Protein 8JXZ (pdb70)

Solvent-accessible surface area: 16849 Å² total; per-residue (Å²): 171,108,81,10,109,90,3,1,70,49,0,119,46,0,1,28,16,2,5,12,1,69,53,32,125,6,0,20,22,9,3,0,2,1,0,0,0,7,0,0,0,0,3,13,3,61,4,27,88,62,0,29,0,0,3,0,8,69,43,37,57,43,36,5,22,54,11,13,31,5,3,24,74,43,0,0,68,14,0,40,50,0,45,138,91,0,102,144,91,37,46,5,0,4,0,0,0,7,0,0,8,0,4,2,0,1,21,4,0,1,2,0,0,3,0,3,3,69,79,47,55,128,52,115,114,58,36,81,4,7,22,3,70,86,0,2,57,12,0,2,97,20,0,82,59,0,8,111,29,0,45,106,50,50,125,18,93,127,0,75,85,37,15,47,12,20,48,5,68,1,37,15,0,0,48,2,0,0,0,0,5,0,8,0,0,0,1,2,4,34,40,23,86,85,64,0,90,57,6,0,35,80,0,18,90,49,115,65,15,5,1,94,72,36,108,23,2,0,11,1,70,15,118,71,80,4,1,1,121,29,0,0,62,80,93,4,15,0,11,0,0,0,2,0,7,4,3,0,43,7,0,115,1,43,0,16,88,3,0,0,56,50,2,130,44,51,136,54,93,34,10,0,1,7,7,2,16,28,52,21,114,121,26,144,73,30,96,42,2,32,59,58,1,55,31,0,0,51,0,6,100,98,12,8,58,51,106,1,18,13,2,3,0,0,0,0,21,0,0,26,0,1,0,18,36,50,54,14,65,41,1,61,83,22,96,80,11,1,36,68,0,0,27,4,0,1,108,43,38,72,47,98,36,43,72,119,4,34,55,26,80,109,57,57,6,70,78,1,75,1,63,47,10,89,94,3,64,46,111,19,82,3,96,17,34,0,44,9,65,123,99,10,60,75,55,78,29,0,11,10,0,2,0,1,2,3,0,1,6,1,8,8,0,8,5,1,1,0,2,14,5,2,9,34,22,0,85,1,3,17,7,65,18,49,63,15,80,68,79,4,81,45,116,66,12,2,7,0,1,38,6,5,42,40,20,87,134,104,6,75,102,4,4,58,51,0,61,106,74,20,84,28,89,39,41,4,26,9,69,4,77,0,6,54,87,70,50,6,104

Structure (mmCIF, N/CA/C/O backbone):
data_8JXZ
#
_entry.id   8JXZ
#
_cell.length_a   89.417
_cell.length_b   64.465
_cell.length_c   105.274
_cell.angle_alpha   90.00
_cell.angle_beta   113.38
_cell.angle_gamma   90.00
#
_symmetry.space_group_name_H-M   'C 1 2 1'
#
loop_
_entity.id
_entity.type
_entity.pdbx_description
1 polymer 'SusD-like protein AqSusD'
2 branched 2-acetamido-2-deoxy-beta-D-glucopyranose-(1-4)-2-acetamido-2-deoxy-beta-D-glucopyranose-(1-4)-2-acetamido-2-deoxy-beta-D-glucopyranose
3 water water
#
loop_
_atom_site.group_PDB
_atom_site.id
_atom_site.type_symbol
_atom_site.label_atom_id
_atom_site.label_alt_id
_atom_site.label_comp_id
_atom_site.label_asym_id
_atom_site.label_entity_id
_atom_site.label_seq_id
_atom_site.pdbx_PDB_ins_code
_atom_site.Cartn_x
_atom_site.Cartn_y
_atom_site.Cartn_z
_atom_site.occupancy
_atom_site.B_iso_or_equiv
_atom_site.auth_seq_id
_atom_site.auth_comp_id
_atom_site.auth_asym_id
_atom_site.auth_atom_id
_atom_site.pdbx_PDB_model_num
ATOM 1 N N . GLU A 1 21 ? 44.318 22.244 44.978 1.00 19.53 40 GLU A N 1
ATOM 2 C CA . GLU A 1 21 ? 43.050 22.820 44.533 1.00 31.52 40 GLU A CA 1
ATOM 3 C C . GLU A 1 21 ? 43.152 23.256 43.061 1.00 36.07 40 GLU A C 1
ATOM 4 O O . GLU A 1 21 ? 42.181 23.176 42.290 1.00 25.27 40 GLU A O 1
ATOM 10 N N . VAL A 1 22 ? 44.349 23.709 42.680 1.00 33.39 41 VAL A N 1
ATOM 11 C CA . VAL A 1 22 ? 44.597 24.107 41.299 1.00 23.93 41 VAL A CA 1
ATOM 12 C C . VAL A 1 22 ? 44.682 22.877 40.404 1.00 30.97 41 VAL A C 1
ATOM 13 O O . VAL A 1 22 ? 44.187 22.882 39.267 1.00 22.15 41 VAL A O 1
ATOM 17 N N . ASP A 1 23 ? 45.300 21.800 40.906 1.00 28.14 42 ASP A N 1
ATOM 18 C CA . ASP A 1 23 ? 45.326 20.545 40.160 1.00 31.51 42 ASP A CA 1
ATOM 19 C C . ASP A 1 23 ? 43.917 20.107 39.783 1.00 27.91 42 ASP A C 1
ATOM 20 O O . ASP A 1 23 ? 43.672 19.670 38.650 1.00 21.23 42 ASP A O 1
ATOM 25 N N . PHE A 1 24 ? 42.979 20.238 40.727 1.00 25.77 43 PHE A N 1
ATOM 26 C CA . PHE A 1 24 ? 41.584 19.886 40.490 1.00 26.16 43 PHE A CA 1
ATOM 27 C C . PHE A 1 24 ? 41.004 20.667 39.324 1.00 26.82 43 PHE A C 1
ATOM 28 O O . PHE A 1 24 ? 40.396 20.091 38.413 1.00 24.15 43 PHE A O 1
ATOM 36 N N . GLN A 1 25 ? 41.161 21.989 39.347 1.00 26.97 44 GLN A N 1
ATOM 37 C CA . GLN A 1 25 ? 40.539 22.810 38.319 1.00 26.81 44 GLN A CA 1
ATOM 38 C C . GLN A 1 25 ? 41.168 22.575 36.952 1.00 26.96 44 GLN A C 1
ATOM 39 O O . GLN A 1 25 ? 40.474 22.659 35.933 1.00 24.39 44 GLN A O 1
ATOM 45 N N . ASN A 1 26 ? 42.468 22.267 36.906 1.00 27.12 45 ASN A N 1
ATOM 46 C CA . ASN A 1 26 ? 43.098 21.937 35.633 1.00 24.62 45 ASN A CA 1
ATOM 47 C C . ASN A 1 26 ? 42.517 20.654 35.063 1.00 20.13 45 ASN A C 1
ATOM 48 O O . ASN A 1 26 ? 42.203 20.570 33.870 1.00 18.54 45 ASN A O 1
ATOM 53 N N . VAL A 1 27 ? 42.397 19.630 35.900 1.00 20.09 46 VAL A N 1
ATOM 54 C CA . VAL A 1 27 ? 41.806 18.380 35.445 1.00 20.65 46 VAL A CA 1
ATOM 55 C C . VAL A 1 27 ? 40.344 18.583 35.050 1.00 20.29 46 VAL A C 1
ATOM 56 O O . VAL A 1 27 ? 39.905 18.097 34.003 1.00 19.88 46 VAL A O 1
ATOM 60 N N . GLY A 1 28 ? 39.578 19.334 35.853 1.00 19.69 47 GLY A N 1
ATOM 61 C CA . GLY A 1 28 ? 38.159 19.522 35.563 1.00 15.81 47 GLY A CA 1
ATOM 62 C C . GLY A 1 28 ? 37.877 20.052 34.168 1.00 22.92 47 GLY A C 1
ATOM 63 O O . GLY A 1 28 ? 36.813 19.784 33.595 1.00 18.54 47 GLY A O 1
ATOM 64 N N . SER A 1 29 ? 38.824 20.795 33.594 1.00 18.88 48 SER A N 1
ATOM 65 C CA . SER A 1 29 ? 38.641 21.353 32.262 1.00 16.34 48 SER A CA 1
ATOM 66 C C . SER A 1 29 ? 38.659 20.286 31.166 1.00 18.26 48 SER A C 1
ATOM 67 O O . SER A 1 29 ? 38.240 20.567 30.034 1.00 19.31 48 SER A O 1
ATOM 70 N N . LEU A 1 30 ? 39.125 19.073 31.466 1.00 12.48 49 LEU A N 1
ATOM 71 C CA . LEU A 1 30 ? 39.176 18.039 30.436 1.00 16.08 49 LEU A CA 1
ATOM 72 C C . LEU A 1 30 ? 37.858 17.287 30.254 1.00 14.80 49 LEU A C 1
ATOM 73 O O . LEU A 1 30 ? 37.800 16.372 29.426 1.00 23.10 49 LEU A O 1
ATOM 78 N N . TYR A 1 31 ? 36.789 17.648 30.965 1.00 17.31 50 TYR A N 1
ATOM 79 C CA . TYR A 1 31 ? 35.555 16.873 30.867 1.00 12.36 50 TYR A CA 1
ATOM 80 C C . TYR A 1 31 ? 34.678 17.294 29.692 1.00 19.41 50 TYR A C 1
ATOM 81 O O . TYR A 1 31 ? 34.058 16.441 29.047 1.00 12.23 50 TYR A O 1
ATOM 90 N N . LYS A 1 32 ? 34.615 18.589 29.392 1.00 12.46 51 LYS A N 1
ATOM 91 C CA . LYS A 1 32 ? 33.708 19.041 28.345 1.00 13.31 51 LYS A CA 1
ATOM 92 C C . LYS A 1 32 ? 33.998 18.399 26.983 1.00 14.98 51 LYS A C 1
ATOM 93 O O . LYS A 1 32 ? 33.034 17.968 26.327 1.00 11.41 51 LYS A O 1
ATOM 99 N N . PRO A 1 33 ? 35.250 18.289 26.505 1.00 11.59 52 PRO A N 1
ATOM 100 C CA . PRO A 1 33 ? 35.497 17.510 25.281 1.00 15.13 52 PRO A CA 1
ATOM 101 C C . PRO A 1 33 ? 34.887 16.122 25.330 1.00 12.62 52 PRO A C 1
ATOM 102 O O . PRO A 1 33 ? 34.411 15.628 24.300 1.00 15.35 52 PRO A O 1
ATOM 106 N N . MET A 1 34 ? 34.881 15.490 26.507 1.00 8.59 53 MET A N 1
ATOM 107 C CA . MET A 1 34 ? 34.307 14.158 26.658 1.00 13.08 53 MET A CA 1
ATOM 108 C C . MET A 1 34 ? 32.795 14.203 26.512 1.00 11.32 53 MET A C 1
ATOM 109 O O . MET A 1 34 ? 32.204 13.386 25.789 1.00 10.98 53 MET A O 1
ATOM 114 N N . PHE A 1 35 ? 32.158 15.165 27.182 1.00 10.40 54 PHE A N 1
ATOM 115 C CA . PHE A 1 35 ? 30.712 15.333 27.090 1.00 7.05 54 PHE A CA 1
ATOM 116 C C . PHE A 1 35 ? 30.267 15.579 25.655 1.00 12.26 54 PHE A C 1
ATOM 117 O O . PHE A 1 35 ? 29.224 15.066 25.223 1.00 14.34 54 PHE A O 1
ATOM 125 N N . GLU A 1 36 ? 31.035 16.374 24.906 1.00 6.10 55 GLU A N 1
ATOM 126 C CA . GLU A 1 36 ? 30.594 16.876 23.614 1.00 11.46 55 GLU A CA 1
ATOM 127 C C . GLU A 1 36 ? 30.904 15.923 22.464 1.00 10.41 55 GLU A C 1
ATOM 128 O O . GLU A 1 36 ? 30.394 16.137 21.359 1.00 10.18 55 GLU A O 1
ATOM 134 N N . ASN A 1 37 ? 31.672 14.853 22.706 1.00 11.03 56 ASN A N 1
ATOM 135 C CA . ASN A 1 37 ? 32.143 13.983 21.634 1.00 14.08 56 ASN A CA 1
ATOM 136 C C . ASN A 1 37 ? 31.790 12.513 21.806 1.00 13.07 56 ASN A C 1
ATOM 137 O O . ASN A 1 37 ? 32.190 11.698 20.969 1.00 13.62 56 ASN A O 1
ATOM 142 N N . ILE A 1 38 ? 31.031 12.149 22.835 1.00 11.53 57 ILE A N 1
ATOM 143 C CA . ILE A 1 38 ? 30.393 10.838 22.836 1.00 11.39 57 ILE A CA 1
ATOM 144 C C . ILE A 1 38 ? 29.483 10.796 21.611 1.00 15.83 57 ILE A C 1
ATOM 145 O O . ILE A 1 38 ? 29.721 10.035 20.663 1.00 10.48 57 ILE A O 1
ATOM 150 N N . TYR A 1 39 ? 28.449 11.638 21.629 1.00 7.02 58 TYR A N 1
ATOM 151 C CA . TYR A 1 39 ? 27.500 11.836 20.535 1.00 11.00 58 TYR A CA 1
ATOM 152 C C . TYR A 1 39 ? 27.809 13.221 19.963 1.00 12.15 58 TYR A C 1
ATOM 153 O O . TYR A 1 39 ? 27.335 14.234 20.483 1.00 8.33 58 TYR A O 1
ATOM 162 N N . GLN A 1 40 ? 28.595 13.261 18.892 1.00 10.77 59 GLN A N 1
ATOM 163 C CA . GLN A 1 40 ? 29.347 14.469 18.559 1.00 13.49 59 GLN A CA 1
ATOM 164 C C . GLN A 1 40 ? 28.456 15.637 18.140 1.00 13.75 59 GLN A C 1
ATOM 165 O O . GLN A 1 40 ? 27.650 15.522 17.212 1.00 12.99 59 GLN A O 1
ATOM 171 N N . TYR A 1 41 ? 28.648 16.778 18.816 1.00 9.20 60 TYR A N 1
ATOM 172 C CA . TYR A 1 41 ? 27.900 18.003 18.561 1.00 9.30 60 TYR A CA 1
ATOM 173 C C . TYR A 1 41 ? 28.376 18.720 17.305 1.00 11.48 60 TYR A C 1
ATOM 174 O O . TYR A 1 41 ? 27.561 19.264 16.550 1.00 17.31 60 TYR A O 1
ATOM 183 N N . THR A 1 42 ? 29.690 18.774 17.087 1.00 11.65 61 THR A N 1
ATOM 184 C CA . THR A 1 42 ? 30.183 19.685 16.071 1.00 11.98 61 THR A CA 1
ATOM 185 C C . THR A 1 42 ? 31.529 19.185 15.584 1.00 15.15 61 THR A C 1
ATOM 186 O O . THR A 1 42 ? 32.283 18.608 16.385 1.00 13.60 61 THR A O 1
ATOM 190 N N . PRO A 1 43 ? 31.849 19.333 14.284 1.00 8.37 62 PRO A N 1
ATOM 191 C CA . PRO A 1 43 ? 31.018 19.909 13.217 1.00 12.08 62 PRO A CA 1
ATOM 192 C C . PRO A 1 43 ? 29.996 18.886 12.764 1.00 14.06 62 PRO A C 1
ATOM 193 O O . PRO A 1 43 ? 30.307 17.692 12.761 1.00 15.98 62 PRO A O 1
ATOM 197 N N . PRO A 1 44 ? 28.782 19.301 12.395 1.00 8.81 63 PRO A N 1
ATOM 198 C CA . PRO A 1 44 ? 27.738 18.303 12.121 1.00 12.44 63 PRO A CA 1
ATOM 199 C C . PRO A 1 44 ? 28.081 17.394 10.956 1.00 11.44 63 PRO A C 1
ATOM 200 O O . PRO A 1 44 ? 27.575 16.267 10.896 1.00 8.07 63 PRO A O 1
ATOM 204 N N . TRP A 1 45 ? 28.936 17.837 10.030 1.00 11.49 64 TRP A N 1
ATOM 205 C CA . TRP A 1 45 ? 29.374 16.926 8.981 1.00 15.04 64 TRP A CA 1
ATOM 206 C C . TRP A 1 45 ? 30.171 15.768 9.550 1.00 14.00 64 TRP A C 1
ATOM 207 O O . TRP A 1 45 ? 30.271 14.720 8.897 1.00 11.58 64 TRP A O 1
ATOM 218 N N . SER A 1 46 ? 30.745 15.932 10.744 1.00 9.64 65 SER A N 1
ATOM 219 C CA . SER A 1 46 ? 31.454 14.824 11.373 1.00 12.47 65 SER A CA 1
ATOM 220 C C . SER A 1 46 ? 30.502 13.935 12.165 1.00 12.19 65 SER A C 1
ATOM 221 O O . SER A 1 46 ? 30.658 12.708 12.157 1.00 12.63 65 SER A O 1
ATOM 224 N N . TYR A 1 47 ? 29.508 14.520 12.847 1.00 10.37 66 TYR A N 1
ATOM 225 C CA . TYR A 1 47 ? 28.454 13.682 13.414 1.00 11.35 66 TYR A CA 1
ATOM 226 C C . TYR A 1 47 ? 27.786 12.847 12.326 1.00 11.57 66 TYR A C 1
ATOM 227 O O . TYR A 1 47 ? 27.485 11.666 12.540 1.00 11.95 66 TYR A O 1
ATOM 236 N N . GLN A 1 48 ? 27.520 13.457 11.162 1.00 8.59 67 GLN A N 1
ATOM 237 C CA . GLN A 1 48 ? 26.838 12.754 10.079 1.00 10.33 67 GLN A CA 1
ATOM 238 C C . GLN A 1 48 ? 27.518 11.433 9.773 1.00 7.46 67 GLN A C 1
ATOM 239 O O . GLN A 1 48 ? 26.847 10.425 9.518 1.00 11.80 67 GLN A O 1
ATOM 245 N N . LEU A 1 49 ? 28.853 11.432 9.777 1.00 9.18 68 LEU A N 1
ATOM 246 C CA . LEU A 1 49 ? 29.680 10.263 9.524 1.00 8.65 68 LEU A CA 1
ATOM 247 C C . LEU A 1 49 ? 29.925 9.403 10.768 1.00 9.77 68 LEU A C 1
ATOM 248 O O . LEU A 1 49 ? 30.012 8.172 10.647 1.00 6.72 68 LEU A O 1
ATOM 253 N N . GLN A 1 50 ? 30.028 10.011 11.956 1.00 6.48 69 GLN A N 1
ATOM 254 C CA . GLN A 1 50 ? 30.189 9.208 13.170 1.00 7.94 69 GLN A CA 1
ATOM 255 C C . GLN A 1 50 ? 29.022 8.250 13.369 1.00 9.08 69 GLN A C 1
ATOM 256 O O . GLN A 1 50 ? 29.224 7.087 13.737 1.00 9.90 69 GLN A O 1
ATOM 262 N N . GLN A 1 51 ? 27.791 8.717 13.139 1.00 8.01 70 GLN A N 1
ATOM 263 C CA . GLN A 1 51 ? 26.623 7.940 13.543 1.00 8.42 70 GLN A CA 1
ATOM 264 C C . GLN A 1 51 ? 25.443 8.034 12.581 1.00 10.39 70 GLN A C 1
ATOM 265 O O . GLN A 1 51 ? 24.770 7.024 12.327 1.00 7.29 70 GLN A O 1
ATOM 271 N N . ASN A 1 52 ? 25.179 9.236 12.046 1.00 5.43 71 ASN A N 1
ATOM 272 C CA . ASN A 1 52 ? 23.933 9.442 11.317 1.00 6.79 71 ASN A CA 1
ATOM 273 C C . ASN A 1 52 ? 23.819 8.522 10.100 1.00 8.17 71 ASN A C 1
ATOM 274 O O . ASN A 1 52 ? 22.725 8.034 9.793 1.00 8.41 71 ASN A O 1
ATOM 279 N N . LEU A 1 53 ? 24.924 8.263 9.398 1.00 6.08 72 LEU A N 1
ATOM 280 C CA . LEU A 1 53 ? 24.867 7.434 8.200 1.00 6.90 72 LEU A CA 1
ATOM 281 C C . LEU A 1 53 ? 25.349 6.009 8.465 1.00 8.65 72 LEU A C 1
ATOM 282 O O . LEU A 1 53 ? 25.688 5.280 7.528 1.00 7.87 72 LEU A O 1
ATOM 287 N N . ASN A 1 54 ? 25.405 5.607 9.730 1.00 8.45 73 ASN A N 1
ATOM 288 C CA . ASN A 1 54 ? 25.424 4.191 10.043 1.00 6.87 73 ASN A CA 1
ATOM 289 C C . ASN A 1 54 ? 24.237 3.896 10.965 1.00 7.97 73 ASN A C 1
ATOM 290 O O . ASN A 1 54 ? 23.135 3.631 10.468 1.00 6.95 73 ASN A O 1
ATOM 295 N N . ALA A 1 55 ? 24.417 4.011 12.292 1.00 7.56 74 ALA A N 1
ATOM 296 C CA . ALA A 1 55 ? 23.398 3.551 13.241 1.00 6.58 74 ALA A CA 1
ATOM 297 C C . ALA A 1 55 ? 22.059 4.279 13.086 1.00 6.55 74 ALA A C 1
ATOM 298 O O . ALA A 1 55 ? 20.998 3.667 13.251 1.00 7.25 74 ALA A O 1
ATOM 300 N N . ASP A 1 56 ? 22.074 5.587 12.810 1.00 3.96 75 ASP A N 1
ATOM 301 C CA . ASP A 1 56 ? 20.802 6.304 12.764 1.00 7.00 75 ASP A CA 1
ATOM 302 C C . ASP A 1 56 ? 19.895 5.761 11.683 1.00 7.13 75 ASP A C 1
ATOM 303 O O . ASP A 1 56 ? 18.665 5.814 11.818 1.00 6.09 75 ASP A O 1
ATOM 308 N N . VAL A 1 57 ? 20.484 5.202 10.632 1.00 5.23 76 VAL A N 1
ATOM 309 C CA . VAL A 1 57 ? 19.719 4.607 9.552 1.00 6.44 76 VAL A CA 1
ATOM 310 C C . VAL A 1 57 ? 19.538 3.112 9.769 1.00 8.63 76 VAL A C 1
ATOM 311 O O . VAL A 1 57 ? 18.442 2.581 9.577 1.00 9.00 76 VAL A O 1
ATOM 315 N N . PHE A 1 58 ? 20.597 2.414 10.193 1.00 7.63 77 PHE A N 1
ATOM 316 C CA . PHE A 1 58 ? 20.493 0.970 10.364 1.00 7.67 77 PHE A CA 1
ATOM 317 C C . PHE A 1 58 ? 19.460 0.602 11.420 1.00 11.10 77 PHE A C 1
ATOM 318 O O . PHE A 1 58 ? 18.864 -0.478 11.354 1.00 10.48 77 PHE A O 1
ATOM 326 N N . SER A 1 59 ? 19.237 1.484 12.400 1.00 10.17 78 SER A N 1
ATOM 327 C CA . SER A 1 59 ? 18.263 1.246 13.462 1.00 9.54 78 SER A CA 1
ATOM 328 C C . SER A 1 59 ? 16.835 1.196 12.949 1.00 10.52 78 SER A C 1
ATOM 329 O O . SER A 1 59 ? 15.945 0.765 13.690 1.00 6.64 78 SER A O 1
ATOM 332 N N . GLY A 1 60 ? 16.601 1.619 11.703 1.00 9.39 79 GLY A N 1
ATOM 333 C CA . GLY A 1 60 ? 15.265 1.873 11.222 1.00 8.18 79 GLY A CA 1
ATOM 334 C C . GLY A 1 60 ? 14.663 3.174 11.701 1.00 10.19 79 GLY A C 1
ATOM 335 O O . GLY A 1 60 ? 13.462 3.383 11.518 1.00 11.82 79 GLY A O 1
ATOM 336 N N . TYR A 1 61 ? 15.459 4.047 12.325 1.00 10.76 80 TYR A N 1
ATOM 337 C CA . TYR A 1 61 ? 14.960 5.320 12.833 1.00 9.47 80 TYR A CA 1
ATOM 338 C C . TYR A 1 61 ? 14.792 6.331 11.710 1.00 8.28 80 TYR A C 1
ATOM 339 O O . TYR A 1 61 ? 13.718 6.922 11.533 1.00 7.75 80 TYR A O 1
ATOM 348 N N . MET A 1 62 ? 15.856 6.576 10.961 1.00 6.01 81 MET A N 1
ATOM 349 C CA . MET A 1 62 ? 15.827 7.643 9.972 1.00 7.46 81 MET A CA 1
ATOM 350 C C . MET A 1 62 ? 16.234 7.102 8.603 1.00 10.49 81 MET A C 1
ATOM 351 O O . MET A 1 62 ? 16.616 5.941 8.458 1.00 7.77 81 MET A O 1
ATOM 356 N N . THR A 1 63 ? 16.152 7.966 7.593 1.00 8.88 82 THR A N 1
ATOM 357 C CA . THR A 1 63 ? 16.513 7.631 6.220 1.00 9.35 82 THR A CA 1
ATOM 358 C C . THR A 1 63 ? 16.990 8.884 5.505 1.00 8.32 82 THR A C 1
ATOM 359 O O . THR A 1 63 ? 16.306 9.911 5.553 1.00 7.52 82 THR A O 1
ATOM 363 N N . ASN A 1 64 ? 18.145 8.792 4.847 1.00 7.99 83 ASN A N 1
ATOM 364 C CA . ASN A 1 64 ? 18.663 9.906 4.057 1.00 8.50 83 ASN A CA 1
ATOM 365 C C . ASN A 1 64 ? 17.867 10.027 2.763 1.00 9.14 83 ASN A C 1
ATOM 366 O O . ASN A 1 64 ? 17.806 9.062 1.993 1.00 9.32 83 ASN A O 1
ATOM 371 N N . PRO A 1 65 ? 17.236 11.168 2.485 1.00 12.92 84 PRO A N 1
ATOM 372 C CA . PRO A 1 65 ? 16.509 11.303 1.207 1.00 8.40 84 PRO A CA 1
ATOM 373 C C . PRO A 1 65 ? 17.400 11.222 -0.011 1.00 9.84 84 PRO A C 1
ATOM 374 O O . PRO A 1 65 ? 16.889 11.011 -1.115 1.00 9.36 84 PRO A O 1
ATOM 378 N N . ARG A 1 66 ? 18.711 11.393 0.143 1.00 12.38 85 ARG A N 1
ATOM 379 C CA . ARG A 1 66 ? 19.610 11.500 -0.994 1.00 8.15 85 ARG A CA 1
ATOM 380 C C . ARG A 1 66 ? 20.453 10.237 -1.134 1.00 9.48 85 ARG A C 1
ATOM 381 O O . ARG A 1 66 ? 21.170 9.874 -0.190 1.00 7.02 85 ARG A O 1
ATOM 389 N N . PRO A 1 67 ? 20.420 9.536 -2.285 1.00 8.78 86 PRO A N 1
ATOM 390 C CA . PRO A 1 67 ? 21.240 8.315 -2.431 1.00 11.68 86 PRO A CA 1
ATOM 391 C C . PRO A 1 67 ? 22.690 8.671 -2.744 1.00 11.13 86 PRO A C 1
ATOM 392 O O . PRO A 1 67 ? 23.134 8.673 -3.904 1.00 9.34 86 PRO A O 1
ATOM 396 N N . PHE A 1 68 ? 23.436 9.016 -1.679 1.00 9.04 87 PHE A N 1
ATOM 397 C CA . PHE A 1 68 ? 24.797 9.507 -1.846 1.00 9.90 87 PHE A CA 1
ATOM 398 C C . PHE A 1 68 ? 25.604 8.522 -2.681 1.00 17.95 87 PHE A C 1
ATOM 399 O O . PHE A 1 68 ? 25.403 7.306 -2.610 1.00 11.41 87 PHE A O 1
ATOM 407 N N . VAL A 1 69 ? 26.521 9.069 -3.484 1.00 17.60 88 VAL A N 1
ATOM 408 C CA . VAL A 1 69 ? 27.463 8.311 -4.303 1.00 14.51 88 VAL A CA 1
ATOM 409 C C . VAL A 1 69 ? 26.698 7.457 -5.315 1.00 20.03 88 VAL A C 1
ATOM 410 O O . VAL A 1 69 ? 27.038 6.286 -5.560 1.00 12.17 88 VAL A O 1
ATOM 414 N N . ALA A 1 70 ? 25.674 8.061 -5.928 1.00 14.02 89 ALA A N 1
ATOM 415 C CA . ALA A 1 70 ? 24.810 7.380 -6.902 1.00 20.08 89 ALA A CA 1
ATOM 416 C C . ALA A 1 70 ? 24.225 6.097 -6.321 1.00 14.42 89 ALA A C 1
ATOM 417 O O . ALA A 1 70 ? 24.066 5.092 -7.021 1.00 10.63 89 ALA A O 1
ATOM 419 N N . GLY A 1 71 ? 23.925 6.127 -5.017 1.00 9.94 90 GLY A N 1
ATOM 420 C CA . GLY A 1 71 ? 23.188 5.056 -4.375 1.00 9.67 90 GLY A CA 1
ATOM 421 C C . GLY A 1 71 ? 24.019 3.910 -3.842 1.00 9.60 90 GLY A C 1
ATOM 422 O O . GLY A 1 71 ? 23.445 2.920 -3.366 1.00 10.81 90 GLY A O 1
ATOM 423 N N . ALA A 1 72 ? 25.342 4.015 -3.895 1.00 10.02 91 ALA A N 1
ATOM 424 C CA . ALA A 1 72 ? 26.265 2.976 -3.447 1.00 12.35 91 ALA A CA 1
ATOM 425 C C . ALA A 1 72 ? 26.975 3.464 -2.183 1.00 13.01 91 ALA A C 1
ATOM 426 O O . ALA A 1 72 ? 28.065 4.033 -2.252 1.00 11.98 91 ALA A O 1
ATOM 428 N N . ASN A 1 73 ? 26.367 3.224 -1.025 1.00 10.87 92 ASN A N 1
ATOM 429 C CA . ASN A 1 73 ? 26.909 3.747 0.224 1.00 10.50 92 ASN A CA 1
ATOM 430 C C . ASN A 1 73 ? 26.553 2.794 1.360 1.00 12.63 92 ASN A C 1
ATOM 431 O O . ASN A 1 73 ? 26.035 1.695 1.129 1.00 11.72 92 ASN A O 1
ATOM 436 N N . ASN A 1 74 ? 26.842 3.231 2.596 1.00 10.37 93 ASN A N 1
ATOM 437 C CA . ASN A 1 74 ? 26.536 2.465 3.807 1.00 11.36 93 ASN A CA 1
ATOM 438 C C . ASN A 1 74 ? 25.135 1.874 3.766 1.00 11.42 93 ASN A C 1
ATOM 439 O O . ASN A 1 74 ? 24.933 0.708 4.111 1.00 11.06 93 ASN A O 1
ATOM 444 N N . THR A 1 75 ? 24.149 2.681 3.356 1.00 8.85 94 THR A N 1
ATOM 445 C CA . THR A 1 75 ? 22.759 2.277 3.506 1.00 10.10 94 THR A CA 1
ATOM 446 C C . THR A 1 75 ? 22.372 1.179 2.523 1.00 9.18 94 THR A C 1
ATOM 447 O O . THR A 1 75 ? 21.462 0.397 2.817 1.00 11.58 94 THR A O 1
ATOM 451 N N . THR A 1 76 ? 23.086 1.048 1.406 1.00 8.60 95 THR A N 1
ATOM 452 C CA . THR A 1 76 ? 22.907 -0.077 0.498 1.00 12.83 95 THR A CA 1
ATOM 453 C C . THR A 1 76 ? 24.007 -1.129 0.658 1.00 12.34 95 THR A C 1
ATOM 454 O O . THR A 1 76 ? 24.201 -1.972 -0.235 1.00 9.17 95 THR A O 1
ATOM 458 N N . TYR A 1 77 ? 24.726 -1.090 1.782 1.00 9.87 96 TYR A N 1
ATOM 459 C CA . TYR A 1 77 ? 25.732 -2.080 2.159 1.00 13.80 96 TYR A CA 1
ATOM 460 C C . TYR A 1 77 ? 26.928 -2.113 1.205 1.00 13.35 96 TYR A C 1
ATOM 461 O O . TYR A 1 77 ? 27.653 -3.113 1.143 1.00 13.55 96 TYR A O 1
ATOM 470 N N . ASN A 1 78 ? 27.166 -1.046 0.453 1.00 10.32 97 ASN A N 1
ATOM 471 C CA . ASN A 1 78 ? 28.454 -0.831 -0.205 1.00 14.49 97 ASN A CA 1
ATOM 472 C C . ASN A 1 78 ? 29.162 0.263 0.590 1.00 15.36 97 ASN A C 1
ATOM 473 O O . ASN A 1 78 ? 29.044 1.448 0.286 1.00 17.60 97 ASN A O 1
ATOM 478 N N . LEU A 1 79 ? 29.928 -0.155 1.588 1.00 11.48 98 LEU A N 1
ATOM 479 C CA . LEU A 1 79 ? 30.334 0.743 2.658 1.00 16.73 98 LEU A CA 1
ATOM 480 C C . LEU A 1 79 ? 31.341 1.781 2.167 1.00 11.79 98 LEU A C 1
ATOM 481 O O . LEU A 1 79 ? 32.196 1.506 1.320 1.00 11.91 98 LEU A O 1
ATOM 486 N N . VAL A 1 80 ? 31.227 2.990 2.698 1.00 13.75 99 VAL A N 1
ATOM 487 C CA . VAL A 1 80 ? 32.148 4.070 2.376 1.00 11.83 99 VAL A CA 1
ATOM 488 C C . VAL A 1 80 ? 33.121 4.155 3.550 1.00 13.84 99 VAL A C 1
ATOM 489 O O . VAL A 1 80 ? 32.785 4.677 4.613 1.00 10.49 99 VAL A O 1
ATOM 493 N N . SER A 1 81 ? 34.335 3.621 3.370 1.00 12.10 100 SER A N 1
ATOM 494 C CA . SER A 1 81 ? 35.240 3.491 4.505 1.00 13.33 100 SER A CA 1
ATOM 495 C C . SER A 1 81 ? 35.697 4.853 5.014 1.00 13.25 100 SER A C 1
ATOM 496 O O . SER A 1 81 ? 36.009 4.995 6.202 1.00 9.84 100 SER A O 1
ATOM 499 N N . GLY A 1 82 ? 35.718 5.865 4.137 1.00 11.07 101 GLY A N 1
ATOM 500 C CA . GLY A 1 82 ? 36.057 7.209 4.574 1.00 8.15 101 GLY A CA 1
ATOM 501 C C . GLY A 1 82 ? 35.042 7.785 5.544 1.00 10.52 101 GLY A C 1
ATOM 502 O O . GLY A 1 82 ? 35.396 8.542 6.451 1.00 9.71 101 GLY A O 1
ATOM 503 N N . TRP A 1 83 ? 33.761 7.444 5.363 1.00 10.54 102 TRP A N 1
ATOM 504 C CA . TRP A 1 83 ? 32.759 7.811 6.360 1.00 8.59 102 TRP A CA 1
ATOM 505 C C . TRP A 1 83 ? 33.029 7.098 7.676 1.00 11.91 102 TRP A C 1
ATOM 506 O O . TRP A 1 83 ? 33.047 7.714 8.754 1.00 14.88 102 TRP A O 1
ATOM 517 N N . ASN A 1 84 ? 33.232 5.786 7.603 1.00 8.12 103 ASN A N 1
ATOM 518 C CA . ASN A 1 84 ? 33.153 4.955 8.791 1.00 12.84 103 ASN A CA 1
ATOM 519 C C . ASN A 1 84 ? 34.393 5.081 9.666 1.00 9.05 103 ASN A C 1
ATOM 520 O O . ASN A 1 84 ? 34.341 4.713 10.841 1.00 13.70 103 ASN A O 1
ATOM 525 N N . ASN A 1 85 ? 35.495 5.616 9.129 1.00 11.84 104 ASN A N 1
ATOM 526 C CA . ASN A 1 85 ? 36.639 5.948 9.966 1.00 13.30 104 ASN A CA 1
ATOM 527 C C . ASN A 1 85 ? 36.234 6.830 11.134 1.00 11.50 104 ASN A C 1
ATOM 528 O O . ASN A 1 85 ? 36.853 6.771 12.202 1.00 12.88 104 ASN A O 1
ATOM 533 N N . PHE A 1 86 ? 35.184 7.632 10.966 1.00 8.79 105 PHE A N 1
ATOM 534 C CA . PHE A 1 86 ? 34.824 8.598 11.996 1.00 11.71 105 PHE A CA 1
ATOM 535 C C . PHE A 1 86 ? 34.113 7.976 13.197 1.00 11.85 105 PHE A C 1
ATOM 536 O O . PHE A 1 86 ? 34.124 8.579 14.276 1.00 12.05 105 PHE A O 1
ATOM 544 N N . ILE A 1 87 ? 33.502 6.798 13.049 1.00 8.98 106 ILE A N 1
ATOM 545 C CA . ILE A 1 87 ? 32.976 6.077 14.213 1.00 10.06 106 ILE A CA 1
ATOM 546 C C . ILE A 1 87 ? 34.078 5.822 15.225 1.00 11.53 106 ILE A C 1
ATOM 547 O O . ILE A 1 87 ? 33.830 5.778 16.435 1.00 8.00 106 ILE A O 1
ATOM 552 N N . TRP A 1 88 ? 35.303 5.620 14.738 1.00 11.96 107 TRP A N 1
ATOM 553 C CA . TRP A 1 88 ? 36.515 5.334 15.489 1.00 8.02 107 TRP A CA 1
ATOM 554 C C . TRP A 1 88 ? 37.295 6.598 15.845 1.00 11.95 107 TRP A C 1
ATOM 555 O O . TRP A 1 88 ? 37.730 6.764 16.988 1.00 11.15 107 TRP A O 1
ATOM 566 N N . SER A 1 89 ? 37.471 7.507 14.883 1.00 9.24 108 SER A N 1
ATOM 567 C CA . SER A 1 89 ? 38.337 8.659 15.105 1.00 9.42 108 SER A CA 1
ATOM 568 C C . SER A 1 89 ? 37.773 9.627 16.151 1.00 11.36 108 SER A C 1
ATOM 569 O O . SER A 1 89 ? 38.538 10.242 16.902 1.00 11.93 108 SER A O 1
ATOM 572 N N . VAL A 1 90 ? 36.457 9.803 16.202 1.00 10.65 109 VAL A N 1
ATOM 573 C CA . VAL A 1 90 ? 35.848 10.751 17.132 1.00 7.80 109 VAL A CA 1
ATOM 574 C C . VAL A 1 90 ? 36.106 10.302 18.570 1.00 11.85 109 VAL A C 1
ATOM 575 O O . VAL A 1 90 ? 36.691 11.075 19.348 1.00 15.17 109 VAL A O 1
ATOM 579 N N . PRO A 1 91 ? 35.728 9.084 18.982 1.00 10.75 110 PRO A N 1
ATOM 580 C CA . PRO A 1 91 ? 36.001 8.716 20.385 1.00 12.31 110 PRO A CA 1
ATOM 581 C C . PRO A 1 91 ? 37.479 8.616 20.690 1.00 10.16 110 PRO A C 1
ATOM 582 O O . PRO A 1 91 ? 37.898 9.027 21.776 1.00 15.55 110 PRO A O 1
ATOM 586 N N . TYR A 1 92 ? 38.296 8.098 19.768 1.00 9.86 111 TYR A N 1
ATOM 587 C CA . TYR A 1 92 ? 39.700 7.899 20.114 1.00 14.47 111 TYR A CA 1
ATOM 588 C C . TYR A 1 92 ? 40.471 9.219 20.154 1.00 17.36 111 TYR A C 1
ATOM 589 O O . TYR A 1 92 ? 41.427 9.346 20.933 1.00 13.63 111 TYR A O 1
ATOM 598 N N . SER A 1 93 ? 40.054 10.212 19.356 1.00 8.24 112 SER A N 1
ATOM 599 C CA . SER A 1 93 ? 40.727 11.511 19.311 1.00 13.71 112 SER A CA 1
ATOM 600 C C . SER A 1 93 ? 40.304 12.445 20.437 1.00 13.63 112 SER A C 1
ATOM 601 O O . SER A 1 93 ? 41.106 13.280 20.873 1.00 14.03 112 SER A O 1
ATOM 604 N N . ASN A 1 94 ? 39.044 12.372 20.873 1.00 15.17 113 ASN A N 1
ATOM 605 C CA . ASN A 1 94 ? 38.497 13.356 21.800 1.00 11.02 113 ASN A CA 1
ATOM 606 C C . ASN A 1 94 ? 38.201 12.820 23.198 1.00 17.06 113 ASN A C 1
ATOM 607 O O . ASN A 1 94 ? 38.204 13.604 24.145 1.0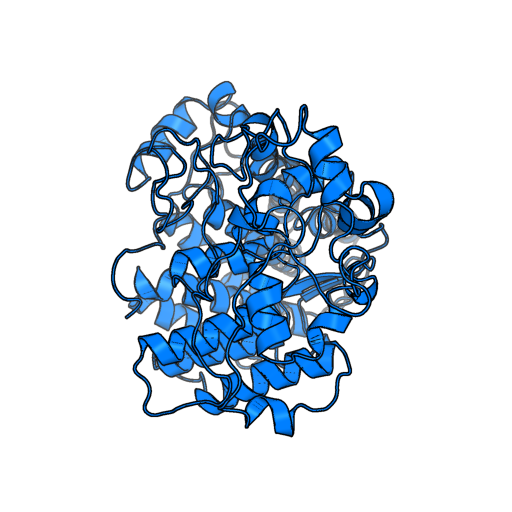0 16.30 113 ASN A O 1
ATOM 612 N N . VAL A 1 95 ? 37.930 11.523 23.354 1.00 12.95 114 VAL A N 1
ATOM 613 C CA . VAL A 1 95 ? 37.496 10.945 24.624 1.00 8.45 114 VAL A CA 1
ATOM 614 C C . VAL A 1 95 ? 38.608 10.132 25.281 1.00 12.30 114 VAL A C 1
ATOM 615 O O . VAL A 1 95 ? 38.964 10.378 26.439 1.00 13.88 114 VAL A O 1
ATOM 619 N N . MET A 1 96 ? 39.202 9.192 24.537 1.00 7.79 115 MET A N 1
ATOM 620 C CA . MET A 1 96 ? 40.166 8.268 25.132 1.00 12.59 115 MET A CA 1
ATOM 621 C C . MET A 1 96 ? 41.425 8.983 25.597 1.00 12.55 115 MET A C 1
ATOM 622 O O . MET A 1 96 ? 42.015 8.606 26.616 1.00 11.53 115 MET A O 1
ATOM 627 N N . ASN A 1 97 ? 41.867 10.001 24.856 1.00 8.71 116 ASN A N 1
ATOM 628 C CA . ASN A 1 97 ? 43.029 10.768 25.293 1.00 13.42 116 ASN A CA 1
ATOM 629 C C . ASN A 1 97 ? 42.741 11.511 26.595 1.00 13.06 116 ASN A C 1
ATOM 630 O O . ASN A 1 97 ? 43.562 11.498 27.519 1.00 14.96 116 ASN A O 1
ATOM 635 N N . ASN A 1 98 ? 41.567 12.143 26.697 1.00 14.85 117 ASN A N 1
ATOM 636 C CA . ASN A 1 98 ? 41.202 12.843 27.926 1.00 13.37 117 ASN A CA 1
ATOM 637 C C . ASN A 1 98 ? 41.089 11.872 29.099 1.00 17.43 117 ASN A C 1
ATOM 638 O O . ASN A 1 98 ? 41.588 12.151 30.194 1.00 17.76 117 ASN A O 1
ATOM 643 N N . ALA A 1 99 ? 40.443 10.721 28.882 1.00 14.99 118 ALA A N 1
ATOM 644 C CA . ALA A 1 99 ? 40.296 9.734 29.950 1.00 17.68 118 ALA A CA 1
ATOM 645 C C . ALA A 1 99 ? 41.648 9.253 30.457 1.00 13.97 118 ALA A C 1
ATOM 646 O O . ALA A 1 99 ? 41.874 9.193 31.671 1.00 15.10 118 ALA A O 1
ATOM 648 N N . LYS A 1 100 ? 42.562 8.904 29.544 1.00 13.85 119 LYS A N 1
ATOM 649 C CA . LYS A 1 100 ? 43.900 8.486 29.959 1.00 13.14 119 LYS A CA 1
ATOM 650 C C . LYS A 1 100 ? 44.599 9.575 30.760 1.00 18.85 119 LYS A C 1
ATOM 651 O O . LYS A 1 100 ? 45.226 9.296 31.792 1.00 18.67 119 LYS A O 1
ATOM 657 N N . THR A 1 101 ? 44.511 10.824 30.306 1.00 19.65 120 THR A N 1
ATOM 658 C CA . THR A 1 101 ? 45.142 11.901 31.063 1.00 16.08 120 THR A CA 1
ATOM 659 C C . THR A 1 101 ? 44.519 12.032 32.447 1.00 13.76 120 THR A C 1
ATOM 660 O O . THR A 1 101 ? 45.236 12.140 33.445 1.00 10.90 120 THR A O 1
ATOM 664 N N . ILE A 1 102 ? 43.184 11.988 32.527 1.00 18.02 121 ILE A N 1
ATOM 665 C CA . ILE A 1 102 ? 42.498 12.098 33.815 1.00 16.65 121 ILE A CA 1
ATOM 666 C C . ILE A 1 102 ? 42.897 10.952 34.740 1.00 23.24 121 ILE A C 1
ATOM 667 O O . ILE A 1 102 ? 43.172 11.158 35.931 1.00 18.96 121 ILE A O 1
ATOM 672 N N . GLU A 1 103 ? 42.910 9.723 34.212 1.00 24.25 122 GLU A N 1
ATOM 673 C CA . GLU A 1 103 ? 43.332 8.576 35.013 1.00 19.78 122 GLU A CA 1
ATOM 674 C C . GLU A 1 103 ? 44.719 8.812 35.593 1.00 21.82 122 GLU A C 1
ATOM 675 O O . GLU A 1 103 ? 44.948 8.610 36.792 1.00 22.30 122 GLU A O 1
ATOM 681 N N . GLU A 1 104 ? 45.656 9.259 34.748 1.00 13.79 123 GLU A N 1
ATOM 682 C CA . GLU A 1 104 ? 47.044 9.426 35.171 1.00 16.84 123 GLU A CA 1
ATOM 683 C C . GLU A 1 104 ? 47.187 10.507 36.238 1.00 23.61 123 GLU A C 1
ATOM 684 O O . GLU A 1 104 ? 48.014 10.380 37.148 1.00 21.03 123 GLU A O 1
ATOM 690 N N . GLU A 1 105 ? 46.404 11.573 36.149 1.00 15.99 124 GLU A N 1
ATOM 691 C CA . GLU A 1 105 ? 46.562 12.672 37.085 1.00 20.26 124 GLU A CA 1
ATOM 692 C C . GLU A 1 105 ? 45.716 12.524 38.340 1.00 22.07 124 GLU A C 1
ATOM 693 O O . GLU A 1 105 ? 45.999 13.201 39.335 1.00 26.27 124 GLU A O 1
ATOM 699 N N . THR A 1 106 ? 44.685 11.673 38.326 1.00 17.55 125 THR A N 1
ATOM 700 C CA . THR A 1 106 ? 43.730 11.641 39.427 1.00 19.53 125 THR A CA 1
ATOM 701 C C . THR A 1 106 ? 43.494 10.278 40.060 1.00 22.36 125 THR A C 1
ATOM 702 O O . THR A 1 106 ? 42.916 10.244 41.151 1.00 22.08 125 THR A O 1
ATOM 706 N N . LYS A 1 107 ? 43.891 9.163 39.435 1.00 20.78 126 LYS A N 1
ATOM 707 C CA . LYS A 1 107 ? 43.470 7.867 39.964 1.00 20.23 126 LYS A CA 1
ATOM 708 C C . LYS A 1 107 ? 43.900 7.703 41.416 1.00 19.91 126 LYS A C 1
ATOM 709 O O . LYS A 1 107 ? 43.155 7.150 42.231 1.00 17.87 126 LYS A O 1
ATOM 715 N N . ASP A 1 108 ? 45.087 8.203 41.757 1.00 22.10 127 ASP A N 1
ATOM 716 C CA . ASP A 1 108 ? 45.593 8.248 43.122 1.00 21.48 127 ASP A CA 1
ATOM 717 C C . ASP A 1 108 ? 45.137 9.512 43.847 1.00 24.74 127 ASP A C 1
ATOM 718 O O . ASP A 1 108 ? 44.637 9.450 44.970 1.00 32.95 127 ASP A O 1
ATOM 723 N N . GLU A 1 109 ? 45.284 10.662 43.198 1.00 27.81 128 GLU A N 1
ATOM 724 C CA . GLU A 1 109 ? 45.113 11.950 43.856 1.00 25.06 128 GLU A CA 1
ATOM 725 C C . GLU A 1 109 ? 43.640 12.307 44.077 1.00 27.35 128 GLU A C 1
ATOM 726 O O . GLU A 1 109 ? 43.262 12.750 45.169 1.00 24.49 128 GLU A O 1
ATOM 732 N N . PHE A 1 110 ? 42.798 12.141 43.055 1.00 21.03 129 PHE A N 1
ATOM 733 C CA . PHE A 1 110 ? 41.404 12.596 43.085 1.00 21.75 129 PHE A CA 1
ATOM 734 C C . PHE A 1 110 ? 40.499 11.502 42.533 1.00 21.75 129 PHE A C 1
ATOM 735 O O . PHE A 1 110 ? 40.016 11.590 41.396 1.00 18.36 129 PHE A O 1
ATOM 743 N N . PRO A 1 111 ? 40.259 10.446 43.310 1.00 20.93 130 PRO A N 1
ATOM 744 C CA . PRO A 1 111 ? 39.540 9.285 42.745 1.00 21.60 130 PRO A CA 1
ATOM 745 C C . PRO A 1 111 ? 38.169 9.622 42.181 1.00 18.06 130 PRO A C 1
ATOM 746 O O . PRO A 1 111 ? 37.786 9.073 41.138 1.00 18.32 130 PRO A O 1
ATOM 750 N N . GLU A 1 112 ? 37.423 10.523 42.821 1.00 14.87 131 GLU A N 1
ATOM 751 C CA . GLU A 1 112 ? 36.114 10.888 42.290 1.00 12.34 131 GLU A CA 1
ATOM 752 C C . GLU A 1 112 ? 36.220 11.382 40.852 1.00 14.93 131 GLU A C 1
ATOM 753 O O . GLU A 1 112 ? 35.351 11.091 40.024 1.00 17.32 131 GLU A O 1
ATOM 759 N N . LEU A 1 113 ? 37.287 12.115 40.532 1.00 14.14 132 LEU A N 1
ATOM 760 C CA . LEU A 1 113 ? 37.486 12.587 39.166 1.00 14.69 132 LEU A CA 1
ATOM 761 C C . LEU A 1 113 ? 37.700 11.419 38.214 1.00 14.92 132 LEU A C 1
ATOM 762 O O . LEU A 1 113 ? 37.024 11.304 37.187 1.00 11.89 132 LEU A O 1
ATOM 767 N N . PHE A 1 114 ? 38.663 10.558 38.537 1.00 13.93 133 PHE A N 1
ATOM 768 C CA . PHE A 1 114 ? 38.855 9.310 37.811 1.00 14.65 133 PHE A CA 1
ATOM 769 C C . PHE A 1 114 ? 37.546 8.551 37.628 1.00 13.12 133 PHE A C 1
ATOM 770 O O . PHE A 1 114 ? 37.234 8.083 36.530 1.00 13.85 133 PHE A O 1
ATOM 778 N N . ALA A 1 115 ? 36.748 8.449 38.690 1.00 15.76 134 ALA A N 1
ATOM 779 C CA . ALA A 1 115 ? 35.511 7.670 38.625 1.00 14.62 134 ALA A CA 1
ATOM 780 C C . ALA A 1 115 ? 34.565 8.199 37.548 1.00 17.76 134 ALA A C 1
ATOM 781 O O . ALA A 1 115 ? 34.057 7.432 36.713 1.00 10.03 134 ALA A O 1
ATOM 783 N N . VAL A 1 116 ? 34.308 9.509 37.548 1.00 13.45 135 VAL A N 1
ATOM 784 C CA . VAL A 1 116 ? 33.372 10.039 36.565 1.00 16.02 135 VAL A CA 1
ATOM 785 C C . VAL A 1 116 ? 33.964 9.934 35.172 1.00 13.39 135 VAL A C 1
ATOM 786 O O . VAL A 1 116 ? 33.233 9.749 34.195 1.00 12.54 135 VAL A O 1
ATOM 790 N N . SER A 1 117 ? 35.294 10.028 35.057 1.00 21.21 136 SER A N 1
ATOM 791 C CA . SER A 1 117 ? 35.944 9.895 33.756 1.00 14.37 136 SER A CA 1
ATOM 792 C C . SER A 1 117 ? 35.807 8.476 33.216 1.00 12.40 136 SER A C 1
ATOM 793 O O . SER A 1 117 ? 35.603 8.277 32.014 1.00 12.46 136 SER A O 1
ATOM 796 N N . GLN A 1 118 ? 35.935 7.480 34.089 1.00 12.22 137 GLN A N 1
ATOM 797 C CA . GLN A 1 118 ? 35.766 6.097 33.668 1.00 13.42 137 GLN A CA 1
ATOM 798 C C . GLN A 1 118 ? 34.349 5.835 33.187 1.00 12.83 137 GLN A C 1
ATOM 799 O O . GLN A 1 118 ? 34.148 5.109 32.202 1.00 13.68 137 GLN A O 1
ATOM 805 N N . ILE A 1 119 ? 33.356 6.427 33.862 1.00 9.21 138 ILE A N 1
ATOM 806 C CA . ILE A 1 119 ? 31.962 6.233 33.469 1.00 14.20 138 ILE A CA 1
ATOM 807 C C . ILE A 1 119 ? 31.708 6.831 32.090 1.00 15.02 138 ILE A C 1
ATOM 808 O O . ILE A 1 119 ? 31.121 6.183 31.213 1.00 17.96 138 ILE A O 1
ATOM 813 N N . LEU A 1 120 ? 32.132 8.080 31.881 1.00 10.30 139 LEU A N 1
ATOM 814 C CA . LEU A 1 120 ? 32.027 8.673 30.548 1.00 14.07 139 LEU A CA 1
ATOM 815 C C . LEU A 1 120 ? 32.787 7.850 29.517 1.00 11.50 139 LEU A C 1
ATOM 816 O O . LEU A 1 120 ? 32.335 7.699 28.379 1.00 11.04 139 LEU A O 1
ATOM 821 N N . LYS A 1 121 ? 33.933 7.289 29.913 1.00 13.08 140 LYS A N 1
ATOM 822 C CA . LYS A 1 121 ? 34.759 6.518 28.990 1.00 9.50 140 LYS A CA 1
ATOM 823 C C . LYS A 1 121 ? 34.036 5.257 28.531 1.00 11.40 140 LYS A C 1
ATOM 824 O O . LYS A 1 121 ? 33.983 4.964 27.329 1.00 11.54 140 LYS A O 1
ATOM 830 N N . VAL A 1 122 ? 33.462 4.498 29.472 1.00 10.06 141 VAL A N 1
ATOM 831 C CA . VAL A 1 122 ? 32.717 3.294 29.093 1.00 11.30 141 VAL A CA 1
ATOM 832 C C . VAL A 1 122 ? 31.519 3.672 28.242 1.00 11.43 141 VAL A C 1
ATOM 833 O O . VAL A 1 122 ? 31.150 2.948 27.307 1.00 16.49 141 VAL A O 1
ATOM 837 N N . THR A 1 123 ? 30.907 4.818 28.542 1.00 13.05 142 THR A N 1
ATOM 838 C CA . THR A 1 123 ? 29.825 5.344 27.721 1.00 11.84 142 THR A CA 1
ATOM 839 C C . THR A 1 123 ? 30.254 5.478 26.259 1.00 11.21 142 THR A C 1
ATOM 840 O O . THR A 1 123 ? 29.581 4.975 25.349 1.00 5.30 142 THR A O 1
ATOM 844 N N . ALA A 1 124 ? 31.390 6.135 26.015 1.00 8.73 143 ALA A N 1
ATOM 845 C CA . ALA A 1 124 ? 31.848 6.324 24.643 1.00 8.53 143 ALA A CA 1
ATOM 846 C C . ALA A 1 124 ? 32.313 5.016 24.018 1.00 9.23 143 ALA A C 1
ATOM 847 O O . ALA A 1 124 ? 32.086 4.777 22.826 1.00 8.31 143 ALA A O 1
ATOM 849 N N . MET A 1 125 ? 32.970 4.154 24.791 1.00 7.18 144 MET A N 1
ATOM 850 C CA . MET A 1 125 ? 33.679 3.045 24.166 1.00 8.23 144 MET A CA 1
ATOM 851 C C . MET A 1 125 ? 32.863 1.769 24.021 1.00 9.17 144 MET A C 1
ATOM 852 O O . MET A 1 125 ? 33.231 0.913 23.206 1.00 11.50 144 MET A O 1
ATOM 857 N N . HIS A 1 126 ? 31.768 1.606 24.757 1.00 10.54 145 HIS A N 1
ATOM 858 C CA . HIS A 1 126 ? 30.947 0.431 24.484 1.00 9.45 145 HIS A CA 1
ATOM 859 C C . HIS A 1 126 ? 30.212 0.582 23.165 1.00 9.81 145 HIS A C 1
ATOM 860 O O . HIS A 1 126 ? 29.924 -0.423 22.503 1.00 9.10 145 HIS A O 1
ATOM 867 N N . ARG A 1 127 ? 29.905 1.822 22.770 1.00 7.78 146 ARG A N 1
ATOM 868 C CA . ARG A 1 127 ? 29.379 2.070 21.431 1.00 9.64 146 ARG A CA 1
ATOM 869 C C . ARG A 1 127 ? 30.346 1.541 20.378 1.00 8.66 146 ARG A C 1
ATOM 870 O O . ARG A 1 127 ? 29.951 0.838 19.438 1.00 9.43 146 ARG A O 1
ATOM 878 N N . VAL A 1 128 ? 31.631 1.844 20.552 1.00 6.30 147 VAL A N 1
ATOM 879 C CA . VAL A 1 128 ? 32.649 1.436 19.593 1.00 8.32 147 VAL A CA 1
ATOM 880 C C . VAL A 1 128 ? 32.767 -0.084 19.547 1.00 10.77 147 VAL A C 1
ATOM 881 O O . VAL A 1 128 ? 32.819 -0.689 18.465 1.00 9.37 147 VAL A O 1
ATOM 885 N N . ALA A 1 129 ? 32.813 -0.726 20.719 1.00 8.02 148 ALA A N 1
ATOM 886 C CA . ALA A 1 129 ? 32.831 -2.184 20.762 1.00 7.85 148 ALA A CA 1
ATOM 887 C C . ALA A 1 129 ? 31.579 -2.783 20.132 1.00 10.29 148 ALA A C 1
ATOM 888 O O . ALA A 1 129 ? 31.622 -3.908 19.617 1.00 8.51 148 ALA A O 1
ATOM 890 N N . ASP A 1 130 ? 30.458 -2.061 20.177 1.00 7.93 149 ASP A N 1
ATOM 891 C CA . ASP A 1 130 ? 29.202 -2.525 19.604 1.00 8.34 149 ASP A CA 1
ATOM 892 C C . ASP A 1 130 ? 29.121 -2.281 18.094 1.00 11.00 149 ASP A C 1
ATOM 893 O O . ASP A 1 130 ? 28.097 -2.602 17.485 1.00 12.01 149 ASP A O 1
ATOM 898 N N . VAL A 1 131 ? 30.157 -1.700 17.491 1.00 6.91 150 VAL A N 1
ATOM 899 C CA . VAL A 1 131 ? 30.245 -1.501 16.048 1.00 9.25 150 VAL A CA 1
ATOM 900 C C . VAL A 1 131 ? 31.329 -2.383 15.435 1.00 8.46 150 VAL A C 1
ATOM 901 O O . VAL A 1 131 ? 31.098 -3.062 14.435 1.00 7.50 150 VAL A O 1
ATOM 905 N N . PHE A 1 132 ? 32.514 -2.411 16.049 1.00 8.77 151 PHE A N 1
ATOM 906 C CA . PHE A 1 132 ? 33.662 -3.117 15.491 1.00 10.83 151 PHE A CA 1
ATOM 907 C C . PHE A 1 132 ? 33.921 -4.471 16.143 1.00 8.79 151 PHE A C 1
ATOM 908 O O . PHE A 1 132 ? 34.462 -5.367 15.486 1.00 6.66 151 PHE A O 1
ATOM 916 N N . GLY A 1 133 ? 33.515 -4.647 17.397 1.00 9.17 152 GLY A N 1
ATOM 917 C CA . GLY A 1 133 ? 33.820 -5.841 18.153 1.00 9.52 152 GLY A CA 1
ATOM 918 C C . GLY A 1 133 ? 35.079 -5.618 18.958 1.00 9.32 152 GLY A C 1
ATOM 919 O O . GLY A 1 133 ? 35.096 -4.848 19.923 1.00 7.41 152 GLY A O 1
ATOM 920 N N . PRO A 1 134 ? 36.170 -6.264 18.550 1.00 8.10 153 PRO A N 1
ATOM 921 C CA . PRO A 1 134 ? 37.481 -5.925 19.115 1.00 9.86 153 PRO A CA 1
ATOM 922 C C . PRO A 1 134 ? 37.762 -4.428 19.029 1.00 10.25 153 PRO A C 1
ATOM 923 O O . PRO A 1 134 ? 37.575 -3.789 17.984 1.00 9.64 153 PRO A O 1
ATOM 927 N N . ILE A 1 135 ? 38.201 -3.855 20.149 1.00 8.17 154 ILE A N 1
ATOM 928 C CA . ILE A 1 135 ? 38.548 -2.440 20.224 1.00 10.97 154 ILE A CA 1
ATOM 929 C C . ILE A 1 135 ? 39.770 -2.277 21.112 1.00 10.75 154 ILE A C 1
ATOM 930 O O . ILE A 1 135 ? 40.071 -3.127 21.950 1.00 9.88 154 ILE A O 1
ATOM 935 N N . VAL A 1 136 ? 40.480 -1.167 20.908 1.00 12.41 155 VAL A N 1
ATOM 936 C CA . VAL A 1 136 ? 41.634 -0.808 21.730 1.00 10.86 155 VAL A CA 1
ATOM 937 C C . VAL A 1 136 ? 41.093 -0.100 22.964 1.00 9.56 155 VAL A C 1
ATOM 938 O O . VAL A 1 136 ? 40.480 0.966 22.864 1.00 12.73 155 VAL A O 1
ATOM 942 N N . TYR A 1 137 ? 41.304 -0.699 24.128 1.00 10.03 156 TYR A N 1
ATOM 943 C CA . TYR A 1 137 ? 40.698 -0.170 25.338 1.00 11.57 156 TYR A CA 1
ATOM 944 C C . TYR A 1 137 ? 41.633 -0.335 26.535 1.00 13.00 156 TYR A C 1
ATOM 945 O O . TYR A 1 137 ? 42.213 0.653 26.994 1.00 12.02 156 TYR A O 1
ATOM 954 N N . THR A 1 138 ? 41.815 -1.561 27.041 1.00 11.17 157 THR A N 1
ATOM 955 C CA . THR A 1 138 ? 42.698 -1.724 28.196 1.00 14.60 157 THR A CA 1
ATOM 956 C C . THR A 1 138 ? 44.156 -1.401 27.877 1.00 19.91 157 THR A C 1
ATOM 957 O O . THR A 1 138 ? 44.921 -1.098 28.795 1.00 18.49 157 THR A O 1
ATOM 961 N N . LYS A 1 139 ? 44.567 -1.465 26.611 1.00 14.85 158 LYS A N 1
ATOM 962 C CA . LYS A 1 139 ? 45.953 -1.222 26.240 1.00 12.02 158 LYS A CA 1
ATOM 963 C C . LYS A 1 139 ? 46.148 0.120 25.550 1.00 15.33 158 LYS A C 1
ATOM 964 O O . LYS A 1 139 ? 47.239 0.392 25.044 1.00 10.10 158 LYS A O 1
ATOM 970 N N . PHE A 1 140 ? 45.122 0.966 25.516 1.00 16.09 159 PHE A N 1
ATOM 971 C CA . PHE A 1 140 ? 45.250 2.242 24.831 1.00 17.97 159 PHE A CA 1
ATOM 972 C C . PHE A 1 140 ? 46.368 3.064 25.461 1.00 19.26 159 PHE A C 1
ATOM 973 O O . PHE A 1 140 ? 46.510 3.115 26.685 1.00 16.07 159 PHE A O 1
ATOM 981 N N . GLY A 1 141 ? 47.170 3.703 24.612 1.00 19.39 160 GLY A N 1
ATOM 982 C CA . GLY A 1 141 ? 48.245 4.554 25.062 1.00 19.81 160 GLY A CA 1
ATOM 983 C C . GLY A 1 141 ? 49.601 3.888 25.176 1.00 27.40 160 GLY A C 1
ATOM 984 O O . GLY A 1 141 ? 50.600 4.594 25.347 1.00 31.13 160 GLY A O 1
ATOM 985 N N . GLU A 1 142 ? 49.684 2.562 25.063 1.00 17.53 161 GLU A N 1
ATOM 986 C CA . GLU A 1 142 ? 50.907 1.883 25.472 1.00 22.18 161 GLU A CA 1
ATOM 987 C C . GLU A 1 142 ? 52.062 2.064 24.500 1.00 32.55 161 GLU A C 1
ATOM 988 O O . GLU A 1 142 ? 53.219 1.923 24.910 1.00 35.86 161 GLU A O 1
ATOM 994 N N . SER A 1 143 ? 51.789 2.367 23.233 1.00 35.31 162 SER A N 1
ATOM 995 C CA . SER A 1 143 ? 52.862 2.611 22.286 1.00 32.73 162 SER A CA 1
ATOM 996 C C . SER A 1 143 ? 52.370 3.544 21.194 1.00 34.46 162 SER A C 1
ATOM 997 O O . SER A 1 143 ? 51.170 3.618 20.910 1.00 38.85 162 SER A O 1
ATOM 1000 N N . ALA A 1 144 ? 53.309 4.272 20.596 1.00 36.57 163 ALA A N 1
ATOM 1001 C CA . ALA A 1 144 ? 53.030 5.033 19.386 1.00 44.49 163 ALA A CA 1
ATOM 1002 C C . ALA A 1 144 ? 53.302 4.234 18.117 1.00 37.02 163 ALA A C 1
ATOM 1003 O O . ALA A 1 144 ? 52.879 4.650 17.033 1.00 42.64 163 ALA A O 1
ATOM 1005 N N . THR A 1 145 ? 53.984 3.095 18.230 1.00 38.59 164 THR A N 1
ATOM 1006 C CA . THR A 1 145 ? 54.243 2.251 17.069 1.00 49.66 164 THR A CA 1
ATOM 1007 C C . THR A 1 145 ? 53.040 1.365 16.743 1.00 52.64 164 THR A C 1
ATOM 1008 O O . THR A 1 145 ? 52.571 1.330 15.596 1.00 45.31 164 THR A O 1
ATOM 1012 N N . THR A 1 146 ? 52.529 0.649 17.747 1.00 44.40 165 THR A N 1
ATOM 1013 C CA . THR A 1 146 ? 51.439 -0.302 17.591 1.00 41.85 165 THR A CA 1
ATOM 1014 C C . THR A 1 146 ? 50.354 0.026 18.613 1.00 34.86 165 THR A C 1
ATOM 1015 O O . THR A 1 146 ? 50.556 0.831 19.526 1.00 35.30 165 THR A O 1
ATOM 1019 N N . SER A 1 147 ? 49.178 -0.566 18.423 1.00 29.10 166 SER A N 1
ATOM 1020 C CA . SER A 1 147 ? 48.106 -0.518 19.403 1.00 21.30 166 SER A CA 1
ATOM 1021 C C . SER A 1 147 ? 47.408 -1.867 19.382 1.00 17.34 166 SER A C 1
ATOM 1022 O O . SER A 1 147 ? 46.988 -2.333 18.319 1.00 19.48 166 SER A O 1
ATOM 1025 N N . GLU A 1 148 ? 47.288 -2.489 20.548 1.00 15.20 167 GLU A N 1
ATOM 1026 C CA . GLU A 1 148 ? 46.823 -3.866 20.672 1.00 13.09 167 GLU A CA 1
ATOM 1027 C C . GLU A 1 148 ? 45.354 -3.883 21.083 1.00 14.11 167 GLU A C 1
ATOM 1028 O O . GLU A 1 148 ? 44.979 -3.277 22.093 1.00 18.50 167 GLU A O 1
ATOM 1034 N N . TYR A 1 149 ? 44.530 -4.587 20.311 1.00 12.09 168 TYR A N 1
ATOM 1035 C CA . TYR A 1 149 ? 43.098 -4.662 20.576 1.00 14.11 168 TYR A CA 1
ATOM 1036 C C . TYR A 1 149 ? 42.793 -5.653 21.695 1.00 13.05 168 TYR A C 1
ATOM 1037 O O . TYR A 1 149 ? 43.466 -6.678 21.823 1.00 8.95 168 TYR A O 1
ATOM 1046 N N . ASP A 1 150 ? 41.788 -5.328 22.518 1.00 12.18 169 ASP A N 1
ATOM 1047 C CA . ASP A 1 150 ? 41.080 -6.354 23.273 1.00 11.88 169 ASP A CA 1
ATOM 1048 C C . ASP A 1 150 ? 40.083 -7.044 22.362 1.00 13.40 169 ASP A C 1
ATOM 1049 O O . ASP A 1 150 ? 39.524 -6.429 21.450 1.00 12.11 169 ASP A O 1
ATOM 1054 N N . SER A 1 151 ? 39.822 -8.318 22.640 1.00 11.10 170 SER A N 1
ATOM 1055 C CA . SER A 1 151 ? 38.631 -8.931 22.074 1.00 10.70 170 SER A CA 1
ATOM 1056 C C . SER A 1 151 ? 37.396 -8.241 22.643 1.00 8.76 170 SER A C 1
ATOM 1057 O O . SER A 1 151 ? 37.469 -7.508 23.628 1.00 10.22 170 SER A O 1
ATOM 1060 N N . GLN A 1 152 ? 36.248 -8.461 22.007 1.00 10.34 171 GLN A N 1
ATOM 1061 C CA . GLN A 1 152 ? 35.040 -7.788 22.479 1.00 9.17 171 GLN A CA 1
ATOM 1062 C C . GLN A 1 152 ? 34.673 -8.237 23.888 1.00 11.98 171 GLN A C 1
ATOM 1063 O O . GLN A 1 152 ? 34.308 -7.408 24.740 1.00 12.14 171 GLN A O 1
ATOM 1069 N N . GLU A 1 153 ? 34.792 -9.541 24.167 1.00 11.58 172 GLU A N 1
ATOM 1070 C CA . GLU A 1 153 ? 34.527 -10.031 25.518 1.00 8.26 172 GLU A CA 1
ATOM 1071 C C . GLU A 1 153 ? 35.441 -9.353 26.528 1.00 8.81 172 GLU A C 1
ATOM 1072 O O . GLU A 1 153 ? 34.994 -8.919 27.594 1.00 9.61 172 GLU A O 1
ATOM 1078 N N . GLU A 1 154 ? 36.734 -9.251 26.204 1.00 9.74 173 GLU A N 1
ATOM 1079 C CA . GLU A 1 154 ? 37.683 -8.611 27.115 1.00 9.02 173 GLU A CA 1
ATOM 1080 C C . GLU A 1 154 ? 37.321 -7.151 27.325 1.00 12.57 173 GLU A C 1
ATOM 1081 O O . GLU A 1 154 ? 37.340 -6.644 28.457 1.00 12.41 173 GLU A O 1
ATOM 1087 N N . ALA A 1 155 ? 36.985 -6.463 26.234 1.00 10.71 174 ALA A N 1
ATOM 1088 C CA . ALA A 1 155 ? 36.494 -5.098 26.331 1.00 9.64 174 ALA A CA 1
ATOM 1089 C C . ALA A 1 155 ? 35.276 -5.025 27.235 1.00 10.50 174 ALA A C 1
ATOM 1090 O O . ALA A 1 155 ? 35.157 -4.110 28.060 1.00 10.70 174 ALA A O 1
ATOM 1092 N N . TYR A 1 156 ? 34.367 -5.990 27.115 1.00 9.33 175 TYR A N 1
ATOM 1093 C CA . TYR A 1 156 ? 33.198 -5.961 27.988 1.00 11.34 175 TYR A CA 1
ATOM 1094 C C . TYR A 1 156 ? 33.577 -6.285 29.431 1.00 13.21 175 TYR A C 1
ATOM 1095 O O . TYR A 1 156 ? 33.040 -5.670 30.360 1.00 10.37 175 TYR A O 1
ATOM 1104 N N . ASN A 1 157 ? 34.510 -7.230 29.643 1.00 10.46 176 ASN A N 1
ATOM 1105 C CA . ASN A 1 157 ? 34.981 -7.498 31.003 1.00 11.55 176 ASN A CA 1
ATOM 1106 C C . ASN A 1 157 ? 35.548 -6.230 31.629 1.00 15.62 176 ASN A C 1
ATOM 1107 O O . ASN A 1 157 ? 35.303 -5.940 32.810 1.00 13.12 176 ASN A O 1
ATOM 1112 N N . ALA A 1 158 ? 36.298 -5.452 30.839 1.00 15.08 177 ALA A N 1
ATOM 1113 C CA . ALA A 1 158 ? 36.855 -4.199 31.336 1.00 14.24 177 ALA A CA 1
ATOM 1114 C C . ALA A 1 158 ? 35.756 -3.188 31.645 1.00 16.56 177 ALA A C 1
ATOM 1115 O O . ALA A 1 158 ? 35.846 -2.457 32.642 1.00 15.43 177 ALA A O 1
ATOM 1117 N N . PHE A 1 159 ? 34.710 -3.136 30.812 1.00 10.61 178 PHE A N 1
ATOM 1118 C CA . PHE A 1 159 ? 33.582 -2.240 31.085 1.00 13.70 178 PHE A CA 1
ATOM 1119 C C . PHE A 1 159 ? 32.983 -2.511 32.460 1.00 10.90 178 PHE A C 1
ATOM 1120 O O . PHE A 1 159 ? 32.726 -1.580 33.236 1.00 10.87 178 PHE A O 1
ATOM 1128 N N . PHE A 1 160 ? 32.715 -3.783 32.764 1.00 9.42 179 PHE A N 1
ATOM 1129 C CA . PHE A 1 160 ? 32.118 -4.121 34.054 1.00 10.95 179 PHE A CA 1
ATOM 1130 C C . PHE A 1 160 ? 33.065 -3.790 35.210 1.00 9.23 179 PHE A C 1
ATOM 1131 O O . PHE A 1 160 ? 32.640 -3.253 36.235 1.00 10.20 179 PHE A O 1
ATOM 1139 N N . ASN A 1 161 ? 34.353 -4.102 35.062 1.00 12.18 180 ASN A N 1
ATOM 1140 C CA . ASN A 1 161 ? 35.313 -3.748 36.100 1.00 14.10 180 ASN A CA 1
ATOM 1141 C C . ASN A 1 161 ? 35.343 -2.241 36.318 1.00 13.28 180 ASN A C 1
ATOM 1142 O O . ASN A 1 161 ? 35.381 -1.773 37.461 1.00 12.05 180 ASN A O 1
ATOM 1147 N N . ASP A 1 162 ? 35.271 -1.470 35.231 1.00 10.72 181 ASP A N 1
ATOM 1148 C CA . ASP A 1 162 ? 35.415 -0.025 35.319 1.00 8.02 181 ASP A CA 1
ATOM 1149 C C . ASP A 1 162 ? 34.208 0.612 35.999 1.00 11.85 181 ASP A C 1
ATOM 1150 O O . ASP A 1 162 ? 34.361 1.540 36.810 1.00 12.07 181 ASP A O 1
ATOM 1155 N N . LEU A 1 163 ? 32.996 0.140 35.685 1.00 7.74 182 LEU A N 1
ATOM 1156 C CA . LEU A 1 163 ? 31.813 0.718 36.316 1.00 10.00 182 LEU A CA 1
ATOM 1157 C C . LEU A 1 163 ? 31.752 0.379 37.804 1.00 12.28 182 LEU A C 1
ATOM 1158 O O . LEU A 1 163 ? 31.492 1.251 38.635 1.00 12.44 182 LEU A O 1
ATOM 1163 N N . GLU A 1 164 ? 31.979 -0.887 38.159 1.00 11.35 183 GLU A N 1
ATOM 1164 C CA . GLU A 1 164 ? 31.999 -1.265 39.569 1.00 12.89 183 GLU A CA 1
ATOM 1165 C C . GLU A 1 164 ? 33.009 -0.437 40.348 1.00 11.28 183 GLU A C 1
ATOM 1166 O O . GLU A 1 164 ? 32.676 0.156 41.376 1.00 17.45 183 GLU A O 1
ATOM 1172 N N . GLU A 1 165 ? 34.251 -0.381 39.863 1.00 11.94 184 GLU A N 1
ATOM 1173 C CA . GLU A 1 165 ? 35.267 0.476 40.466 1.00 11.71 184 GLU A CA 1
ATOM 1174 C C . GLU A 1 165 ? 34.785 1.921 40.614 1.00 12.57 184 GLU A C 1
ATOM 1175 O O . GLU A 1 165 ? 34.894 2.512 41.689 1.00 9.60 184 GLU A O 1
ATOM 1181 N N . ALA A 1 166 ? 34.246 2.508 39.541 1.00 14.90 185 ALA A N 1
ATOM 1182 C CA . ALA A 1 166 ? 33.778 3.893 39.617 1.00 12.01 185 ALA A CA 1
ATOM 1183 C C . ALA A 1 166 ? 32.501 4.027 40.445 1.00 14.54 185 ALA A C 1
ATOM 1184 O O . ALA A 1 166 ? 32.246 5.089 41.030 1.00 12.23 185 ALA A O 1
ATOM 1186 N N . ILE A 1 167 ? 31.683 2.978 40.513 1.00 12.80 186 ILE A N 1
ATOM 1187 C CA . ILE A 1 167 ? 30.543 3.025 41.422 1.00 14.38 186 ILE A CA 1
ATOM 1188 C C . ILE A 1 167 ? 31.014 3.016 42.880 1.00 19.65 186 ILE A C 1
ATOM 1189 O O . ILE A 1 167 ? 30.461 3.726 43.732 1.00 14.42 186 ILE A O 1
ATOM 1194 N N . GLN A 1 168 ? 32.056 2.232 43.182 1.00 13.49 187 GLN A N 1
ATOM 1195 C CA . GLN A 1 168 ? 32.592 2.166 44.540 1.00 22.17 187 GLN A CA 1
ATOM 1196 C C . GLN A 1 168 ? 33.205 3.494 44.966 1.00 18.42 187 GLN A C 1
ATOM 1197 O O . GLN A 1 168 ? 32.974 3.966 46.084 1.00 16.87 187 GLN A O 1
ATOM 1203 N N . ILE A 1 169 ? 34.008 4.100 44.090 1.00 17.86 188 ILE A N 1
ATOM 1204 C CA . ILE A 1 169 ? 34.684 5.348 44.433 1.00 17.14 188 ILE A CA 1
ATOM 1205 C C . ILE A 1 169 ? 33.666 6.448 44.674 1.00 17.52 188 ILE A C 1
ATOM 1206 O O . ILE A 1 169 ? 33.775 7.210 45.639 1.00 14.23 188 ILE A O 1
ATOM 1211 N N . LEU A 1 170 ? 32.654 6.544 43.809 1.00 14.79 189 LEU A N 1
ATOM 1212 C CA . LEU A 1 170 ? 31.655 7.592 43.985 1.00 17.33 189 LEU A CA 1
ATOM 1213 C C . LEU A 1 170 ? 30.845 7.374 45.261 1.00 17.41 189 LEU A C 1
ATOM 1214 O O . LEU A 1 170 ? 30.524 8.335 45.967 1.00 19.49 189 LEU A O 1
ATOM 1219 N N . SER A 1 171 ? 30.527 6.120 45.593 1.00 18.31 190 SER A N 1
ATOM 1220 C CA . SER A 1 171 ? 29.797 5.864 46.833 1.00 21.05 190 SER A CA 1
ATOM 1221 C C . SER A 1 171 ? 30.601 6.309 48.045 1.00 20.48 190 SER A C 1
ATOM 1222 O O . SER A 1 171 ? 30.026 6.740 49.050 1.00 21.85 190 SER A O 1
ATOM 1225 N N . ASP A 1 172 ? 31.928 6.225 47.959 1.00 19.53 191 ASP A N 1
ATOM 1226 C CA . ASP A 1 172 ? 32.793 6.669 49.037 1.00 17.78 191 ASP A CA 1
ATOM 1227 C C . ASP A 1 172 ? 32.923 8.184 49.100 1.00 21.46 191 ASP A C 1
ATOM 1228 O O . ASP A 1 172 ? 33.381 8.702 50.122 1.00 24.43 191 ASP A O 1
ATOM 1233 N N . ASN A 1 173 ? 32.538 8.901 48.035 1.00 16.52 192 ASN A N 1
ATOM 1234 C CA . ASN A 1 173 ? 32.607 10.356 47.977 1.00 16.97 192 ASN A CA 1
ATOM 1235 C C . ASN A 1 173 ? 31.280 10.959 47.520 1.00 16.55 192 ASN A C 1
ATOM 1236 O O . ASN A 1 173 ? 31.270 12.028 46.904 1.00 12.77 192 ASN A O 1
ATOM 1241 N N . ILE A 1 174 ? 30.158 10.300 47.836 1.00 14.73 193 ILE A N 1
ATOM 1242 C CA . ILE A 1 174 ? 28.853 10.601 47.232 1.00 15.61 193 ILE A CA 1
ATOM 1243 C C . ILE A 1 174 ? 28.379 12.032 47.471 1.00 17.46 193 ILE A C 1
ATOM 1244 O O . ILE A 1 174 ? 27.535 12.541 46.719 1.00 14.41 193 ILE A O 1
ATOM 1249 N N . ASP A 1 175 ? 28.886 12.700 48.501 1.00 13.90 194 ASP A N 1
ATOM 1250 C CA . ASP A 1 175 ? 28.426 14.041 48.824 1.00 17.37 194 ASP A CA 1
ATOM 1251 C C . ASP A 1 175 ? 29.424 15.114 48.452 1.00 17.17 194 ASP A C 1
ATOM 1252 O O . ASP A 1 175 ? 29.203 16.278 48.785 1.00 19.39 194 ASP A O 1
ATOM 1257 N N . SER A 1 176 ? 30.522 14.757 47.810 1.00 16.39 195 SER A N 1
ATOM 1258 C CA . SER A 1 176 ? 31.461 15.774 47.380 1.00 16.85 195 SER A CA 1
ATOM 1259 C C . SER A 1 176 ? 30.816 16.604 46.275 1.00 19.20 195 SER A C 1
ATOM 1260 O O . SER A 1 176 ? 30.267 16.040 45.319 1.00 21.20 195 SER A O 1
ATOM 1263 N N . PRO A 1 177 ? 30.830 17.932 46.380 1.00 19.00 196 PRO A N 1
ATOM 1264 C CA . PRO A 1 177 ? 30.260 18.787 45.325 1.00 15.99 196 PRO A CA 1
ATOM 1265 C C . PRO A 1 177 ? 31.271 19.300 44.304 1.00 16.52 196 PRO A C 1
ATOM 1266 O O . PRO A 1 177 ? 30.893 20.141 43.474 1.00 17.00 196 PRO A O 1
ATOM 1270 N N . ARG A 1 178 ? 32.513 18.807 44.336 1.00 17.77 197 ARG A N 1
ATOM 1271 C CA . ARG A 1 178 ? 33.610 19.397 43.573 1.00 17.72 197 ARG A CA 1
ATOM 1272 C C . ARG A 1 178 ? 33.492 19.202 42.065 1.00 24.12 197 ARG A C 1
ATOM 1273 O O . ARG A 1 178 ? 34.231 19.862 41.320 1.00 16.69 197 ARG A O 1
ATOM 1281 N N . PHE A 1 179 ? 32.618 18.312 41.591 1.00 14.63 198 PHE A N 1
ATOM 1282 C CA . PHE A 1 179 ? 32.423 18.155 40.153 1.00 17.02 198 PHE A CA 1
ATOM 1283 C C . PHE A 1 179 ? 31.389 19.127 39.589 1.00 17.23 198 PHE A C 1
ATOM 1284 O O . PHE A 1 179 ? 31.229 19.193 38.364 1.00 15.29 198 PHE A O 1
ATOM 1292 N N . THR A 1 180 ? 30.698 19.882 40.453 1.00 14.89 199 THR A N 1
ATOM 1293 C CA . THR A 1 180 ? 29.554 20.685 40.022 1.00 14.20 199 THR A CA 1
ATOM 1294 C C . THR A 1 180 ? 29.894 21.588 38.840 1.00 16.10 199 THR A C 1
ATOM 1295 O O . THR A 1 180 ? 29.122 21.676 37.880 1.00 15.16 199 THR A O 1
ATOM 1299 N N . ALA A 1 181 ? 31.061 22.237 38.874 1.00 16.51 200 ALA A N 1
ATOM 1300 C CA . ALA A 1 181 ? 31.440 23.213 37.854 1.00 12.60 200 ALA A CA 1
ATOM 1301 C C . ALA A 1 181 ? 31.771 22.595 36.499 1.00 21.06 200 ALA A C 1
ATOM 1302 O O . ALA A 1 181 ? 31.952 23.338 35.529 1.00 17.34 200 ALA A O 1
ATOM 1304 N N . PHE A 1 182 ? 31.861 21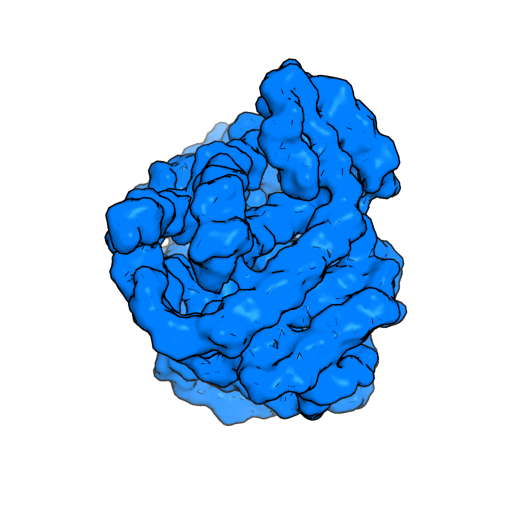.276 36.394 1.00 16.07 201 PHE A N 1
ATOM 1305 C CA . PHE A 1 182 ? 32.202 20.643 35.130 1.00 17.42 201 PHE A CA 1
ATOM 1306 C C . PHE A 1 182 ? 31.151 19.653 34.645 1.00 15.40 201 PHE A C 1
ATOM 1307 O O . PHE A 1 182 ? 31.323 19.061 33.575 1.00 16.17 201 PHE A O 1
ATOM 1315 N N . ASP A 1 183 ? 30.065 19.478 35.383 1.00 14.14 202 ASP A N 1
ATOM 1316 C CA . ASP A 1 183 ? 29.102 18.410 35.135 1.00 14.60 202 ASP A CA 1
ATOM 1317 C C . ASP A 1 183 ? 28.029 18.904 34.171 1.00 14.99 202 ASP A C 1
ATOM 1318 O O . ASP A 1 183 ? 27.161 19.694 34.553 1.00 15.32 202 ASP A O 1
ATOM 1323 N N . LEU A 1 184 ? 28.071 18.428 32.926 1.00 12.51 203 LEU A N 1
ATOM 1324 C CA . LEU A 1 184 ? 27.026 18.776 31.976 1.00 12.28 203 LEU A CA 1
ATOM 1325 C C . LEU A 1 184 ? 25.814 17.847 32.053 1.00 15.64 203 LEU A C 1
ATOM 1326 O O . LEU A 1 184 ? 24.787 18.125 31.417 1.00 10.97 203 LEU A O 1
ATOM 1331 N N . ALA A 1 185 ? 25.888 16.769 32.828 1.00 12.26 204 ALA A N 1
ATOM 1332 C CA . ALA A 1 185 ? 24.759 15.848 32.929 1.00 13.52 204 ALA A CA 1
ATOM 1333 C C . ALA A 1 185 ? 23.971 16.001 34.228 1.00 14.70 204 ALA A C 1
ATOM 1334 O O . ALA A 1 185 ? 22.735 16.060 34.205 1.00 11.34 204 ALA A O 1
ATOM 1336 N N . TYR A 1 186 ? 24.655 16.072 35.370 1.00 10.91 205 TYR A N 1
ATOM 1337 C CA . TYR A 1 186 ? 23.962 15.993 36.645 1.00 14.03 205 TYR A CA 1
ATOM 1338 C C . TYR A 1 186 ? 24.294 17.127 37.614 1.00 13.70 205 TYR A C 1
ATOM 1339 O O . TYR A 1 186 ? 23.921 17.041 38.792 1.00 13.65 205 TYR A O 1
ATOM 1348 N N . GLY A 1 187 ? 24.979 18.174 37.168 1.00 15.82 206 GLY A N 1
ATOM 1349 C CA . GLY A 1 187 ? 25.274 19.293 38.049 1.00 13.87 206 GLY A CA 1
ATOM 1350 C C . GLY A 1 187 ? 26.022 18.922 39.313 1.00 17.50 206 GLY A C 1
ATOM 1351 O O . GLY A 1 187 ? 25.808 19.540 40.365 1.00 12.82 206 GLY A O 1
ATOM 1352 N N . GLY A 1 188 ? 26.892 17.919 39.237 1.00 14.43 207 GLY A N 1
ATOM 1353 C CA . GLY A 1 188 ? 27.737 17.542 40.348 1.00 13.56 207 GLY A CA 1
ATOM 1354 C C . GLY A 1 188 ? 27.158 16.519 41.307 1.00 18.01 207 GLY A C 1
ATOM 1355 O O . GLY A 1 188 ? 27.822 16.175 42.288 1.00 14.43 207 GLY A O 1
ATOM 1356 N N . ASN A 1 189 ? 25.959 16.006 41.056 1.00 17.88 208 ASN A N 1
ATOM 1357 C CA . ASN A 1 189 ? 25.304 15.085 41.987 1.00 14.92 208 ASN A CA 1
ATOM 1358 C C . ASN A 1 189 ? 25.836 13.672 41.750 1.00 14.58 208 ASN A C 1
ATOM 1359 O O . ASN A 1 189 ? 25.405 12.978 40.832 1.00 12.36 208 ASN A O 1
ATOM 1364 N N . TYR A 1 190 ? 26.758 13.219 42.596 1.00 12.93 209 TYR A N 1
ATOM 1365 C CA . TYR A 1 190 ? 27.285 11.867 42.431 1.00 15.67 209 TYR A CA 1
ATOM 1366 C C . TYR A 1 190 ? 26.234 10.782 42.631 1.00 14.32 209 TYR A C 1
ATOM 1367 O O . TYR A 1 190 ? 26.450 9.649 42.185 1.00 12.24 209 TYR A O 1
ATOM 1376 N N . THR A 1 191 ? 25.123 11.083 43.306 1.00 13.73 210 THR A N 1
ATOM 1377 C CA . THR A 1 191 ? 24.032 10.115 43.384 1.00 13.89 210 THR A CA 1
ATOM 1378 C C . THR A 1 191 ? 23.586 9.695 41.988 1.00 14.34 210 THR A C 1
ATOM 1379 O O . THR A 1 191 ? 23.443 8.501 41.700 1.00 19.85 210 THR A O 1
ATOM 1383 N N . ASN A 1 192 ? 23.371 10.672 41.104 1.00 14.37 211 ASN A N 1
ATOM 1384 C CA . ASN A 1 192 ? 22.926 10.372 39.749 1.00 12.00 211 ASN A CA 1
ATOM 1385 C C . ASN A 1 192 ? 23.992 9.627 38.958 1.00 13.68 211 ASN A C 1
ATOM 1386 O O . ASN A 1 192 ? 23.667 8.704 38.209 1.00 13.06 211 ASN A O 1
ATOM 1391 N N . TRP A 1 193 ? 25.265 10.017 39.098 1.00 15.10 212 TRP A N 1
ATOM 1392 C CA . TRP A 1 193 ? 26.336 9.307 38.401 1.00 12.34 212 TRP A CA 1
ATOM 1393 C C . TRP A 1 193 ? 26.411 7.842 38.818 1.00 10.63 212 TRP A C 1
ATOM 1394 O O . TRP A 1 193 ? 26.831 6.994 38.020 1.00 15.49 212 TRP A O 1
ATOM 1405 N N . ILE A 1 194 ? 26.014 7.519 40.051 1.00 12.58 213 ILE A N 1
ATOM 1406 C CA . ILE A 1 194 ? 26.015 6.121 40.485 1.00 11.48 213 ILE A CA 1
ATOM 1407 C C . ILE A 1 194 ? 24.820 5.378 39.910 1.00 10.32 213 ILE A C 1
ATOM 1408 O O . ILE A 1 194 ? 24.935 4.218 39.502 1.00 8.87 213 ILE A O 1
ATOM 1413 N N . LYS A 1 195 ? 23.646 6.009 39.937 1.00 12.92 214 LYS A N 1
ATOM 1414 C CA . LYS A 1 195 ? 22.455 5.406 39.350 1.00 13.14 214 LYS A CA 1
ATOM 1415 C C . LYS A 1 195 ? 22.601 5.247 37.845 1.00 17.12 214 LYS A C 1
ATOM 1416 O O . LYS A 1 195 ? 21.974 4.356 37.251 1.00 16.43 214 LYS A O 1
ATOM 1422 N N . TYR A 1 196 ? 23.395 6.109 37.208 1.00 9.96 215 TYR A N 1
ATOM 1423 C CA . TYR A 1 196 ? 23.588 5.958 35.777 1.00 13.49 215 TYR A CA 1
ATOM 1424 C C . TYR A 1 196 ? 24.625 4.888 35.485 1.00 14.74 215 TYR A C 1
ATOM 1425 O O . TYR A 1 196 ? 24.513 4.174 34.481 1.00 14.32 215 TYR A O 1
ATOM 1434 N N . ALA A 1 197 ? 25.649 4.773 36.338 1.00 13.03 216 ALA A N 1
ATOM 1435 C CA . ALA A 1 197 ? 26.639 3.726 36.126 1.00 13.17 216 ALA A CA 1
ATOM 1436 C C . ALA A 1 197 ? 26.017 2.357 36.341 1.00 18.17 216 ALA A C 1
ATOM 1437 O O . ALA A 1 197 ? 26.343 1.395 35.629 1.00 14.54 216 ALA A O 1
ATOM 1439 N N . ASN A 1 198 ? 25.099 2.263 37.304 1.00 12.84 217 ASN A N 1
ATOM 1440 C CA . ASN A 1 198 ? 24.302 1.053 37.482 1.00 12.15 217 ASN A CA 1
ATOM 1441 C C . ASN A 1 198 ? 23.465 0.756 36.245 1.00 11.06 217 ASN A C 1
ATOM 1442 O O . ASN A 1 198 ? 23.415 -0.385 35.772 1.00 8.89 217 ASN A O 1
ATOM 1447 N N . SER A 1 199 ? 22.779 1.774 35.719 1.00 12.88 218 SER A N 1
ATOM 1448 C CA . SER A 1 199 ? 21.939 1.571 34.540 1.00 9.95 218 SER A CA 1
ATOM 1449 C C . SER A 1 199 ? 22.775 1.173 33.334 1.00 10.72 218 SER A C 1
ATOM 1450 O O . SER A 1 199 ? 22.415 0.248 32.595 1.00 9.25 218 SER A O 1
ATOM 1453 N N . LEU A 1 200 ? 23.914 1.839 33.139 1.00 10.62 219 LEU A N 1
ATOM 1454 C CA . LEU A 1 200 ? 24.810 1.475 32.048 1.00 8.98 219 LEU A CA 1
ATOM 1455 C C . LEU A 1 200 ? 25.284 0.027 32.184 1.00 9.64 219 LEU A C 1
ATOM 1456 O O . LEU A 1 200 ? 25.272 -0.732 31.206 1.00 8.72 219 LEU A O 1
ATOM 1461 N N . ARG A 1 201 ? 25.674 -0.391 33.399 1.00 9.36 220 ARG A N 1
ATOM 1462 C CA . ARG A 1 201 ? 26.066 -1.792 33.606 1.00 10.39 220 ARG A CA 1
ATOM 1463 C C . ARG A 1 201 ? 24.909 -2.744 33.307 1.00 9.90 220 ARG A C 1
ATOM 1464 O O . ARG A 1 201 ? 25.113 -3.828 32.738 1.00 8.15 220 ARG A O 1
ATOM 1472 N N . LEU A 1 202 ? 23.686 -2.361 33.693 1.00 6.01 221 LEU A N 1
ATOM 1473 C CA . LEU A 1 202 ? 22.526 -3.192 33.391 1.00 6.92 221 LEU A CA 1
ATOM 1474 C C . LEU A 1 202 ? 22.314 -3.317 31.892 1.00 10.15 221 LEU A C 1
ATOM 1475 O O . LEU A 1 202 ? 21.901 -4.377 31.407 1.00 9.92 221 LEU A O 1
ATOM 1480 N N . ARG A 1 203 ? 22.577 -2.233 31.144 1.00 12.22 222 ARG A N 1
ATOM 1481 C CA . ARG A 1 203 ? 22.484 -2.274 29.688 1.00 7.88 222 ARG A CA 1
ATOM 1482 C C . ARG A 1 203 ? 23.475 -3.275 29.107 1.00 11.03 222 ARG A C 1
ATOM 1483 O O . ARG A 1 203 ? 23.106 -4.119 28.280 1.00 12.87 222 ARG A O 1
ATOM 1491 N N . LEU A 1 204 ? 24.748 -3.187 29.516 1.00 9.88 223 LEU A N 1
ATOM 1492 C CA . LEU A 1 204 ? 25.766 -4.105 28.998 1.00 7.84 223 LEU A CA 1
ATOM 1493 C C . LEU A 1 204 ? 25.475 -5.549 29.406 1.00 12.20 223 LEU A C 1
ATOM 1494 O O . LEU A 1 204 ? 25.755 -6.489 28.650 1.00 9.43 223 LEU A O 1
ATOM 1499 N N . ALA A 1 205 ? 24.915 -5.751 30.600 1.00 9.37 224 ALA A N 1
ATOM 1500 C CA . ALA A 1 205 ? 24.548 -7.105 31.006 1.00 9.90 224 ALA A CA 1
ATOM 1501 C C . ALA A 1 205 ? 23.448 -7.656 30.109 1.00 10.56 224 ALA A C 1
ATOM 1502 O O . ALA A 1 205 ? 23.510 -8.805 29.657 1.00 10.67 224 ALA A O 1
ATOM 1504 N N . ILE A 1 206 ? 22.420 -6.849 29.853 1.00 9.81 225 ILE A N 1
ATOM 1505 C CA . ILE A 1 206 ? 21.395 -7.247 28.895 1.00 10.83 225 ILE A CA 1
ATOM 1506 C C . ILE A 1 206 ? 22.024 -7.594 27.544 1.00 9.46 225 ILE A C 1
ATOM 1507 O O . ILE A 1 206 ? 21.610 -8.554 26.881 1.00 8.64 225 ILE A O 1
ATOM 1512 N N . ARG A 1 207 ? 23.073 -6.865 27.144 1.00 10.58 226 ARG A N 1
ATOM 1513 C CA . ARG A 1 207 ? 23.674 -7.123 25.834 1.00 11.16 226 ARG A CA 1
ATOM 1514 C C . ARG A 1 207 ? 24.395 -8.469 25.782 1.00 11.14 226 ARG A C 1
ATOM 1515 O O . ARG A 1 207 ? 24.383 -9.137 24.740 1.00 8.12 226 ARG A O 1
ATOM 1523 N N . ILE A 1 208 ? 25.065 -8.870 26.867 1.00 7.33 227 ILE A N 1
ATOM 1524 C CA . ILE A 1 208 ? 25.768 -10.147 26.835 1.00 8.80 227 ILE A CA 1
ATOM 1525 C C . ILE A 1 208 ? 24.860 -11.253 27.374 1.00 10.42 227 ILE A C 1
ATOM 1526 O O . ILE A 1 208 ? 25.336 -12.334 27.740 1.00 12.39 227 ILE A O 1
ATOM 1531 N N . SER A 1 209 ? 23.544 -11.012 27.401 1.00 9.42 228 SER A N 1
ATOM 1532 C CA . SER A 1 209 ? 22.668 -11.976 28.062 1.00 11.28 228 SER A CA 1
ATOM 1533 C C . SER A 1 209 ? 22.598 -13.295 27.299 1.00 14.32 228 SER A C 1
ATOM 1534 O O . SER A 1 209 ? 22.639 -14.361 27.919 1.00 13.60 228 SER A O 1
ATOM 1537 N N . LYS A 1 210 ? 22.546 -13.260 25.956 1.00 12.90 229 LYS A N 1
ATOM 1538 C CA . LYS A 1 210 ? 22.522 -14.519 25.206 1.00 11.32 229 LYS A CA 1
ATOM 1539 C C . LYS A 1 210 ? 23.885 -15.222 25.204 1.00 13.94 229 LYS A C 1
ATOM 1540 O O . LYS A 1 210 ? 23.947 -16.445 25.369 1.00 15.50 229 LYS A O 1
ATOM 1546 N N . VAL A 1 211 ? 24.984 -14.478 25.019 1.00 9.28 230 VAL A N 1
ATOM 1547 C CA . VAL A 1 211 ? 26.303 -15.093 24.805 1.00 6.26 230 VAL A CA 1
ATOM 1548 C C . VAL A 1 211 ? 26.970 -15.547 26.109 1.00 11.07 230 VAL A C 1
ATOM 1549 O O . VAL A 1 211 ? 27.793 -16.471 26.099 1.00 6.16 230 VAL A O 1
ATOM 1553 N N . SER A 1 212 ? 26.652 -14.916 27.241 1.00 11.68 231 SER A N 1
ATOM 1554 C CA . SER A 1 212 ? 27.372 -15.149 28.498 1.00 15.04 231 SER A CA 1
ATOM 1555 C C . SER A 1 212 ? 26.368 -15.030 29.636 1.00 11.93 231 SER A C 1
ATOM 1556 O O . SER A 1 212 ? 26.384 -14.066 30.406 1.00 10.47 231 SER A O 1
ATOM 1559 N N . PRO A 1 213 ? 25.436 -15.985 29.739 1.00 12.17 232 PRO A N 1
ATOM 1560 C CA . PRO A 1 213 ? 24.254 -15.754 30.584 1.00 13.45 232 PRO A CA 1
ATOM 1561 C C . PRO A 1 213 ? 24.558 -15.707 32.073 1.00 12.99 232 PRO A C 1
ATOM 1562 O O . PRO A 1 213 ? 23.825 -15.037 32.814 1.00 10.97 232 PRO A O 1
ATOM 1566 N N . ALA A 1 214 ? 25.596 -16.406 32.546 1.00 11.49 233 ALA A N 1
ATOM 1567 C CA . ALA A 1 214 ? 25.901 -16.352 33.974 1.00 15.61 233 ALA A CA 1
ATOM 1568 C C . ALA A 1 214 ? 26.548 -15.025 34.332 1.00 12.95 233 ALA A C 1
ATOM 1569 O O . ALA A 1 214 ? 26.203 -14.405 35.346 1.00 13.31 233 ALA A O 1
ATOM 1571 N N . LYS A 1 215 ? 27.488 -14.579 33.507 1.00 9.08 234 LYS A N 1
ATOM 1572 C CA . LYS A 1 215 ? 28.092 -13.271 33.706 1.00 10.68 234 LYS A CA 1
ATOM 1573 C C . LYS A 1 215 ? 27.039 -12.168 33.599 1.00 14.27 234 LYS A C 1
ATOM 1574 O O . LYS A 1 215 ? 26.988 -11.266 34.445 1.00 14.59 234 LYS A O 1
ATOM 1580 N N . ALA A 1 216 ? 26.150 -12.254 32.602 1.00 8.53 235 ALA A N 1
ATOM 1581 C CA . ALA A 1 216 ? 25.112 -11.233 32.451 1.00 11.83 235 ALA A CA 1
ATOM 1582 C C . ALA A 1 216 ? 24.219 -11.155 33.685 1.00 14.83 235 ALA A C 1
ATOM 1583 O O . ALA A 1 216 ? 23.969 -10.066 34.213 1.00 15.75 235 ALA A O 1
ATOM 1585 N N . LYS A 1 217 ? 23.699 -12.300 34.138 1.00 11.74 236 LYS A N 1
ATOM 1586 C CA . LYS A 1 217 ? 22.878 -12.319 35.346 1.00 16.00 236 LYS A CA 1
ATOM 1587 C C . LYS A 1 217 ? 23.646 -11.757 36.541 1.00 15.55 236 LYS A C 1
ATOM 1588 O O . LYS A 1 217 ? 23.104 -10.961 37.320 1.00 17.60 236 LYS A O 1
ATOM 1594 N N . SER A 1 218 ? 24.914 -12.141 36.689 1.00 10.92 237 SER A N 1
ATOM 1595 C CA . SER A 1 218 ? 25.719 -11.628 37.791 1.00 13.64 237 SER A CA 1
ATOM 1596 C C . SER A 1 218 ? 25.811 -10.108 37.732 1.00 16.11 237 SER A C 1
ATOM 1597 O O . SER A 1 218 ? 25.481 -9.410 38.697 1.00 14.56 237 SER A O 1
ATOM 1600 N N . GLU A 1 219 ? 26.270 -9.578 36.594 1.00 17.79 238 GLU A N 1
ATOM 1601 C CA . GLU A 1 219 ? 26.431 -8.133 36.452 1.00 15.62 238 GLU A CA 1
ATOM 1602 C C . GLU A 1 219 ? 25.094 -7.411 36.537 1.00 12.68 238 GLU A C 1
ATOM 1603 O O . GLU A 1 219 ? 24.994 -6.343 37.159 1.00 10.48 238 GLU A O 1
ATOM 1609 N N . GLY A 1 220 ? 24.061 -7.969 35.903 1.00 10.72 239 GLY A N 1
ATOM 1610 C CA . GLY A 1 220 ? 22.744 -7.358 35.967 1.00 11.21 239 GLY A CA 1
ATOM 1611 C C . GLY A 1 220 ? 22.238 -7.231 37.391 1.00 17.76 239 GLY A C 1
ATOM 1612 O O . GLY A 1 220 ? 21.708 -6.185 37.784 1.00 12.90 239 GLY A O 1
ATOM 1613 N N . GLU A 1 221 ? 22.417 -8.286 38.192 1.00 15.09 240 GLU A N 1
ATOM 1614 C CA . GLU A 1 221 ? 21.906 -8.259 39.559 1.00 16.33 240 GLU A CA 1
ATOM 1615 C C . GLU A 1 221 ? 22.707 -7.310 40.440 1.00 13.09 240 GLU A C 1
ATOM 1616 O O . GLU A 1 221 ? 22.141 -6.692 41.345 1.00 12.45 240 GLU A O 1
ATOM 1622 N N . LYS A 1 222 ? 24.014 -7.172 40.182 1.00 10.23 241 LYS A N 1
ATOM 1623 C CA . LYS A 1 222 ? 24.825 -6.191 40.901 1.00 12.09 241 LYS A CA 1
ATOM 1624 C C . LYS A 1 222 ? 24.219 -4.795 40.822 1.00 16.52 241 LYS A C 1
ATOM 1625 O O . LYS A 1 222 ? 24.183 -4.065 41.821 1.00 9.83 241 LYS A O 1
ATOM 1631 N N . SER A 1 223 ? 23.725 -4.400 39.648 1.00 13.87 242 SER A N 1
ATOM 1632 C CA . SER A 1 223 ? 23.137 -3.071 39.567 1.00 11.01 242 SER A CA 1
ATOM 1633 C C . SER A 1 223 ? 21.687 -3.051 40.061 1.00 9.15 242 SER A C 1
ATOM 1634 O O . SER A 1 223 ? 21.250 -2.059 40.648 1.00 7.86 242 SER A O 1
ATOM 1637 N N . LEU A 1 224 ? 20.939 -4.139 39.876 1.00 11.20 243 LEU A N 1
ATOM 1638 C CA . LEU A 1 224 ? 19.544 -4.174 40.306 1.00 12.41 243 LEU A CA 1
ATOM 1639 C C . LEU A 1 224 ? 19.398 -4.169 41.830 1.00 15.00 243 LEU A C 1
ATOM 1640 O O . LEU A 1 224 ? 18.387 -3.685 42.352 1.00 12.08 243 LEU A O 1
ATOM 1645 N N . ASN A 1 225 ? 20.374 -4.711 42.555 1.00 8.10 244 ASN A N 1
ATOM 1646 C CA . ASN A 1 225 ? 20.305 -4.798 44.003 1.00 14.93 244 ASN A CA 1
ATOM 1647 C C . ASN A 1 225 ? 21.219 -3.803 44.705 1.00 16.64 244 ASN A C 1
ATOM 1648 O O . ASN A 1 225 ? 21.340 -3.854 45.930 1.00 16.65 244 ASN A O 1
ATOM 1653 N N . HIS A 1 226 ? 21.868 -2.909 43.960 1.00 15.49 245 HIS A N 1
ATOM 1654 C CA . HIS A 1 226 ? 22.604 -1.822 44.585 1.00 11.95 245 HIS A CA 1
ATOM 1655 C C . HIS A 1 226 ? 21.630 -0.974 45.389 1.00 15.73 245 HIS A C 1
ATOM 1656 O O . HIS A 1 226 ? 20.483 -0.774 44.977 1.00 12.74 245 HIS A O 1
ATOM 1663 N N . SER A 1 227 ? 22.087 -0.500 46.560 1.00 14.55 246 SER A N 1
ATOM 1664 C CA . SER A 1 227 ? 21.212 0.240 47.466 1.00 14.56 246 SER A CA 1
ATOM 1665 C C . SER A 1 227 ? 20.567 1.428 46.783 1.00 11.49 246 SER A C 1
ATOM 1666 O O . SER A 1 227 ? 19.412 1.761 47.070 1.00 12.88 246 SER A O 1
ATOM 1669 N N . LEU A 1 228 ? 21.278 2.061 45.863 1.00 12.62 247 LEU A N 1
ATOM 1670 C CA . LEU A 1 228 ? 20.731 3.205 45.161 1.00 16.75 247 LEU A CA 1
ATOM 1671 C C . LEU A 1 228 ? 20.119 2.830 43.813 1.00 16.65 247 LEU A C 1
ATOM 1672 O O . LEU A 1 228 ? 19.486 3.684 43.182 1.00 18.22 247 LEU A O 1
ATOM 1677 N N . GLY A 1 229 ? 20.281 1.579 43.362 1.00 12.36 248 GLY A N 1
ATOM 1678 C CA . GLY A 1 229 ? 19.504 1.076 42.234 1.00 13.62 248 GLY A CA 1
ATOM 1679 C C . GLY A 1 229 ? 19.821 1.743 40.902 1.00 10.11 248 GLY A C 1
ATOM 1680 O O . GLY A 1 229 ? 20.951 2.163 40.634 1.00 13.97 248 GLY A O 1
ATOM 1681 N N . VAL A 1 230 ? 18.799 1.835 40.048 1.00 14.93 249 VAL A N 1
ATOM 1682 C CA . VAL A 1 230 ? 18.950 2.313 38.674 1.00 13.31 249 VAL A CA 1
ATOM 1683 C C . VAL A 1 230 ? 18.113 3.581 38.476 1.00 11.98 249 VAL A C 1
ATOM 1684 O O . VAL A 1 230 ? 17.319 3.968 39.329 1.00 16.43 249 VAL A O 1
ATOM 1688 N N . ILE A 1 231 ? 18.307 4.232 37.326 1.00 11.20 250 ILE A N 1
ATOM 1689 C CA . ILE A 1 231 ? 17.498 5.402 36.992 1.00 13.25 250 ILE A CA 1
ATOM 1690 C C . ILE A 1 231 ? 16.034 4.996 36.923 1.00 12.35 250 ILE A C 1
ATOM 1691 O O . ILE A 1 231 ? 15.685 4.001 36.279 1.00 17.43 250 ILE A O 1
ATOM 1696 N N . GLU A 1 232 ? 15.160 5.767 37.578 1.00 11.94 251 GLU A N 1
ATOM 1697 C CA . GLU A 1 232 ? 13.719 5.555 37.465 1.00 13.03 251 GLU A CA 1
ATOM 1698 C C . GLU A 1 232 ? 12.877 6.809 37.267 1.00 19.72 251 GLU A C 1
ATOM 1699 O O . GLU A 1 232 ? 11.664 6.673 37.061 1.00 28.71 251 GLU A O 1
ATOM 1705 N N . THR A 1 233 ? 13.443 8.010 37.365 1.00 18.73 252 THR A N 1
ATOM 1706 C CA . THR A 1 233 ? 12.693 9.231 37.107 1.00 14.95 252 THR A CA 1
ATOM 1707 C C . THR A 1 233 ? 13.282 9.934 35.889 1.00 14.27 252 THR A C 1
ATOM 1708 O O . THR A 1 233 ? 14.463 9.775 35.575 1.00 14.27 252 THR A O 1
ATOM 1712 N N . ASN A 1 234 ? 12.457 10.699 35.183 1.00 10.35 253 ASN A N 1
ATOM 1713 C CA . ASN A 1 234 ? 12.966 11.324 33.967 1.00 17.43 253 ASN A CA 1
ATOM 1714 C C . ASN A 1 234 ? 14.126 12.290 34.228 1.00 22.82 253 ASN A C 1
ATOM 1715 O O . ASN A 1 234 ? 15.096 12.259 33.444 1.00 14.06 253 ASN A O 1
ATOM 1720 N N . PRO A 1 235 ? 14.132 13.119 35.290 1.00 18.11 254 PRO A N 1
ATOM 1721 C CA . PRO A 1 235 ? 15.299 13.999 35.514 1.00 15.58 254 PRO A CA 1
ATOM 1722 C C . PRO A 1 235 ? 16.602 13.250 35.770 1.00 16.42 254 PRO A C 1
ATOM 1723 O O . PRO A 1 235 ? 17.678 13.837 35.606 1.00 15.78 254 PRO A O 1
ATOM 1727 N N . ASP A 1 236 ? 16.544 11.973 36.143 1.00 18.96 255 ASP A N 1
ATOM 1728 C CA . ASP A 1 236 ? 17.739 11.179 36.388 1.00 13.97 255 ASP A CA 1
ATOM 1729 C C . ASP A 1 236 ? 18.287 10.525 35.125 1.00 12.27 255 ASP A C 1
ATOM 1730 O O . ASP A 1 236 ? 19.338 9.873 35.177 1.00 9.32 255 ASP A O 1
ATOM 1735 N N . GLY A 1 237 ? 17.600 10.665 33.998 1.00 10.37 256 GLY A N 1
ATOM 1736 C CA . GLY A 1 237 ? 18.156 10.206 32.738 1.00 12.52 256 GLY A CA 1
ATOM 1737 C C . GLY A 1 237 ? 19.502 10.849 32.477 1.00 13.10 256 GLY A C 1
ATOM 1738 O O . GLY A 1 237 ? 19.830 11.889 33.068 1.00 13.27 256 GLY A O 1
ATOM 1739 N N . PHE A 1 238 ? 20.308 10.223 31.628 1.00 8.36 257 PHE A N 1
ATOM 1740 C CA . PHE A 1 238 ? 21.629 10.724 31.299 1.00 8.66 257 PHE A CA 1
ATOM 1741 C C . PHE A 1 238 ? 21.509 11.517 30.003 1.00 11.20 257 PHE A C 1
ATOM 1742 O O . PHE A 1 238 ? 21.178 10.954 28.952 1.00 12.30 257 PHE A O 1
ATOM 1750 N N . PHE A 1 239 ? 21.768 12.822 30.088 1.00 6.53 258 PHE A N 1
ATOM 1751 C CA . PHE A 1 239 ? 21.760 13.742 28.951 1.00 11.76 258 PHE A CA 1
ATOM 1752 C C . PHE A 1 239 ? 22.991 14.637 29.015 1.00 13.11 258 PHE A C 1
ATOM 1753 O O . PHE A 1 239 ? 23.529 14.897 30.096 1.00 13.15 258 PHE A O 1
ATOM 1761 N N . VAL A 1 240 ? 23.435 15.137 27.867 1.00 12.86 259 VAL A N 1
ATOM 1762 C CA . VAL A 1 240 ? 24.436 16.201 27.859 1.00 9.56 259 VAL A CA 1
ATOM 1763 C C . VAL A 1 240 ? 23.692 17.524 27.717 1.00 12.90 259 VAL A C 1
ATOM 1764 O O . VAL A 1 240 ? 23.127 17.829 26.656 1.00 10.46 259 VAL A O 1
ATOM 1768 N N . ASN A 1 241 ? 23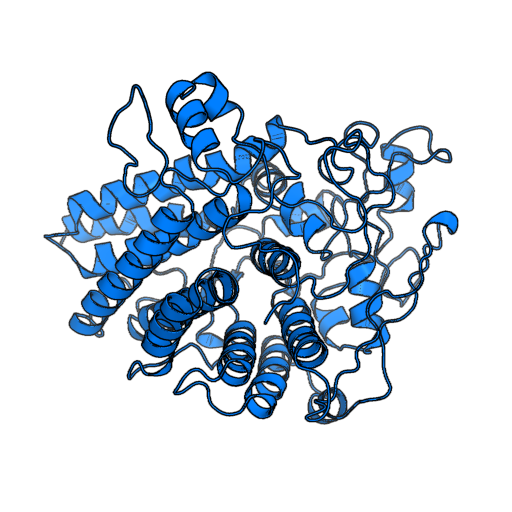.673 18.314 28.791 1.00 8.22 260 ASN A N 1
ATOM 1769 C CA . ASN A 1 241 ? 22.983 19.601 28.758 1.00 11.79 260 ASN A CA 1
ATOM 1770 C C . ASN A 1 241 ? 23.947 20.593 28.128 1.00 15.74 260 ASN A C 1
ATOM 1771 O O . ASN A 1 241 ? 24.588 21.413 28.793 1.00 7.67 260 ASN A O 1
ATOM 1776 N N . GLY A 1 242 ? 24.054 20.491 26.802 1.00 12.67 261 GLY A N 1
ATOM 1777 C CA . GLY A 1 242 ? 25.052 21.219 26.057 1.00 9.88 261 GLY A CA 1
ATOM 1778 C C . GLY A 1 242 ? 24.600 22.615 25.703 1.00 12.66 261 GLY A C 1
ATOM 1779 O O . GLY A 1 242 ? 23.482 23.041 25.991 1.00 14.99 261 GLY A O 1
ATOM 1780 N N . THR A 1 243 ? 25.524 23.352 25.098 1.00 11.55 262 THR A N 1
ATOM 1781 C CA . THR A 1 243 ? 25.260 24.675 24.563 1.00 15.75 262 THR A CA 1
ATOM 1782 C C . THR A 1 243 ? 25.212 24.701 23.044 1.00 14.07 262 THR A C 1
ATOM 1783 O O . THR A 1 243 ? 24.422 25.458 22.476 1.00 16.73 262 THR A O 1
ATOM 1787 N N . LEU A 1 244 ? 26.014 23.878 22.376 1.00 14.97 263 LEU A N 1
ATOM 1788 C CA . LEU A 1 244 ? 26.033 23.903 20.925 1.00 12.20 263 LEU A CA 1
ATOM 1789 C C . LEU A 1 244 ? 24.724 23.365 20.360 1.00 14.41 263 LEU A C 1
ATOM 1790 O O . LEU A 1 244 ? 23.963 22.645 21.021 1.00 15.46 263 LEU A O 1
ATOM 1795 N N . ASP A 1 245 ? 24.460 23.744 19.118 1.00 11.68 264 ASP A N 1
ATOM 1796 C CA . ASP A 1 245 ? 23.289 23.246 18.416 1.00 17.34 264 ASP A CA 1
ATOM 1797 C C . ASP A 1 245 ? 23.341 21.726 18.288 1.00 10.62 264 ASP A C 1
ATOM 1798 O O . ASP A 1 245 ? 24.411 21.133 18.167 1.00 12.93 264 ASP A O 1
ATOM 1803 N N . HIS A 1 246 ? 22.182 21.098 18.331 1.00 9.06 265 HIS A N 1
ATOM 1804 C CA . HIS A 1 246 ? 22.106 19.671 18.073 1.00 12.90 265 HIS A CA 1
ATOM 1805 C C . HIS A 1 246 ? 22.666 19.379 16.683 1.00 14.14 265 HIS A C 1
ATOM 1806 O O . HIS A 1 246 ? 22.251 20.021 15.707 1.00 12.51 265 HIS A O 1
ATOM 1813 N N . PRO A 1 247 ? 23.608 18.443 16.548 1.00 14.48 266 PRO A N 1
ATOM 1814 C CA . PRO A 1 247 ? 24.148 18.154 15.214 1.00 9.84 266 PRO A CA 1
ATOM 1815 C C . PRO A 1 247 ? 23.076 17.813 14.198 1.00 12.34 266 PRO A C 1
ATOM 1816 O O . PRO A 1 247 ? 23.215 18.173 13.019 1.00 12.07 266 PRO A O 1
ATOM 1820 N N . VAL A 1 248 ? 21.993 17.155 14.622 1.00 8.48 267 VAL A N 1
ATOM 1821 C CA . VAL A 1 248 ? 20.968 16.721 13.681 1.00 11.98 267 VAL A CA 1
ATOM 1822 C C . VAL A 1 248 ? 20.077 17.880 13.236 1.00 14.38 267 VAL A C 1
ATOM 1823 O O . VAL A 1 248 ? 19.421 17.780 12.192 1.00 12.51 267 VAL A O 1
ATOM 1827 N N . ARG A 1 249 ? 20.069 19.002 13.960 1.00 12.67 268 ARG A N 1
ATOM 1828 C CA . ARG A 1 249 ? 19.376 20.184 13.446 1.00 13.11 268 ARG A CA 1
ATOM 1829 C C . ARG A 1 249 ? 19.949 20.617 12.100 1.00 13.08 268 ARG A C 1
ATOM 1830 O O . ARG A 1 249 ? 19.205 20.975 11.177 1.00 11.28 268 ARG A O 1
ATOM 1838 N N . THR A 1 250 ? 21.274 20.618 11.973 1.00 12.12 269 THR A N 1
ATOM 1839 C CA . THR A 1 250 ? 21.863 20.961 10.686 1.00 12.28 269 THR A CA 1
ATOM 1840 C C . THR A 1 250 ? 21.466 19.937 9.631 1.00 14.43 269 THR A C 1
ATOM 1841 O O . THR A 1 250 ? 21.027 20.294 8.530 1.00 12.67 269 THR A O 1
ATOM 1845 N N . ILE A 1 251 ? 21.597 18.651 9.964 1.00 10.63 270 ILE A N 1
ATOM 1846 C CA . ILE A 1 251 ? 21.308 17.588 9.002 1.00 11.33 270 ILE A CA 1
ATOM 1847 C C . ILE A 1 251 ? 19.825 17.584 8.642 1.00 11.78 270 ILE A C 1
ATOM 1848 O O . ILE A 1 251 ? 19.452 17.568 7.461 1.00 16.76 270 ILE A O 1
ATOM 1853 N N . ASN A 1 252 ? 18.961 17.637 9.650 1.00 7.89 271 ASN A N 1
ATOM 1854 C CA . ASN A 1 252 ? 17.522 17.643 9.411 1.00 8.54 271 ASN A CA 1
ATOM 1855 C C . ASN A 1 252 ? 17.072 18.937 8.732 1.00 12.11 271 ASN A C 1
ATOM 1856 O O . ASN A 1 252 ? 16.470 18.909 7.656 1.00 12.54 271 ASN A O 1
ATOM 1861 N N . ASN A 1 253 ? 17.380 20.089 9.326 1.00 11.13 272 ASN A N 1
ATOM 1862 C CA . ASN A 1 253 ? 16.728 21.338 8.944 1.00 12.96 272 ASN A CA 1
ATOM 1863 C C . ASN A 1 253 ? 17.535 22.155 7.950 1.00 11.64 272 ASN A C 1
ATOM 1864 O O . ASN A 1 253 ? 16.971 22.628 6.962 1.00 14.89 272 ASN A O 1
ATOM 1869 N N . SER A 1 254 ? 18.846 22.298 8.157 1.00 12.56 273 SER A N 1
ATOM 1870 C CA . SER A 1 254 ? 19.662 23.008 7.177 1.00 11.26 273 SER A CA 1
ATOM 1871 C C . SER A 1 254 ? 19.833 22.181 5.912 1.00 15.59 273 SER A C 1
ATOM 1872 O O . SER A 1 254 ? 19.537 22.651 4.809 1.00 13.10 273 SER A O 1
ATOM 1875 N N . TRP A 1 255 ? 20.269 20.930 6.052 1.00 12.39 274 TRP A N 1
ATOM 1876 C CA . TRP A 1 255 ? 20.686 20.164 4.887 1.00 13.34 274 TRP A CA 1
ATOM 1877 C C . TRP A 1 255 ? 19.566 19.365 4.234 1.00 12.47 274 TRP A C 1
ATOM 1878 O O . TRP A 1 255 ? 19.733 18.931 3.090 1.00 12.58 274 TRP A O 1
ATOM 1889 N N . GLY A 1 256 ? 18.441 19.157 4.915 1.00 11.95 275 GLY A N 1
ATOM 1890 C CA . GLY A 1 256 ? 17.422 18.247 4.406 1.00 9.55 275 GLY A CA 1
ATOM 1891 C C . GLY A 1 256 ? 17.935 16.849 4.135 1.00 12.80 275 GLY A C 1
ATOM 1892 O O . GLY A 1 256 ? 17.406 16.146 3.254 1.00 8.12 275 GLY A O 1
ATOM 1893 N N . ASP A 1 257 ? 18.955 16.417 4.870 1.00 9.45 276 ASP A N 1
ATOM 1894 C CA . ASP A 1 257 ? 19.663 15.197 4.515 1.00 13.03 276 ASP A CA 1
ATOM 1895 C C . ASP A 1 257 ? 19.258 13.983 5.344 1.00 9.92 276 ASP A C 1
ATOM 1896 O O . ASP A 1 257 ? 19.818 12.900 5.138 1.00 10.55 276 ASP A O 1
ATOM 1901 N N . ILE A 1 258 ? 18.284 14.118 6.240 1.00 11.89 277 ILE A N 1
ATOM 1902 C CA . ILE A 1 258 ? 17.789 12.977 7.014 1.00 10.93 277 ILE A CA 1
ATOM 1903 C C . ILE A 1 258 ? 16.300 13.189 7.281 1.00 8.67 277 ILE A C 1
ATOM 1904 O O . ILE A 1 258 ? 15.853 14.312 7.527 1.00 10.98 277 ILE A O 1
ATOM 1909 N N . ARG A 1 259 ? 15.519 12.113 7.186 1.00 9.09 278 ARG A N 1
ATOM 1910 C CA . ARG A 1 259 ? 14.078 12.202 7.364 1.00 8.18 278 ARG A CA 1
ATOM 1911 C C . ARG A 1 259 ? 13.586 10.954 8.087 1.00 8.24 278 ARG A C 1
ATOM 1912 O O . ARG A 1 259 ? 14.356 10.036 8.383 1.00 12.49 278 ARG A O 1
ATOM 1920 N N . MET A 1 260 ? 12.288 10.933 8.380 1.00 8.03 279 MET A N 1
ATOM 1921 C CA . MET A 1 260 ? 11.650 9.777 9.004 1.00 7.88 279 MET A CA 1
ATOM 1922 C C . MET A 1 260 ? 11.864 8.510 8.178 1.00 8.22 279 MET A C 1
ATOM 1923 O O . MET A 1 260 ? 11.826 8.541 6.944 1.00 10.01 279 MET A O 1
ATOM 1928 N N . ASN A 1 261 ? 12.106 7.393 8.869 1.00 6.70 280 ASN A N 1
ATOM 1929 C CA . ASN A 1 261 ? 12.218 6.072 8.253 1.00 9.09 280 ASN A CA 1
ATOM 1930 C C . ASN A 1 261 ? 10.848 5.406 8.133 1.00 9.38 280 ASN A C 1
ATOM 1931 O O . ASN A 1 261 ? 9.933 5.661 8.918 1.00 6.43 280 ASN A O 1
ATOM 1936 N N . ALA A 1 262 ? 10.716 4.554 7.113 1.00 11.22 281 ALA A N 1
ATOM 1937 C CA . ALA A 1 262 ? 9.465 3.837 6.886 1.00 12.92 281 ALA A CA 1
ATOM 1938 C C . ALA A 1 262 ? 9.110 2.948 8.072 1.00 9.50 281 ALA A C 1
ATOM 1939 O O . ALA A 1 262 ? 7.932 2.823 8.434 1.00 8.35 281 ALA A O 1
ATOM 1941 N N . SER A 1 263 ? 10.115 2.320 8.689 1.00 7.30 282 SER A N 1
ATOM 1942 C CA . SER A 1 263 ? 9.837 1.476 9.849 1.00 9.79 282 SER A CA 1
ATOM 1943 C C . SER A 1 263 ? 9.261 2.294 10.999 1.00 8.09 282 SER A C 1
ATOM 1944 O O . SER A 1 263 ? 8.315 1.858 11.664 1.00 11.43 282 SER A O 1
ATOM 1947 N N . MET A 1 264 ? 9.808 3.479 11.258 1.00 10.17 283 MET A N 1
ATOM 1948 C CA . MET A 1 264 ? 9.177 4.352 12.249 1.00 11.42 283 MET A CA 1
ATOM 1949 C C . MET A 1 264 ? 7.736 4.692 11.865 1.00 9.46 283 MET A C 1
ATOM 1950 O O . MET A 1 264 ? 6.872 4.824 12.737 1.00 11.94 283 MET A O 1
ATOM 1955 N N . GLU A 1 265 ? 7.453 4.870 10.568 1.00 13.10 284 GLU A N 1
ATOM 1956 C CA . GLU A 1 265 ? 6.078 5.209 10.196 1.00 12.98 284 GLU A CA 1
ATOM 1957 C C . GLU A 1 265 ? 5.154 4.019 10.392 1.00 9.28 284 GLU A C 1
ATOM 1958 O O . GLU A 1 265 ? 4.042 4.167 10.907 1.00 11.08 284 GLU A O 1
ATOM 1964 N N . SER A 1 266 ? 5.591 2.834 9.969 1.00 10.96 285 SER A N 1
ATOM 1965 C CA . SER A 1 266 ? 4.799 1.629 10.195 1.00 12.72 285 SER A CA 1
ATOM 1966 C C . SER A 1 266 ? 4.417 1.483 11.668 1.00 10.39 285 SER A C 1
ATOM 1967 O O . SER A 1 266 ? 3.236 1.339 12.005 1.00 16.52 285 SER A O 1
ATOM 1970 N N . ILE A 1 267 ? 5.396 1.569 12.564 1.00 11.22 286 ILE A N 1
ATOM 1971 C CA . ILE A 1 267 ? 5.157 1.265 13.975 1.00 12.21 286 ILE A CA 1
ATOM 1972 C C . ILE A 1 267 ? 4.450 2.415 14.686 1.00 9.33 286 ILE A C 1
ATOM 1973 O O . ILE A 1 267 ? 3.458 2.205 15.394 1.00 10.71 286 ILE A O 1
ATOM 1978 N N . LEU A 1 268 ? 4.931 3.647 14.508 1.00 10.00 287 LEU A N 1
ATOM 1979 C CA . LEU A 1 268 ? 4.341 4.779 15.233 1.00 11.80 287 LEU A CA 1
ATOM 1980 C C . LEU A 1 268 ? 2.907 5.069 14.779 1.00 13.02 287 LEU A C 1
ATOM 1981 O O . LEU A 1 268 ? 2.014 5.250 15.613 1.00 8.93 287 LEU A O 1
ATOM 1986 N N . VAL A 1 269 ? 2.666 5.125 13.458 1.00 10.11 288 VAL A N 1
ATOM 1987 C CA . VAL A 1 269 ? 1.320 5.428 12.956 1.00 12.18 288 VAL A CA 1
ATOM 1988 C C . VAL A 1 269 ? 0.346 4.282 13.251 1.00 11.46 288 VAL A C 1
ATOM 1989 O O . VAL A 1 269 ? -0.812 4.512 13.618 1.00 12.96 288 VAL A O 1
ATOM 1993 N N . GLY A 1 270 ? 0.775 3.036 13.055 1.00 11.52 289 GLY A N 1
ATOM 1994 C CA . GLY A 1 270 ? -0.115 1.919 13.337 1.00 8.12 289 GLY A CA 1
ATOM 1995 C C . GLY A 1 270 ? -0.577 1.920 14.781 1.00 12.59 289 GLY A C 1
ATOM 1996 O O . GLY A 1 270 ? -1.765 1.761 15.072 1.00 16.16 289 GLY A O 1
ATOM 1997 N N . TYR A 1 271 ? 0.355 2.140 15.706 1.00 9.78 290 TYR A N 1
ATOM 1998 C CA . TYR A 1 271 ? 0.018 2.239 17.117 1.00 11.21 290 TYR A CA 1
ATOM 1999 C C . TYR A 1 271 ? -0.744 3.512 17.478 1.00 12.91 290 TYR A C 1
ATOM 2000 O O . TYR A 1 271 ? -1.204 3.624 18.620 1.00 9.50 290 TYR A O 1
ATOM 2009 N N . GLU A 1 272 ? -0.894 4.465 16.551 1.00 15.00 291 GLU A N 1
ATOM 2010 C CA . GLU A 1 272 ? -1.405 5.804 16.878 1.00 14.58 291 GLU A CA 1
ATOM 2011 C C . GLU A 1 272 ? -0.667 6.367 18.088 1.00 12.80 291 GLU A C 1
ATOM 2012 O O . GLU A 1 272 ? -1.270 6.866 19.043 1.00 11.23 291 GLU A O 1
ATOM 2018 N N . ASP A 1 273 ? 0.658 6.257 18.042 1.00 13.55 292 ASP A N 1
ATOM 2019 C CA . ASP A 1 273 ? 1.502 6.662 19.158 1.00 12.11 292 ASP A CA 1
ATOM 2020 C C . ASP A 1 273 ? 1.608 8.179 19.202 1.00 13.44 292 ASP A C 1
ATOM 2021 O O . ASP A 1 273 ? 2.019 8.790 18.206 1.00 15.67 292 ASP A O 1
ATOM 2026 N N . PRO A 1 274 ? 1.264 8.829 20.321 1.00 16.72 293 PRO A N 1
ATOM 2027 C CA . PRO A 1 274 ? 1.408 10.291 20.396 1.00 9.83 293 PRO A CA 1
ATOM 2028 C C . PRO A 1 274 ? 2.851 10.763 20.299 1.00 13.02 293 PRO A C 1
ATOM 2029 O O . PRO A 1 274 ? 3.079 11.949 20.035 1.00 14.77 293 PRO A O 1
ATOM 2033 N N . ARG A 1 275 ? 3.832 9.879 20.479 1.00 11.33 294 ARG A N 1
ATOM 2034 C CA . ARG A 1 275 ? 5.214 10.296 20.303 1.00 9.99 294 ARG A CA 1
ATOM 2035 C C . ARG A 1 275 ? 5.552 10.638 18.860 1.00 9.88 294 ARG A C 1
ATOM 2036 O O . ARG A 1 275 ? 6.548 11.330 18.621 1.00 13.31 294 ARG A O 1
ATOM 2044 N N . VAL A 1 276 ? 4.742 10.200 17.895 1.00 13.38 295 VAL A N 1
ATOM 2045 C CA . VAL A 1 276 ? 5.052 10.507 16.504 1.00 12.88 295 VAL A CA 1
ATOM 2046 C C . VAL A 1 276 ? 5.120 12.017 16.296 1.00 11.57 295 VAL A C 1
ATOM 2047 O O . VAL A 1 276 ? 5.968 12.505 15.541 1.00 12.77 295 VAL A O 1
ATOM 2051 N N . ASP A 1 277 ? 4.271 12.791 16.997 1.00 15.45 296 ASP A N 1
ATOM 2052 C CA . ASP A 1 277 ? 4.328 14.248 16.867 1.00 15.39 296 ASP A CA 1
ATOM 2053 C C . ASP A 1 277 ? 5.366 14.883 17.788 1.00 15.81 296 ASP A C 1
ATOM 2054 O O . ASP A 1 277 ? 5.723 16.050 17.585 1.00 12.70 296 ASP A O 1
ATOM 2059 N N . SER A 1 278 ? 5.850 14.155 18.796 1.00 11.54 297 SER A N 1
ATOM 2060 C CA . SER A 1 278 ? 7.041 14.609 19.514 1.00 13.77 297 SER A CA 1
ATOM 2061 C C . SER A 1 278 ? 8.307 14.345 18.705 1.00 12.77 297 SER A C 1
ATOM 2062 O O . SER A 1 278 ? 9.299 15.072 18.844 1.00 8.58 297 SER A O 1
ATOM 2065 N N . TYR A 1 279 ? 8.291 13.302 17.871 1.00 8.64 298 TYR A N 1
ATOM 2066 C CA . TYR A 1 279 ? 9.479 12.857 17.161 1.00 9.84 298 TYR A CA 1
ATOM 2067 C C . TYR A 1 279 ? 9.557 13.428 15.752 1.00 12.37 298 TYR A C 1
ATOM 2068 O O . TYR A 1 279 ? 10.655 13.683 15.238 1.00 7.10 298 TYR A O 1
ATOM 2077 N N . PHE A 1 280 ? 8.418 13.629 15.108 1.00 9.83 299 PHE A N 1
ATOM 2078 C CA . PHE A 1 280 ? 8.434 14.011 13.716 1.00 10.34 299 PHE A CA 1
ATOM 2079 C C . PHE A 1 280 ? 7.373 15.067 13.477 1.00 9.26 299 PHE A C 1
ATOM 2080 O O . PHE A 1 280 ? 6.517 15.340 14.322 1.00 12.19 299 PHE A O 1
ATOM 2088 N N . ASN A 1 281 ? 7.449 15.658 12.298 1.00 10.01 300 ASN A N 1
ATOM 2089 C CA . ASN A 1 281 ? 6.489 16.628 11.829 1.00 10.48 300 ASN A CA 1
ATOM 2090 C C . ASN A 1 281 ? 5.676 15.991 10.716 1.00 10.91 300 ASN A C 1
ATOM 2091 O O . ASN A 1 281 ? 6.181 15.154 9.960 1.00 6.56 300 ASN A O 1
ATOM 2096 N N . ALA A 1 282 ? 4.407 16.384 10.633 1.00 11.37 301 ALA A N 1
ATOM 2097 C CA . ALA A 1 282 ? 3.606 16.035 9.475 1.00 9.23 301 ALA A CA 1
ATOM 2098 C C . ALA A 1 282 ? 4.389 16.369 8.214 1.00 13.01 301 ALA A C 1
ATOM 2099 O O . ALA A 1 282 ? 5.128 17.359 8.165 1.00 8.99 301 ALA A O 1
ATOM 2101 N N . SER A 1 283 ? 4.258 15.504 7.214 1.00 8.20 302 SER A N 1
ATOM 2102 C CA . SER A 1 283 ? 5.031 15.606 5.989 1.00 8.16 302 SER A CA 1
ATOM 2103 C C . SER A 1 283 ? 4.374 16.557 4.995 1.00 7.96 302 SER A C 1
ATOM 2104 O O . SER A 1 283 ? 3.181 16.838 5.051 1.00 9.62 302 SER A O 1
ATOM 2107 N N . GLU A 1 284 ? 5.172 17.015 4.047 1.00 11.51 303 GLU A N 1
ATOM 2108 C CA . GLU A 1 284 ? 4.672 17.786 2.919 1.00 13.47 303 GLU A CA 1
ATOM 2109 C C . GLU A 1 284 ? 4.201 16.892 1.784 1.00 12.01 303 GLU A C 1
ATOM 2110 O O . GLU A 1 284 ? 3.296 17.277 1.033 1.00 18.58 303 GLU A O 1
ATOM 2116 N N . VAL A 1 285 ? 4.789 15.701 1.650 1.00 13.64 304 VAL A N 1
ATOM 2117 C CA . VAL A 1 285 ? 4.448 14.845 0.521 1.00 12.07 304 VAL A CA 1
ATOM 2118 C C . VAL A 1 285 ? 3.027 14.315 0.664 1.00 13.54 304 VAL A C 1
ATOM 2119 O O . VAL A 1 285 ? 2.316 14.164 -0.335 1.00 13.66 304 VAL A O 1
ATOM 2123 N N . VAL A 1 286 ? 2.561 14.073 1.891 1.00 9.38 305 VAL A N 1
ATOM 2124 C CA . VAL A 1 286 ? 1.157 13.721 2.144 1.00 12.74 305 VAL A CA 1
ATOM 2125 C C . VAL A 1 286 ? 0.674 14.588 3.311 1.00 16.97 305 VAL A C 1
ATOM 2126 O O . VAL A 1 286 ? 0.992 14.316 4.482 1.00 9.13 305 VAL A O 1
ATOM 2130 N N . GLU A 1 287 ? -0.107 15.625 3.000 1.00 18.37 306 GLU A N 1
ATOM 2131 C CA . GLU A 1 287 ? -0.425 16.640 4.001 1.00 20.06 306 GLU A CA 1
ATOM 2132 C C . GLU A 1 287 ? -1.176 16.045 5.176 1.00 12.28 306 GLU A C 1
ATOM 2133 O O . GLU A 1 287 ? -2.115 15.264 5.005 1.00 13.30 306 GLU A O 1
ATOM 2139 N N . GLY A 1 288 ? -0.757 16.436 6.378 1.00 14.09 307 GLY A N 1
ATOM 2140 C CA . GLY A 1 288 ? -1.398 16.009 7.595 1.00 10.84 307 GLY A CA 1
ATOM 2141 C C . GLY A 1 288 ? -1.081 14.601 8.034 1.00 11.28 307 GLY A C 1
ATOM 2142 O O . GLY A 1 288 ? -1.675 14.137 9.011 1.00 12.70 307 GLY A O 1
ATOM 2143 N N . GLU A 1 289 ? -0.175 13.905 7.349 1.00 10.60 308 GLU A N 1
ATOM 2144 C CA . GLU A 1 289 ? 0.215 12.546 7.698 1.00 12.60 308 GLU A CA 1
ATOM 2145 C C . GLU A 1 289 ? 1.726 12.474 7.857 1.00 11.16 308 GLU A C 1
ATOM 2146 O O . GLU A 1 289 ? 2.466 13.252 7.251 1.00 7.52 308 GLU A O 1
ATOM 2152 N N . PHE A 1 290 ? 2.176 11.522 8.668 1.00 11.15 309 PHE A N 1
ATOM 2153 C CA . PHE A 1 290 ? 3.596 11.285 8.885 1.00 12.34 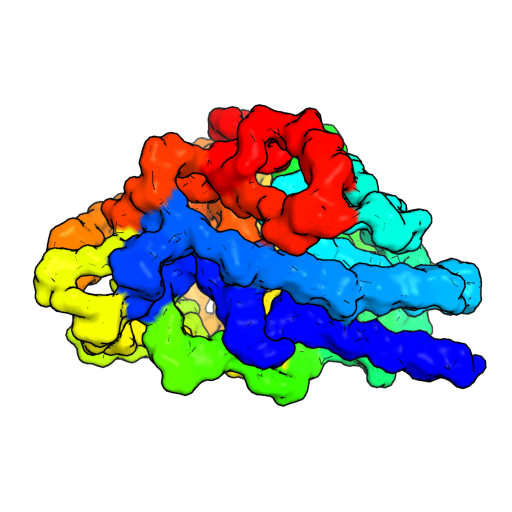309 PHE A CA 1
ATOM 2154 C C . PHE A 1 290 ? 4.094 10.267 7.866 1.00 9.84 309 PHE A C 1
ATOM 2155 O O . PHE A 1 290 ? 3.489 9.206 7.697 1.00 10.44 309 PHE A O 1
ATOM 2163 N N . LYS A 1 291 ? 5.181 10.594 7.170 1.00 10.84 310 LYS A N 1
ATOM 2164 C CA . LYS A 1 291 ? 5.659 9.747 6.081 1.00 9.63 310 LYS A CA 1
ATOM 2165 C C . LYS A 1 291 ? 7.146 9.502 6.237 1.00 8.20 310 LYS A C 1
ATOM 2166 O O . LYS A 1 291 ? 7.928 10.454 6.350 1.00 10.52 310 LYS A O 1
ATOM 2172 N N . GLY A 1 292 ? 7.531 8.226 6.234 1.00 6.60 311 GLY A N 1
ATOM 2173 C CA . GLY A 1 292 ? 8.916 7.829 6.258 1.00 9.34 311 GLY A CA 1
ATOM 2174 C C . GLY A 1 292 ? 9.371 7.258 4.921 1.00 9.97 311 GLY A C 1
ATOM 2175 O O . GLY A 1 292 ? 8.586 6.965 4.023 1.00 7.66 311 GLY A O 1
ATOM 2176 N N . ILE A 1 293 ? 10.686 7.100 4.812 1.00 12.10 312 ILE A N 1
ATOM 2177 C CA . ILE A 1 293 ? 11.331 6.599 3.608 1.00 10.25 312 ILE A CA 1
ATOM 2178 C C . ILE A 1 293 ? 11.951 5.242 3.908 1.00 11.67 312 ILE A C 1
ATOM 2179 O O . ILE A 1 293 ? 12.476 5.025 5.004 1.00 13.12 312 ILE A O 1
ATOM 2184 N N . ARG A 1 294 ? 11.885 4.324 2.942 1.00 9.90 313 ARG A N 1
ATOM 2185 C CA . ARG A 1 294 ? 12.633 3.079 3.069 1.00 10.91 313 ARG A CA 1
ATOM 2186 C C . ARG A 1 294 ? 14.126 3.390 3.033 1.00 12.98 313 ARG A C 1
ATOM 2187 O O . ARG A 1 294 ? 14.616 4.026 2.089 1.00 14.82 313 ARG A O 1
ATOM 2195 N N . ASN A 1 295 ? 14.857 2.952 4.050 1.00 9.20 314 ASN A N 1
ATOM 2196 C CA . ASN A 1 295 ? 16.300 3.060 3.960 1.00 12.37 314 ASN A CA 1
ATOM 2197 C C . ASN A 1 295 ? 16.827 2.002 3.002 1.00 6.28 314 ASN A C 1
ATOM 2198 O O . ASN A 1 295 ? 16.171 0.993 2.732 1.00 7.06 314 ASN A O 1
ATOM 2203 N N . GLY A 1 296 ? 18.013 2.263 2.458 1.00 7.29 315 GLY A N 1
ATOM 2204 C CA . GLY A 1 296 ? 18.608 1.370 1.488 1.00 7.81 315 GLY A CA 1
ATOM 2205 C C . GLY A 1 296 ? 18.087 1.531 0.080 1.00 13.56 315 GLY A C 1
ATOM 2206 O O . GLY A 1 296 ? 18.236 0.610 -0.729 1.00 12.34 315 GLY A O 1
ATOM 2207 N N . LEU A 1 297 ? 17.456 2.659 -0.236 1.00 9.22 316 LEU A N 1
ATOM 2208 C CA . LEU A 1 297 ? 17.057 2.913 -1.613 1.00 8.57 316 LEU A CA 1
ATOM 2209 C C . LEU A 1 297 ? 18.295 3.086 -2.478 1.00 11.75 316 LEU A C 1
ATOM 2210 O O . LEU A 1 297 ? 19.215 3.821 -2.091 1.00 12.72 316 LEU A O 1
ATOM 2215 N N . PRO A 1 298 ? 18.361 2.435 -3.663 1.00 12.22 317 PRO A N 1
ATOM 2216 C CA . PRO A 1 298 ? 19.405 2.788 -4.626 1.00 12.09 317 PRO A CA 1
ATOM 2217 C C . PRO A 1 298 ? 19.088 4.135 -5.255 1.00 8.22 317 PRO A C 1
ATOM 2218 O O . PRO A 1 298 ? 18.079 4.770 -4.925 1.00 8.64 317 PRO A O 1
ATOM 2222 N N . LEU A 1 299 ? 19.938 4.583 -6.161 1.00 12.11 318 LEU A N 1
ATOM 2223 C CA . LEU A 1 299 ? 19.509 5.560 -7.146 1.00 9.81 318 LEU A CA 1
ATOM 2224 C C . LEU A 1 299 ? 18.514 4.864 -8.068 1.00 11.77 318 LEU A C 1
ATOM 2225 O O . LEU A 1 299 ? 18.899 4.015 -8.877 1.00 13.37 318 LEU A O 1
ATOM 2230 N N . LEU A 1 300 ? 17.234 5.188 -7.921 1.00 8.74 319 LEU A N 1
ATOM 2231 C CA . LEU A 1 300 ? 16.195 4.529 -8.697 1.00 15.38 319 LEU A CA 1
ATOM 2232 C C . LEU A 1 300 ? 16.227 4.959 -10.166 1.00 19.29 319 LEU A C 1
ATOM 2233 O O . LEU A 1 300 ? 16.802 5.989 -10.538 1.00 15.93 319 LEU A O 1
ATOM 2238 N N . SER A 1 301 ? 15.557 4.156 -11.000 1.00 15.35 320 SER A N 1
ATOM 2239 C CA . SER A 1 301 ? 15.602 4.354 -12.447 1.00 19.21 320 SER A CA 1
ATOM 2240 C C . SER A 1 301 ? 14.867 5.609 -12.883 1.00 16.26 320 SER A C 1
ATOM 2241 O O . SER A 1 301 ? 15.241 6.227 -13.884 1.00 20.58 320 SER A O 1
ATOM 2244 N N . GLU A 1 302 ? 13.806 5.979 -12.171 1.00 20.08 321 GLU A N 1
ATOM 2245 C CA . GLU A 1 302 ? 13.029 7.159 -12.505 1.00 15.55 321 GLU A CA 1
ATOM 2246 C C . GLU A 1 302 ? 13.804 8.449 -12.315 1.00 18.49 321 GLU A C 1
ATOM 2247 O O . GLU A 1 302 ? 13.301 9.509 -12.705 1.00 20.57 321 GLU A O 1
ATOM 2253 N N . TYR A 1 303 ? 14.985 8.397 -11.705 1.00 14.05 322 TYR A N 1
ATOM 2254 C CA . TYR A 1 303 ? 15.762 9.596 -11.418 1.00 17.01 322 TYR A CA 1
ATOM 2255 C C . TYR A 1 303 ? 17.096 9.520 -12.133 1.00 13.95 322 TYR A C 1
ATOM 2256 O O . TYR A 1 303 ? 17.781 8.499 -12.077 1.00 12.41 322 TYR A O 1
ATOM 2265 N N . ASP A 1 304 ? 17.469 10.609 -12.782 1.00 13.39 323 ASP A N 1
ATOM 2266 C CA . ASP A 1 304 ? 18.715 10.612 -13.519 1.00 14.88 323 ASP A CA 1
ATOM 2267 C C . ASP A 1 304 ? 19.934 10.829 -12.632 1.00 20.25 323 ASP A C 1
ATOM 2268 O O . ASP A 1 304 ? 21.042 10.470 -13.048 1.00 15.55 323 ASP A O 1
ATOM 2273 N N . ASP A 1 305 ? 19.773 11.423 -11.443 1.00 16.16 324 ASP A N 1
ATOM 2274 C CA . ASP A 1 305 ? 20.873 11.484 -10.491 1.00 15.27 324 ASP A CA 1
ATOM 2275 C C . ASP A 1 305 ? 20.328 11.640 -9.069 1.00 11.19 324 ASP A C 1
ATOM 2276 O O . ASP A 1 305 ? 19.128 11.823 -8.852 1.00 10.13 324 ASP A O 1
ATOM 2281 N N . GLU A 1 306 ? 21.232 11.544 -8.091 1.00 9.77 325 GLU A N 1
ATOM 2282 C CA . GLU A 1 306 ? 20.801 11.547 -6.693 1.00 10.62 325 GLU A CA 1
ATOM 2283 C C . GLU A 1 306 ? 20.101 12.847 -6.298 1.00 10.28 325 GLU A C 1
ATOM 2284 O O . GLU A 1 306 ? 19.283 12.853 -5.367 1.00 8.38 325 GLU A O 1
ATOM 2290 N N . LEU A 1 307 ? 20.389 13.954 -6.985 1.00 8.57 326 LEU A N 1
ATOM 2291 C CA . LEU A 1 307 ? 19.737 15.198 -6.588 1.00 8.33 326 LEU A CA 1
ATOM 2292 C C . LEU A 1 307 ? 18.271 15.228 -7.026 1.00 10.11 326 LEU A C 1
ATOM 2293 O O . LEU A 1 307 ? 17.407 15.712 -6.280 1.00 8.21 326 LEU A O 1
ATOM 2298 N N . ALA A 1 308 ? 17.957 14.685 -8.207 1.00 8.08 327 ALA A N 1
ATOM 2299 C CA . ALA A 1 308 ? 16.553 14.565 -8.598 1.00 7.94 327 ALA A CA 1
ATOM 2300 C C . ALA A 1 308 ? 15.795 13.603 -7.689 1.00 9.82 327 ALA A C 1
ATOM 2301 O O . ALA A 1 308 ? 14.605 13.806 -7.424 1.00 10.09 327 ALA A O 1
ATOM 2303 N N . GLN A 1 309 ? 16.451 12.542 -7.219 1.00 6.49 328 GLN A N 1
ATOM 2304 C CA . GLN A 1 309 ? 15.796 11.646 -6.271 1.00 7.99 328 GLN A CA 1
ATOM 2305 C C . GLN A 1 309 ? 15.561 12.340 -4.932 1.00 7.38 328 GLN A C 1
ATOM 2306 O O . GLN A 1 309 ? 14.459 12.277 -4.379 1.00 9.86 328 GLN A O 1
ATOM 2312 N N . LYS A 1 310 ? 16.583 13.003 -4.390 1.00 4.62 329 LYS A N 1
ATOM 2313 C CA . LYS A 1 310 ? 16.386 13.726 -3.129 1.00 10.06 329 LYS A CA 1
ATOM 2314 C C . LYS A 1 310 ? 15.241 14.729 -3.246 1.00 10.74 329 LYS A C 1
ATOM 2315 O O . LYS A 1 310 ? 14.469 14.914 -2.303 1.00 10.33 329 LYS A O 1
ATOM 2321 N N . ALA A 1 311 ? 15.091 15.351 -4.420 1.00 9.95 330 ALA A N 1
ATOM 2322 C CA . ALA A 1 311 ? 14.049 16.355 -4.625 1.00 9.17 330 ALA A CA 1
ATOM 2323 C C . ALA A 1 311 ? 12.653 15.806 -4.325 1.00 10.31 330 ALA A C 1
ATOM 2324 O O . ALA A 1 311 ? 11.795 16.528 -3.806 1.00 7.56 330 ALA A O 1
ATOM 2326 N N . ASP A 1 312 ? 12.401 14.537 -4.655 1.00 9.62 331 ASP A N 1
ATOM 2327 C CA . ASP A 1 312 ? 11.094 13.923 -4.442 1.00 9.98 331 ASP A CA 1
ATOM 2328 C C . ASP A 1 312 ? 10.951 13.294 -3.065 1.00 12.73 331 ASP A C 1
ATOM 2329 O O . ASP A 1 312 ? 9.838 12.912 -2.694 1.00 16.08 331 ASP A O 1
ATOM 2334 N N . TYR A 1 313 ? 12.037 13.178 -2.300 1.00 10.22 332 TYR A N 1
ATOM 2335 C CA . TYR A 1 313 ? 11.996 12.522 -1.006 1.00 10.10 332 TYR A CA 1
ATOM 2336 C C . TYR A 1 313 ? 12.281 13.462 0.154 1.00 10.20 332 TYR A C 1
ATOM 2337 O O . TYR A 1 313 ? 12.036 13.089 1.309 1.00 11.07 332 TYR A O 1
ATOM 2346 N N . ILE A 1 314 ? 12.784 14.664 -0.116 1.00 7.83 333 ILE A N 1
ATOM 2347 C CA . ILE A 1 314 ? 12.969 15.662 0.913 1.00 10.22 333 ILE A CA 1
ATOM 2348 C C . ILE A 1 314 ? 11.643 16.091 1.523 1.00 10.01 333 ILE A C 1
ATOM 2349 O O . ILE A 1 314 ? 11.630 16.650 2.625 1.00 10.95 333 ILE A O 1
ATOM 2354 N N . THR A 1 315 ? 10.524 15.798 0.858 1.00 10.28 334 THR A N 1
ATOM 2355 C CA . THR A 1 315 ? 9.189 16.215 1.289 1.00 10.66 334 THR A CA 1
ATOM 2356 C C . THR A 1 315 ? 8.557 15.289 2.330 1.00 9.56 334 THR A C 1
ATOM 2357 O O . THR A 1 315 ? 7.438 15.561 2.788 1.00 10.49 334 THR A O 1
ATOM 2361 N N . PHE A 1 316 ? 9.209 14.190 2.688 1.00 7.53 335 PHE A N 1
ATOM 2362 C CA . PHE A 1 316 ? 8.692 13.318 3.734 1.00 8.60 335 PHE A CA 1
ATOM 2363 C C . PHE A 1 316 ? 8.935 13.964 5.106 1.00 6.80 335 PHE A C 1
ATOM 2364 O O . PHE A 1 316 ? 9.476 15.061 5.215 1.00 8.05 335 PHE A O 1
ATOM 2372 N N . SER A 1 317 ? 8.561 13.260 6.168 1.00 9.76 336 SER A N 1
ATOM 2373 C CA . SER A 1 317 ? 8.533 13.856 7.499 1.00 10.65 336 SER A CA 1
ATOM 2374 C C . SER A 1 317 ? 9.919 14.279 7.964 1.00 7.83 336 SER A C 1
ATOM 2375 O O . SER A 1 317 ? 10.861 13.476 7.969 1.00 10.92 336 SER A O 1
ATOM 2378 N N . LEU A 1 318 ? 10.038 15.548 8.351 1.00 9.27 337 LEU A N 1
ATOM 2379 C CA . LEU A 1 318 ? 11.201 16.014 9.103 1.00 12.07 337 LEU A CA 1
ATOM 2380 C C . LEU A 1 318 ? 11.169 15.461 10.524 1.00 9.03 337 LEU A C 1
ATOM 2381 O O . LEU A 1 318 ? 10.111 15.118 11.064 1.00 8.21 337 LEU A O 1
ATOM 2386 N N . LEU A 1 319 ? 12.354 15.337 11.118 1.00 8.05 338 LEU A N 1
ATOM 2387 C CA . LEU A 1 319 ? 12.419 15.201 12.565 1.00 11.24 338 LEU A CA 1
ATOM 2388 C C . LEU A 1 319 ? 11.905 16.486 13.192 1.00 13.03 338 LEU A C 1
ATOM 2389 O O . LEU A 1 319 ? 11.998 17.565 12.600 1.00 11.98 338 LEU A O 1
ATOM 2394 N N . SER A 1 320 ? 11.343 16.364 14.386 1.00 9.33 339 SER A N 1
ATOM 2395 C CA . SER A 1 320 ? 10.684 17.491 15.036 1.00 15.94 339 SER A CA 1
ATOM 2396 C C . SER A 1 320 ? 11.662 18.256 15.923 1.00 14.14 339 SER A C 1
ATOM 2397 O O . SER A 1 320 ? 12.667 17.711 16.385 1.00 15.96 339 SER A O 1
ATOM 2400 N N . ASP A 1 321 ? 11.351 19.535 16.162 1.00 9.80 340 ASP A N 1
ATOM 2401 C CA . ASP A 1 321 ? 12.258 20.398 16.922 1.00 14.66 340 ASP A CA 1
ATOM 2402 C C . ASP A 1 321 ? 12.492 19.870 18.341 1.00 11.97 340 ASP A C 1
ATOM 2403 O O . ASP A 1 321 ? 13.594 20.007 18.880 1.00 11.87 340 ASP A O 1
ATOM 2408 N N . GLU A 1 322 ? 11.469 19.266 18.963 1.00 10.14 341 GLU A N 1
ATOM 2409 C CA . GLU A 1 322 ? 11.566 18.875 20.371 1.00 15.61 341 GLU A CA 1
ATOM 2410 C C . GLU A 1 322 ? 12.681 17.879 20.645 1.00 20.11 341 GLU A C 1
ATOM 2411 O O . GLU A 1 322 ? 13.135 17.772 21.791 1.00 13.18 341 GLU A O 1
ATOM 2417 N N . VAL A 1 323 ? 13.090 17.093 19.643 1.00 14.48 342 VAL A N 1
ATOM 2418 C CA . VAL A 1 323 ? 14.134 16.097 19.864 1.00 13.35 342 VAL A CA 1
ATOM 2419 C C . VAL A 1 323 ? 15.499 16.577 19.388 1.00 16.38 342 VAL A C 1
ATOM 2420 O O . VAL A 1 323 ? 16.478 15.804 19.435 1.00 11.55 342 VAL A O 1
ATOM 2424 N N . LEU A 1 324 ? 15.601 17.835 18.950 1.00 13.25 343 LEU A N 1
ATOM 2425 C CA . LEU A 1 324 ? 16.824 18.400 18.394 1.00 10.42 343 LEU A CA 1
ATOM 2426 C C . LEU A 1 324 ? 17.226 19.675 19.127 1.00 11.65 343 LEU A C 1
ATOM 2427 O O . LEU A 1 324 ? 17.641 20.652 18.508 1.00 12.79 343 LEU A O 1
ATOM 2432 N N . THR A 1 325 ? 17.090 19.697 20.454 1.00 11.43 344 THR A N 1
ATOM 2433 C CA . THR A 1 325 ? 17.590 20.815 21.248 1.00 11.02 344 THR A CA 1
ATOM 2434 C C . THR A 1 325 ? 19.089 20.648 21.491 1.00 15.29 344 THR A C 1
ATOM 2435 O O . THR A 1 325 ? 19.693 19.648 21.099 1.00 16.06 344 THR A O 1
ATOM 2439 N N . PRO A 1 326 ? 19.744 21.637 22.109 1.00 14.38 345 PRO A N 1
ATOM 2440 C CA . PRO A 1 326 ? 21.136 21.424 22.544 1.00 11.27 345 PRO A CA 1
ATOM 2441 C C . PRO A 1 326 ? 21.302 20.310 23.580 1.00 12.96 345 PRO A C 1
ATOM 2442 O O . PRO A 1 326 ? 22.445 19.915 23.859 1.00 12.64 345 PRO A O 1
ATOM 2446 N N . ARG A 1 327 ? 20.214 19.780 24.135 1.00 11.73 346 ARG A N 1
ATOM 2447 C CA . ARG A 1 327 ? 20.272 18.710 25.136 1.00 12.90 346 ARG A CA 1
ATOM 2448 C C . ARG A 1 327 ? 20.300 17.341 24.444 1.00 11.85 346 ARG A C 1
ATOM 2449 O O . ARG A 1 327 ? 19.276 16.877 23.934 1.00 12.12 346 ARG A O 1
ATOM 2457 N N . VAL A 1 328 ? 21.461 16.678 24.457 1.00 6.67 347 VAL A N 1
ATOM 2458 C CA . VAL A 1 328 ? 21.666 15.430 23.725 1.00 8.80 347 VAL A CA 1
ATOM 2459 C C . VAL A 1 328 ? 21.301 14.236 24.605 1.00 10.56 347 VAL A C 1
ATOM 2460 O O . VAL A 1 328 ? 21.697 14.160 25.771 1.00 13.12 347 VAL A O 1
ATOM 2464 N N . GLN A 1 329 ? 20.572 13.286 24.034 1.00 9.46 348 GLN A N 1
ATOM 2465 C CA . GLN A 1 329 ? 20.025 12.159 24.781 1.00 13.37 348 GLN A CA 1
ATOM 2466 C C . GLN A 1 329 ? 20.960 10.956 24.694 1.00 10.81 348 GLN A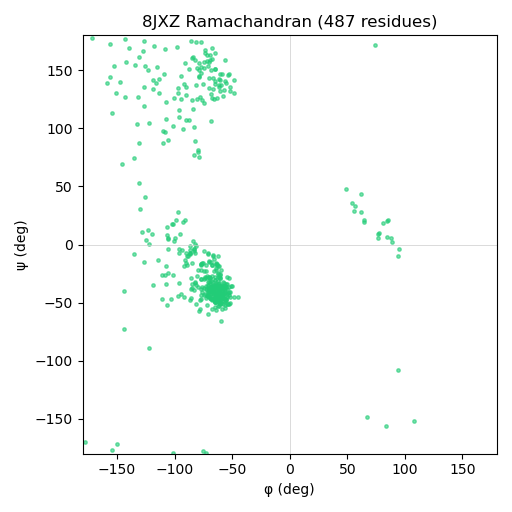 C 1
ATOM 2467 O O . GLN A 1 329 ? 21.302 10.521 23.591 1.00 8.55 348 GLN A O 1
ATOM 2473 N N . LEU A 1 330 ? 21.367 10.416 25.859 1.00 8.57 349 LEU A N 1
ATOM 2474 C CA . LEU A 1 330 ? 22.199 9.212 25.919 1.00 8.34 349 LEU A CA 1
ATOM 2475 C C . LEU A 1 330 ? 21.543 8.043 26.646 1.00 6.11 349 LEU A C 1
ATOM 2476 O O . LEU A 1 330 ? 21.747 6.899 26.249 1.00 6.43 349 LEU A O 1
ATOM 2481 N N . MET A 1 331 ? 20.742 8.283 27.690 1.00 11.49 350 MET A N 1
ATOM 2482 C CA . MET A 1 331 ? 20.005 7.194 28.349 1.00 9.74 350 MET A CA 1
ATOM 2483 C C . MET A 1 331 ? 18.751 7.735 29.025 1.00 12.37 350 MET A C 1
ATOM 2484 O O . MET A 1 331 ? 18.829 8.504 29.990 1.00 12.22 350 MET A O 1
ATOM 2489 N N . THR A 1 332 ? 17.598 7.327 28.507 1.00 13.77 351 THR A N 1
ATOM 2490 C CA . THR A 1 332 ? 16.314 7.689 29.089 1.00 14.85 351 THR A CA 1
ATOM 2491 C C . THR A 1 332 ? 15.999 6.794 30.276 1.00 12.63 351 THR A C 1
ATOM 2492 O O . THR A 1 332 ? 16.415 5.628 30.336 1.00 12.10 351 THR A O 1
ATOM 2496 N N . ALA A 1 333 ? 15.218 7.338 31.209 1.00 12.21 352 ALA A N 1
ATOM 2497 C CA . ALA A 1 333 ? 14.638 6.500 32.253 1.00 13.16 352 ALA A CA 1
ATOM 2498 C C . ALA A 1 333 ? 13.724 5.428 31.663 1.00 11.22 352 ALA A C 1
ATOM 2499 O O . ALA A 1 333 ? 13.632 4.319 32.210 1.00 11.43 352 ALA A O 1
ATOM 2501 N N . ALA A 1 334 ? 13.042 5.737 30.556 1.00 8.59 353 ALA A N 1
ATOM 2502 C CA . ALA A 1 334 ? 12.238 4.734 29.869 1.00 11.16 353 ALA A CA 1
ATOM 2503 C C . ALA A 1 334 ? 13.067 3.499 29.549 1.00 8.23 353 ALA A C 1
ATOM 2504 O O . ALA A 1 334 ? 12.681 2.374 29.886 1.00 7.36 353 ALA A O 1
ATOM 2506 N N . GLU A 1 335 ? 14.232 3.698 28.924 1.00 10.11 354 GLU A N 1
ATOM 2507 C CA . GLU A 1 335 ? 15.077 2.564 28.568 1.00 10.44 354 GLU A CA 1
ATOM 2508 C C . GLU A 1 335 ? 15.320 1.657 29.767 1.00 11.21 354 GLU A C 1
ATOM 2509 O O . GLU A 1 335 ? 15.192 0.430 29.666 1.00 9.09 354 GLU A O 1
ATOM 2515 N N . VAL A 1 336 ? 15.628 2.246 30.924 1.00 9.40 355 VAL A N 1
ATOM 2516 C CA . VAL A 1 336 ? 16.004 1.437 32.081 1.00 8.55 355 VAL A CA 1
ATOM 2517 C C . VAL A 1 336 ? 14.846 0.544 32.525 1.00 8.80 355 VAL A C 1
ATOM 2518 O O . VAL A 1 336 ? 15.061 -0.604 32.931 1.00 9.69 355 VAL A O 1
ATOM 2522 N N . PHE A 1 337 ? 13.603 1.039 32.436 1.00 10.13 356 PHE A N 1
ATOM 2523 C CA . PHE A 1 337 ? 12.438 0.212 32.772 1.00 10.91 356 PHE A CA 1
ATOM 2524 C C . PHE A 1 337 ? 12.271 -0.969 31.817 1.00 13.56 356 PHE A C 1
ATOM 2525 O O . PHE A 1 337 ? 11.743 -2.018 32.216 1.00 11.72 356 PHE A O 1
ATOM 2533 N N . PHE A 1 338 ? 12.696 -0.818 30.553 1.00 8.64 357 PHE A N 1
ATOM 2534 C CA . PHE A 1 338 ? 12.610 -1.935 29.617 1.00 11.31 357 PHE A CA 1
ATOM 2535 C C . PHE A 1 338 ? 13.746 -2.917 29.834 1.00 12.73 357 PHE A C 1
ATOM 2536 O O . PHE A 1 338 ? 13.561 -4.126 29.652 1.00 10.78 357 PHE A O 1
ATOM 2544 N N . LEU A 1 339 ? 14.938 -2.403 30.163 1.00 11.18 358 LEU A N 1
ATOM 2545 C CA . LEU A 1 339 ? 16.024 -3.259 30.632 1.00 13.63 358 LEU A CA 1
ATOM 2546 C C . LEU A 1 339 ? 15.600 -4.060 31.855 1.00 12.02 358 LEU A C 1
ATOM 2547 O O . LEU A 1 339 ? 16.009 -5.217 32.018 1.00 12.66 358 LEU A O 1
ATOM 2552 N N . LYS A 1 340 ? 14.777 -3.461 32.715 1.00 9.77 359 LYS A N 1
ATOM 2553 C CA . LYS A 1 340 ? 14.236 -4.185 33.857 1.00 11.37 359 LYS A CA 1
ATOM 2554 C C . LYS A 1 340 ? 13.181 -5.201 33.419 1.00 10.38 359 LYS A C 1
ATOM 2555 O O . LYS A 1 340 ? 13.107 -6.299 33.977 1.00 10.21 359 LYS A O 1
ATOM 2561 N N . ALA A 1 341 ? 12.383 -4.871 32.401 1.00 11.00 360 ALA A N 1
ATOM 2562 C CA . ALA A 1 341 ? 11.409 -5.830 31.891 1.00 11.13 360 ALA A CA 1
ATOM 2563 C C . ALA A 1 341 ? 12.093 -7.097 31.384 1.00 9.39 360 ALA A C 1
ATOM 2564 O O . ALA A 1 341 ? 11.685 -8.214 31.722 1.00 9.24 360 ALA A O 1
ATOM 2566 N N . GLU A 1 342 ? 13.160 -6.949 30.596 1.00 11.14 361 GLU A N 1
ATOM 2567 C CA . GLU A 1 342 ? 13.856 -8.134 30.093 1.00 10.24 361 GLU A CA 1
ATOM 2568 C C . GLU A 1 342 ? 14.618 -8.852 31.202 1.00 14.72 361 GLU A C 1
ATOM 2569 O O . GLU A 1 342 ? 14.744 -10.086 31.179 1.00 11.98 361 GLU A O 1
ATOM 2575 N N . ALA A 1 343 ? 15.184 -8.095 32.144 1.00 9.90 362 ALA A N 1
ATOM 2576 C CA . ALA A 1 343 ? 15.863 -8.712 33.275 1.00 9.91 362 ALA A CA 1
ATOM 2577 C C . ALA A 1 343 ? 14.910 -9.623 34.029 1.00 10.75 362 ALA A C 1
ATOM 2578 O O . ALA A 1 343 ? 15.250 -10.770 34.349 1.00 13.84 362 ALA A O 1
ATOM 2580 N N . ALA A 1 344 ? 13.694 -9.133 34.299 1.00 10.51 363 ALA A N 1
ATOM 2581 C CA . ALA A 1 344 ? 12.685 -9.951 34.969 1.00 10.72 363 ALA A CA 1
ATOM 2582 C C . ALA A 1 344 ? 12.271 -11.142 34.109 1.00 14.10 363 ALA A C 1
ATOM 2583 O O . ALA A 1 344 ? 12.175 -12.270 34.609 1.00 18.62 363 ALA A O 1
ATOM 2585 N N . LEU A 1 345 ? 12.014 -10.914 32.816 1.00 9.42 364 LEU A N 1
ATOM 2586 C CA . LEU A 1 345 ? 11.673 -12.023 31.929 1.00 11.00 364 LEU A CA 1
ATOM 2587 C C . LEU A 1 345 ? 12.714 -13.133 32.017 1.00 12.42 364 LEU A C 1
ATOM 2588 O O . LEU A 1 345 ? 12.367 -14.319 31.976 1.00 12.61 364 LEU A O 1
ATOM 2593 N N . ARG A 1 346 ? 13.995 -12.761 32.179 1.00 12.87 365 ARG A N 1
ATOM 2594 C CA . ARG A 1 346 ? 15.102 -13.702 32.300 1.00 11.88 365 ARG A CA 1
ATOM 2595 C C . ARG A 1 346 ? 15.342 -14.176 33.731 1.00 13.55 365 ARG A C 1
ATOM 2596 O O . ARG A 1 346 ? 16.249 -14.987 33.950 1.00 14.60 365 ARG A O 1
ATOM 2604 N N . GLY A 1 347 ? 14.576 -13.683 34.706 1.00 18.09 366 GLY A N 1
ATOM 2605 C CA . GLY A 1 347 ? 14.642 -14.207 36.065 1.00 15.89 366 GLY A CA 1
ATOM 2606 C C . GLY A 1 347 ? 15.728 -13.641 36.953 1.00 14.25 366 GLY A C 1
ATOM 2607 O O . GLY A 1 347 ? 16.079 -14.267 37.955 1.00 15.11 366 GLY A O 1
ATOM 2608 N N . TRP A 1 348 ? 16.263 -12.471 36.634 1.00 13.77 367 TRP A N 1
ATOM 2609 C CA . TRP A 1 348 ? 17.341 -11.902 37.424 1.00 15.27 367 TRP A CA 1
ATOM 2610 C C . TRP A 1 348 ? 16.771 -11.348 38.725 1.00 15.62 367 TRP A C 1
ATOM 2611 O O . TRP A 1 348 ? 15.698 -10.742 38.744 1.00 16.42 367 TRP A O 1
ATOM 2622 N N . SER A 1 349 ? 17.482 -11.587 39.822 1.00 14.38 368 SER A N 1
ATOM 2623 C CA . SER A 1 349 ? 16.954 -11.257 41.136 1.00 12.22 368 SER A CA 1
ATOM 2624 C C . SER A 1 349 ? 16.898 -9.745 41.318 1.00 10.44 368 SER A C 1
ATOM 2625 O O . SER A 1 349 ? 17.846 -9.032 40.982 1.00 13.90 368 SER A O 1
ATOM 2628 N N . GLY A 1 350 ? 15.780 -9.249 41.841 1.00 12.53 369 GLY A N 1
ATOM 2629 C CA . GLY A 1 350 ? 15.603 -7.825 42.053 1.00 10.82 369 GLY A CA 1
ATOM 2630 C C . GLY A 1 350 ? 15.108 -7.037 40.859 1.00 14.95 369 GLY A C 1
ATOM 2631 O O . GLY A 1 350 ? 15.034 -5.805 40.941 1.00 11.67 369 GLY A O 1
ATOM 2632 N N . ALA A 1 351 ? 14.754 -7.701 39.752 1.00 14.01 370 ALA A N 1
ATOM 2633 C CA . ALA A 1 351 ? 14.239 -6.995 38.583 1.00 14.77 370 ALA A CA 1
ATOM 2634 C C . ALA A 1 351 ? 12.784 -6.543 38.727 1.00 15.22 370 ALA A C 1
ATOM 2635 O O . ALA A 1 351 ? 12.337 -5.680 37.959 1.00 13.36 370 ALA A O 1
ATOM 2637 N N . GLY A 1 352 ? 12.030 -7.094 39.674 1.00 17.12 371 GLY A N 1
ATOM 2638 C CA . GLY A 1 352 ? 10.623 -6.753 39.783 1.00 13.22 371 GLY A CA 1
ATOM 2639 C C . GLY A 1 352 ? 9.770 -7.572 38.827 1.00 17.30 371 GLY A C 1
ATOM 2640 O O . GLY A 1 352 ? 10.147 -8.663 38.388 1.00 15.97 371 GLY A O 1
ATOM 2641 N N . ASP A 1 353 ? 8.605 -7.017 38.490 1.00 14.18 372 ASP A N 1
ATOM 2642 C CA . ASP A 1 353 ? 7.598 -7.716 37.697 1.00 17.03 372 ASP A CA 1
ATOM 2643 C C . ASP A 1 353 ? 7.700 -7.326 36.222 1.00 15.55 372 ASP A C 1
ATOM 2644 O O . ASP A 1 353 ? 7.804 -6.140 35.891 1.00 12.55 372 ASP A O 1
ATOM 2649 N N . THR A 1 354 ? 7.649 -8.328 35.336 1.00 13.63 373 THR A N 1
ATOM 2650 C CA . THR A 1 354 ? 7.932 -8.076 33.924 1.00 11.22 373 THR A CA 1
ATOM 2651 C C . THR A 1 354 ? 6.922 -7.107 33.322 1.00 8.87 373 THR A C 1
ATOM 2652 O O . THR A 1 354 ? 7.298 -6.088 32.731 1.00 9.08 373 THR A O 1
ATOM 2656 N N . ARG A 1 355 ? 5.631 -7.404 33.478 1.00 13.14 374 ARG A N 1
ATOM 2657 C CA . ARG A 1 355 ? 4.588 -6.538 32.940 1.00 11.47 374 ARG A CA 1
ATOM 2658 C C . ARG A 1 355 ? 4.665 -5.134 33.523 1.00 12.60 374 ARG A C 1
ATOM 2659 O O . ARG A 1 355 ? 4.524 -4.141 32.795 1.00 15.31 374 ARG A O 1
ATOM 2667 N N . THR A 1 356 ? 4.868 -5.033 34.838 1.00 10.25 375 THR A N 1
ATOM 2668 C CA . THR A 1 356 ? 4.855 -3.729 35.488 1.00 10.53 375 THR A CA 1
ATOM 2669 C C . THR A 1 356 ? 5.950 -2.834 34.923 1.00 11.24 375 THR A C 1
ATOM 2670 O O . THR A 1 356 ? 5.725 -1.645 34.677 1.00 8.81 375 THR A O 1
ATOM 2674 N N . ASN A 1 357 ? 7.144 -3.398 34.710 1.00 10.15 376 ASN A N 1
ATOM 2675 C CA . ASN A 1 357 ? 8.246 -2.625 34.161 1.00 11.45 376 ASN A CA 1
ATOM 2676 C C . ASN A 1 357 ? 7.958 -2.217 32.724 1.00 11.59 376 ASN A C 1
ATOM 2677 O O . ASN A 1 357 ? 8.222 -1.074 32.334 1.00 11.65 376 ASN A O 1
ATOM 2682 N N . TYR A 1 358 ? 7.403 -3.137 31.931 1.00 9.47 377 TYR A N 1
ATOM 2683 C CA . TYR A 1 358 ? 7.037 -2.812 30.558 1.00 12.06 377 TYR A CA 1
ATOM 2684 C C . TYR A 1 358 ? 6.083 -1.622 30.525 1.00 10.66 377 TYR A C 1
ATOM 2685 O O . TYR A 1 358 ? 6.356 -0.608 29.875 1.00 12.43 377 TYR A O 1
ATOM 2694 N N . GLU A 1 359 ? 4.973 -1.717 31.258 1.00 8.07 378 GLU A N 1
ATOM 2695 C CA . GLU A 1 359 ? 3.987 -0.642 31.253 1.00 13.08 378 GLU A CA 1
ATOM 2696 C C . GLU A 1 359 ? 4.593 0.660 31.770 1.00 16.42 378 GLU A C 1
ATOM 2697 O O . GLU A 1 359 ? 4.378 1.731 31.184 1.00 12.60 378 GLU A O 1
ATOM 2703 N N . GLN A 1 360 ? 5.381 0.585 32.850 1.00 15.02 379 GLN A N 1
ATOM 2704 C CA . GLN A 1 360 ? 6.044 1.780 33.364 1.00 16.12 379 GLN A CA 1
ATOM 2705 C C . GLN A 1 360 ? 7.053 2.338 32.362 1.00 14.12 379 GLN A C 1
ATOM 2706 O O . GLN A 1 360 ? 7.217 3.560 32.259 1.00 10.22 379 GLN A O 1
ATOM 2712 N N . GLY A 1 361 ? 7.732 1.466 31.615 1.00 15.51 380 GLY A N 1
ATOM 2713 C CA . GLY A 1 361 ? 8.614 1.946 30.563 1.00 14.12 380 GLY A CA 1
ATOM 2714 C C . GLY A 1 361 ? 7.901 2.852 29.578 1.00 12.56 380 GLY A C 1
ATOM 2715 O O . GLY A 1 361 ? 8.403 3.927 29.237 1.00 11.60 380 GLY A O 1
ATOM 2716 N N . ILE A 1 362 ? 6.710 2.437 29.126 1.00 11.33 381 ILE A N 1
ATOM 2717 C CA . ILE A 1 362 ? 5.919 3.255 28.210 1.00 14.97 381 ILE A CA 1
ATOM 2718 C C . ILE A 1 362 ? 5.446 4.521 28.904 1.00 13.27 381 ILE A C 1
ATOM 2719 O O . ILE A 1 362 ? 5.452 5.608 28.313 1.00 11.02 381 ILE A O 1
ATOM 2724 N N . THR A 1 363 ? 4.996 4.390 30.155 1.00 15.56 382 THR A N 1
ATOM 2725 C CA . THR A 1 363 ? 4.559 5.547 30.929 1.00 14.64 382 THR A CA 1
ATOM 2726 C C . THR A 1 363 ? 5.664 6.587 31.031 1.00 11.68 382 THR A C 1
ATOM 2727 O O . THR A 1 363 ? 5.443 7.780 30.790 1.00 12.43 382 THR A O 1
ATOM 2731 N N . THR A 1 364 ? 6.868 6.143 31.389 1.00 14.76 383 THR A N 1
ATOM 2732 C CA . THR A 1 364 ? 7.979 7.063 31.592 1.00 15.78 383 THR A CA 1
ATOM 2733 C C . THR A 1 364 ? 8.358 7.755 30.286 1.00 14.40 383 THR A C 1
ATOM 2734 O O . THR A 1 364 ? 8.795 8.914 30.297 1.00 10.70 383 THR A O 1
ATOM 2738 N N . SER A 1 365 ? 8.156 7.078 29.154 1.00 14.01 384 SER A N 1
ATOM 2739 C CA . SER A 1 365 ? 8.435 7.691 27.861 1.00 9.60 384 SER A CA 1
ATOM 2740 C C . SER A 1 365 ? 7.427 8.785 27.522 1.00 12.13 384 SER A C 1
ATOM 2741 O O . SER A 1 365 ? 7.808 9.836 26.993 1.00 13.75 384 SER A O 1
ATOM 2744 N N . PHE A 1 366 ? 6.131 8.541 27.779 1.00 11.17 385 PHE A N 1
ATOM 2745 C CA . PHE A 1 366 ? 5.114 9.563 27.541 1.00 11.28 385 PHE A CA 1
ATOM 2746 C C . PHE A 1 366 ? 5.389 10.794 28.391 1.00 13.58 385 PHE A C 1
ATOM 2747 O O . PHE A 1 366 ? 5.432 11.920 27.880 1.00 12.81 385 PHE A O 1
ATOM 2755 N N . GLN A 1 367 ? 5.584 10.584 29.701 1.00 14.64 386 GLN A N 1
ATOM 2756 C CA . GLN A 1 367 ? 5.898 11.668 30.631 1.00 16.71 386 GLN A CA 1
ATOM 2757 C C . GLN A 1 367 ? 7.094 12.485 30.160 1.00 16.60 386 GLN A C 1
ATOM 2758 O O . GLN A 1 367 ? 7.095 13.713 30.279 1.00 16.33 386 GLN A O 1
ATOM 2764 N N . GLN A 1 368 ? 8.131 11.816 29.637 1.00 12.30 387 GLN A N 1
ATOM 2765 C CA . GLN A 1 368 ? 9.291 12.528 29.108 1.00 12.21 387 GLN A CA 1
ATOM 2766 C C . GLN A 1 368 ? 8.869 13.631 28.148 1.00 17.83 387 GLN A C 1
ATOM 2767 O O . GLN A 1 368 ? 9.497 14.694 28.097 1.00 12.81 387 GLN A O 1
ATOM 2773 N N . TYR A 1 369 ? 7.809 13.386 27.370 1.00 14.88 388 TYR A N 1
ATOM 2774 C CA . TYR A 1 369 ? 7.305 14.340 26.393 1.00 17.00 388 TYR A CA 1
ATOM 2775 C C . TYR A 1 369 ? 6.002 14.990 26.827 1.00 14.54 388 TYR A C 1
ATOM 2776 O O . TYR A 1 369 ? 5.334 15.610 26.003 1.00 14.76 388 TYR A O 1
ATOM 2785 N N . GLY A 1 370 ? 5.643 14.874 28.105 1.00 9.63 389 GLY A N 1
ATOM 2786 C CA . GLY A 1 370 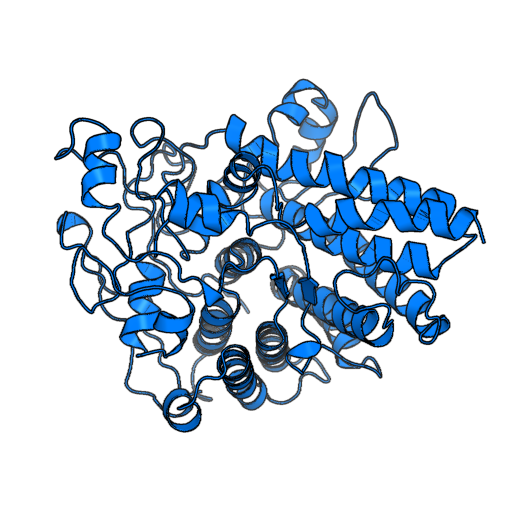? 4.458 15.534 28.628 1.00 10.82 389 GLY A CA 1
ATOM 2787 C C . GLY A 1 370 ? 3.164 15.093 27.986 1.00 17.97 389 GLY A C 1
ATOM 2788 O O . GLY A 1 370 ? 2.209 15.872 27.949 1.00 18.12 389 GLY A O 1
ATOM 2789 N N . LEU A 1 371 ? 3.098 13.860 27.485 1.00 14.89 390 LEU A N 1
ATOM 2790 C CA . LEU A 1 371 ? 1.973 13.391 26.683 1.00 17.01 390 LEU A CA 1
ATOM 2791 C C . LEU A 1 371 ? 0.945 12.664 27.537 1.00 17.16 390 LEU A C 1
ATOM 2792 O O . LEU A 1 371 ? 1.289 11.945 28.478 1.00 20.87 390 LEU A O 1
ATOM 2797 N N . SER A 1 372 ? -0.323 12.832 27.170 1.00 13.92 391 SER A N 1
ATOM 2798 C CA . SER A 1 372 ? -1.422 12.169 27.843 1.00 18.96 391 SER A CA 1
ATOM 2799 C C . SER A 1 372 ? -1.891 10.976 27.022 1.00 21.10 391 SER A C 1
ATOM 2800 O O . SER A 1 372 ? -1.364 10.672 25.947 1.00 22.20 391 SER A O 1
ATOM 2803 N N . GLY A 1 373 ? -2.905 10.292 27.542 1.00 22.78 392 GLY A N 1
ATOM 2804 C CA . GLY A 1 373 ? -3.443 9.130 26.870 1.00 15.53 392 GLY A CA 1
ATOM 2805 C C . GLY A 1 373 ? -2.722 7.835 27.164 1.00 16.82 392 GLY A C 1
ATOM 2806 O O . GLY A 1 373 ? -2.841 6.891 26.381 1.00 16.70 392 GLY A O 1
ATOM 2807 N N . ILE A 1 374 ? -1.985 7.749 28.280 1.00 21.08 393 ILE A N 1
ATOM 2808 C CA . ILE A 1 374 ? -1.189 6.552 28.547 1.00 19.78 393 ILE A CA 1
ATOM 2809 C C . ILE A 1 374 ? -2.080 5.359 28.874 1.00 17.21 393 ILE A C 1
ATOM 2810 O O . ILE A 1 374 ? -1.790 4.230 28.461 1.00 17.56 393 ILE A O 1
ATOM 2815 N N . SER A 1 375 ? -3.172 5.578 29.621 1.00 18.69 394 SER A N 1
ATOM 2816 C CA . SER A 1 375 ? -4.000 4.453 30.066 1.00 20.19 394 SER A CA 1
ATOM 2817 C C . SER A 1 375 ? -4.630 3.737 28.885 1.00 22.37 394 SER A C 1
ATOM 2818 O O . SER A 1 375 ? -4.701 2.503 28.854 1.00 19.20 394 SER A O 1
ATOM 2821 N N . GLU A 1 376 ? -5.080 4.502 27.900 1.00 19.82 395 GLU A N 1
ATOM 2822 C CA . GLU A 1 376 ? -5.687 3.925 26.714 1.00 20.49 395 GLU A CA 1
ATOM 2823 C C . GLU A 1 376 ? -4.650 3.180 25.879 1.00 18.71 395 GLU A C 1
ATOM 2824 O O . GLU A 1 376 ? -4.935 2.106 25.331 1.00 14.70 395 GLU A O 1
ATOM 2830 N N . TYR A 1 377 ? -3.422 3.708 25.828 1.00 18.07 396 TYR A N 1
ATOM 2831 C CA . TYR A 1 377 ? -2.387 3.146 24.966 1.00 17.80 396 TYR A CA 1
ATOM 2832 C C . TYR A 1 377 ? -1.928 1.786 25.468 1.00 15.33 396 TYR A C 1
ATOM 2833 O O . TYR A 1 377 ? -1.786 0.843 24.685 1.00 14.50 396 TYR A O 1
ATOM 2842 N N . ILE A 1 378 ? -1.671 1.670 26.772 1.00 14.85 397 ILE A N 1
ATOM 2843 C CA . ILE A 1 378 ? -1.117 0.428 27.303 1.00 13.89 397 ILE A CA 1
ATOM 2844 C C . ILE A 1 378 ? -2.163 -0.676 27.399 1.00 14.11 397 ILE A C 1
ATOM 2845 O O . ILE A 1 378 ? -1.797 -1.849 27.535 1.00 16.48 397 ILE A O 1
ATOM 2850 N N . ALA A 1 379 ? -3.451 -0.341 27.317 1.00 18.02 398 ALA A N 1
ATOM 2851 C CA . ALA A 1 379 ? -4.521 -1.331 27.300 1.00 17.67 398 ALA A CA 1
ATOM 2852 C C . ALA A 1 379 ? -4.945 -1.730 25.886 1.00 14.07 398 ALA A C 1
ATOM 2853 O O . ALA A 1 379 ? -5.776 -2.627 25.736 1.00 16.15 398 ALA A O 1
ATOM 2855 N N . ASN A 1 380 ? -4.398 -1.101 24.850 1.00 15.96 399 ASN A N 1
ATOM 2856 C CA . ASN A 1 380 ? -4.834 -1.392 23.489 1.00 15.18 399 ASN A CA 1
ATOM 2857 C C . ASN A 1 380 ? -4.180 -2.666 22.970 1.00 12.72 399 ASN A C 1
ATOM 2858 O O . ASN A 1 380 ? -2.951 -2.783 22.946 1.00 13.77 399 ASN A O 1
ATOM 2863 N N . ASN A 1 381 ? -5.010 -3.605 22.527 1.00 15.51 400 ASN A N 1
ATOM 2864 C CA . ASN A 1 381 ? -4.553 -4.866 21.960 1.00 14.92 400 ASN A CA 1
ATOM 2865 C C . ASN A 1 381 ? -5.072 -5.094 20.549 1.00 17.18 400 ASN A C 1
ATOM 2866 O O . ASN A 1 381 ? -4.973 -6.215 20.043 1.00 21.26 400 ASN A O 1
ATOM 2871 N N . THR A 1 382 ? -5.633 -4.075 19.903 1.00 17.01 401 THR A N 1
ATOM 2872 C CA . THR A 1 382 ? -6.107 -4.224 18.534 1.00 20.73 401 THR A CA 1
ATOM 2873 C C . THR A 1 382 ? -5.206 -3.548 17.504 1.00 22.71 401 THR A C 1
ATOM 2874 O O . THR A 1 382 ? -5.196 -3.965 16.338 1.00 19.38 401 THR A O 1
ATOM 2878 N N . ARG A 1 383 ? -4.438 -2.533 17.890 1.00 14.67 402 ARG A N 1
ATOM 2879 C CA . ARG A 1 383 ? -3.620 -1.824 16.915 1.00 18.91 402 ARG A CA 1
ATOM 2880 C C . ARG A 1 383 ? -2.320 -2.575 16.630 1.00 20.97 402 ARG A C 1
ATOM 2881 O O . ARG A 1 383 ? -1.683 -3.127 17.529 1.00 20.11 402 ARG A O 1
ATOM 2889 N N . THR A 1 384 ? -1.959 -2.629 15.358 1.00 13.11 403 THR A N 1
ATOM 2890 C CA . THR A 1 384 ? -0.738 -3.244 14.879 1.00 14.38 403 THR A CA 1
ATOM 2891 C C . THR A 1 384 ? -0.040 -2.267 13.943 1.00 12.04 403 THR A C 1
ATOM 2892 O O . THR A 1 384 ? -0.660 -1.319 13.453 1.00 12.87 403 THR A O 1
ATOM 2896 N N . PRO A 1 385 ? 1.252 -2.461 13.696 1.00 11.84 404 PRO A N 1
ATOM 2897 C CA . PRO A 1 385 ? 1.945 -1.604 12.725 1.00 13.77 404 PRO A CA 1
ATOM 2898 C C . PRO A 1 385 ? 1.335 -1.729 11.330 1.00 18.22 404 PRO A C 1
ATOM 2899 O O . PRO A 1 385 ? 1.027 -2.829 10.863 1.00 19.06 404 PRO A O 1
ATOM 2903 N N . ILE A 1 386 ? 1.180 -0.580 10.653 1.00 15.51 405 ILE A N 1
ATOM 2904 C CA . ILE A 1 386 ? 0.506 -0.552 9.357 1.00 15.67 405 ILE A CA 1
ATOM 2905 C C . ILE A 1 386 ? 1.472 -0.945 8.241 1.00 11.96 405 ILE A C 1
ATOM 2906 O O . ILE A 1 386 ? 2.694 -0.858 8.374 1.00 12.34 405 ILE A O 1
ATOM 2911 N N . ASP A 1 387 ? 0.905 -1.376 7.111 1.00 12.28 406 ASP A N 1
ATOM 2912 C CA . ASP A 1 387 ? 1.694 -1.558 5.898 1.00 10.07 406 ASP A CA 1
ATOM 2913 C C . ASP A 1 387 ? 2.343 -0.240 5.501 1.00 8.50 406 ASP A C 1
ATOM 2914 O O . ASP A 1 387 ? 1.794 0.836 5.732 1.00 7.39 406 ASP A O 1
ATOM 2919 N N . TYR A 1 388 ? 3.532 -0.316 4.921 1.00 8.07 407 TYR A N 1
ATOM 2920 C CA . TYR A 1 388 ? 4.233 0.883 4.491 1.00 7.95 407 TYR A CA 1
ATOM 2921 C C . TYR A 1 388 ? 3.990 1.139 3.007 1.00 15.93 407 TYR A C 1
ATOM 2922 O O . TYR A 1 388 ? 4.185 0.243 2.178 1.00 12.84 407 TYR A O 1
ATOM 2931 N N . VAL A 1 389 ? 3.604 2.370 2.671 1.00 15.41 408 VAL A N 1
ATOM 2932 C CA . VAL A 1 389 ? 3.370 2.761 1.287 1.00 12.38 408 VAL A CA 1
ATOM 2933 C C . VAL A 1 389 ? 4.185 4.012 0.972 1.00 11.88 408 VAL A C 1
ATOM 2934 O O . VAL A 1 389 ? 4.263 4.952 1.777 1.00 12.08 408 VAL A O 1
ATOM 2938 N N . ASP A 1 390 ? 4.827 3.995 -0.188 1.00 6.71 409 ASP A N 1
ATOM 2939 C CA . ASP A 1 390 ? 5.648 5.100 -0.666 1.00 7.79 409 ASP A CA 1
ATOM 2940 C C . ASP A 1 390 ? 4.889 5.768 -1.807 1.00 13.13 409 ASP A C 1
ATOM 2941 O O . ASP A 1 390 ? 4.785 5.184 -2.900 1.00 8.73 409 ASP A O 1
ATOM 2946 N N . PRO A 1 391 ? 4.336 6.973 -1.602 1.00 10.39 410 PRO A N 1
ATOM 2947 C CA . PRO A 1 391 ? 3.513 7.606 -2.654 1.00 11.87 410 PRO A CA 1
ATOM 2948 C C . PRO A 1 391 ? 4.286 8.013 -3.893 1.00 10.02 410 PRO A C 1
ATOM 2949 O O . PRO A 1 391 ? 3.661 8.230 -4.943 1.00 9.37 410 PRO A O 1
ATOM 2953 N N . VAL A 1 392 ? 5.612 8.118 -3.812 1.00 10.92 411 VAL A N 1
ATOM 2954 C CA . VAL A 1 392 ? 6.419 8.528 -4.960 1.00 11.72 411 VAL A CA 1
ATOM 2955 C C . VAL A 1 392 ? 6.763 7.329 -5.838 1.00 17.75 411 VAL A C 1
ATOM 2956 O O . VAL A 1 392 ? 6.677 7.386 -7.076 1.00 11.70 411 VAL A O 1
ATOM 2960 N N . THR A 1 393 ? 7.191 6.238 -5.200 1.00 11.58 412 THR A N 1
ATOM 2961 C CA . THR A 1 393 ? 7.664 5.039 -5.882 1.00 13.86 412 THR A CA 1
ATOM 2962 C C . THR A 1 393 ? 6.940 3.870 -5.231 1.00 13.54 412 THR A C 1
ATOM 2963 O O . THR A 1 393 ? 7.435 3.288 -4.257 1.00 13.19 412 THR A O 1
ATOM 2967 N N . PRO A 1 394 ? 5.746 3.515 -5.716 1.00 16.71 413 PRO A N 1
ATOM 2968 C CA . PRO A 1 394 ? 4.983 2.447 -5.050 1.00 14.90 413 PRO A CA 1
ATOM 2969 C C . PRO A 1 394 ? 5.629 1.066 -5.154 1.00 15.40 413 PRO A C 1
ATOM 2970 O O . PRO A 1 394 ? 5.179 0.146 -4.461 1.00 11.91 413 PRO A O 1
ATOM 2974 N N . ALA A 1 395 ? 6.683 0.891 -5.961 1.00 14.97 414 ALA A N 1
ATOM 2975 C CA . ALA A 1 395 ? 7.449 -0.354 -5.893 1.00 16.67 414 ALA A CA 1
ATOM 2976 C C . ALA A 1 395 ? 8.103 -0.534 -4.528 1.00 16.36 414 ALA A C 1
ATOM 2977 O O . ALA A 1 395 ? 8.498 -1.651 -4.176 1.00 10.16 414 ALA A O 1
ATOM 2979 N N . ASN A 1 396 ? 8.200 0.538 -3.744 1.00 17.07 415 ASN A N 1
ATOM 2980 C CA . ASN A 1 396 ? 8.827 0.500 -2.432 1.00 11.98 415 ASN A CA 1
ATOM 2981 C C . ASN A 1 396 ? 7.899 -0.008 -1.341 1.00 11.56 415 ASN A C 1
ATOM 2982 O O . ASN A 1 396 ? 8.353 -0.202 -0.209 1.00 13.70 415 ASN A O 1
ATOM 2987 N N . ASN A 1 397 ? 6.625 -0.217 -1.655 1.00 9.88 416 ASN A N 1
ATOM 2988 C CA . ASN A 1 397 ? 5.642 -0.610 -0.660 1.00 11.53 416 ASN A CA 1
ATOM 2989 C C . ASN A 1 397 ? 5.986 -1.987 -0.103 1.00 13.64 416 ASN A C 1
ATOM 2990 O O . ASN A 1 397 ? 6.584 -2.823 -0.783 1.00 10.75 416 ASN A O 1
ATOM 2995 N N . ILE A 1 398 ? 5.600 -2.220 1.148 1.00 10.56 417 ILE A N 1
ATOM 2996 C CA . ILE A 1 398 ? 5.899 -3.475 1.831 1.00 11.36 417 ILE A CA 1
ATOM 2997 C C . ILE A 1 398 ? 4.914 -3.650 2.980 1.00 11.87 417 ILE A C 1
ATOM 2998 O O . ILE A 1 398 ? 4.600 -2.698 3.696 1.00 11.50 417 ILE A O 1
ATOM 3003 N N . ASN A 1 399 ? 4.438 -4.880 3.153 1.00 11.32 418 ASN A N 1
ATOM 3004 C CA . ASN A 1 399 ? 3.603 -5.213 4.297 1.00 15.26 418 ASN A CA 1
ATOM 3005 C C . ASN A 1 399 ? 4.406 -5.078 5.585 1.00 13.69 418 ASN A C 1
ATOM 3006 O O . ASN A 1 399 ? 5.590 -5.430 5.637 1.00 18.56 418 ASN A O 1
ATOM 3011 N N . ALA A 1 400 ? 3.761 -4.553 6.624 1.00 12.29 419 ALA A N 1
ATOM 3012 C CA . ALA A 1 400 ? 4.383 -4.495 7.943 1.00 14.17 419 ALA A CA 1
ATOM 3013 C C . ALA A 1 400 ? 4.993 -5.843 8.316 1.00 14.16 419 ALA A C 1
ATOM 3014 O O . ALA A 1 400 ? 4.363 -6.891 8.157 1.00 16.70 419 ALA A O 1
ATOM 3016 N N . LEU A 1 401 ? 6.247 -5.815 8.762 1.00 10.75 420 LEU A N 1
ATOM 3017 C CA . LEU A 1 401 ? 6.881 -7.026 9.270 1.00 13.73 420 LEU A CA 1
ATOM 3018 C C . LEU A 1 401 ? 6.510 -7.258 10.732 1.00 11.15 420 LEU A C 1
ATOM 3019 O O . LEU A 1 401 ? 6.297 -8.395 11.158 1.00 15.05 420 LEU A O 1
ATOM 3024 N N . SER A 1 402 ? 6.443 -6.190 11.518 1.00 16.78 421 SER A N 1
ATOM 3025 C CA . SER A 1 402 ? 6.038 -6.286 12.914 1.00 13.61 421 SER A CA 1
ATOM 3026 C C . SER A 1 402 ? 4.527 -6.419 13.001 1.00 11.29 421 SER A C 1
ATOM 3027 O O . SER A 1 402 ? 3.792 -5.600 12.447 1.00 16.72 421 SER A O 1
ATOM 3030 N N . THR A 1 403 ? 4.058 -7.445 13.702 1.00 12.24 422 THR A N 1
ATOM 3031 C CA . THR A 1 403 ? 2.629 -7.638 13.905 1.00 11.92 422 THR A CA 1
ATOM 3032 C C . THR A 1 403 ? 2.235 -7.619 15.380 1.00 13.23 422 THR A C 1
ATOM 3033 O O . THR A 1 403 ? 1.079 -7.924 15.707 1.00 14.45 422 THR A O 1
ATOM 3037 N N . ILE A 1 404 ? 3.143 -7.255 16.277 1.00 12.93 423 ILE A N 1
ATOM 3038 C CA . ILE A 1 404 ? 2.859 -7.343 17.709 1.00 13.33 423 ILE A CA 1
ATOM 3039 C C . ILE A 1 404 ? 1.962 -6.197 18.143 1.00 13.55 423 ILE A C 1
ATOM 3040 O O . ILE A 1 404 ? 2.039 -5.081 17.613 1.00 12.15 423 ILE A O 1
ATOM 3045 N N . THR A 1 405 ? 1.123 -6.477 19.139 1.00 12.27 424 THR A N 1
ATOM 3046 C CA . THR A 1 405 ? 0.217 -5.501 19.722 1.00 15.83 424 THR A CA 1
ATOM 3047 C C . THR A 1 405 ? 0.827 -4.924 21.003 1.00 15.85 424 THR A C 1
ATOM 3048 O O . THR A 1 405 ? 1.851 -5.399 21.497 1.00 16.71 424 THR A O 1
ATOM 3052 N N . ILE A 1 406 ? 0.191 -3.874 21.527 1.00 12.55 425 ILE A N 1
ATOM 3053 C CA . ILE A 1 406 ? 0.769 -3.112 22.636 1.00 10.39 425 ILE A CA 1
ATOM 3054 C C . ILE A 1 406 ? 0.564 -3.835 23.962 1.00 14.00 425 ILE A C 1
ATOM 3055 O O . ILE A 1 406 ? 1.523 -4.125 24.689 1.00 12.78 425 ILE A O 1
ATOM 3060 N N . GLU A 1 407 ? -0.690 -4.123 24.299 1.00 16.24 426 GLU A N 1
ATOM 3061 C CA . GLU A 1 407 ? -1.014 -4.601 25.636 1.00 16.35 426 GLU A CA 1
ATOM 3062 C C . GLU A 1 407 ? -0.232 -5.858 25.973 1.00 13.05 426 GLU A C 1
ATOM 3063 O O . GLU A 1 407 ? -0.144 -6.786 25.167 1.00 14.25 426 GLU A O 1
ATOM 3069 N N . TRP A 1 408 ? 0.348 -5.872 27.163 1.00 9.72 427 TRP A N 1
ATOM 3070 C CA . TRP A 1 408 ? 1.046 -7.048 27.642 1.00 13.39 427 TRP A CA 1
ATOM 3071 C C . TRP A 1 408 ? 0.170 -8.286 27.535 1.00 10.49 427 TRP A C 1
ATOM 3072 O O . TRP A 1 408 ? -1.007 -8.264 27.897 1.00 11.94 427 TRP A O 1
ATOM 3083 N N . ASP A 1 409 ? 0.760 -9.369 27.046 1.00 12.73 428 ASP A N 1
ATOM 3084 C CA . ASP A 1 409 ? 0.113 -10.676 26.961 1.00 11.72 428 ASP A CA 1
ATOM 3085 C C . ASP A 1 409 ? 0.993 -11.642 27.744 1.00 12.19 428 ASP A C 1
ATOM 3086 O O . ASP A 1 409 ? 2.059 -12.049 27.265 1.00 13.03 428 ASP A O 1
ATOM 3091 N N . GLU A 1 410 ? 0.557 -12.010 28.948 1.00 15.69 429 GLU A N 1
ATOM 3092 C CA . GLU A 1 410 ? 1.365 -12.908 29.766 1.00 12.75 429 GLU A CA 1
ATOM 3093 C C . GLU A 1 410 ? 1.444 -14.310 29.172 1.00 13.74 429 GLU A C 1
ATOM 3094 O O . GLU A 1 410 ? 2.326 -15.084 29.552 1.00 15.73 429 GLU A O 1
ATOM 3100 N N . ALA A 1 411 ? 0.579 -14.641 28.217 1.00 15.17 430 ALA A N 1
ATOM 3101 C CA . ALA A 1 411 ? 0.558 -15.968 27.621 1.00 15.84 430 ALA A CA 1
ATOM 3102 C C . ALA A 1 411 ? 1.347 -16.054 26.323 1.00 15.37 430 ALA A C 1
ATOM 3103 O O . ALA A 1 411 ? 1.462 -17.145 25.758 1.00 14.25 430 ALA A O 1
ATOM 3105 N N . ALA A 1 412 ? 1.897 -14.945 25.837 1.00 18.71 431 ALA A N 1
ATOM 3106 C CA . ALA A 1 412 ? 2.730 -15.003 24.646 1.00 11.89 431 ALA A CA 1
ATOM 3107 C C . ALA A 1 412 ? 4.050 -15.714 24.940 1.00 13.16 431 ALA A C 1
ATOM 3108 O O . ALA A 1 412 ? 4.510 -15.799 26.077 1.00 10.14 431 ALA A O 1
ATOM 3110 N N . SER A 1 413 ? 4.664 -16.239 23.888 1.00 14.99 432 SER A N 1
ATOM 3111 C CA . SER A 1 413 ? 5.927 -16.935 24.068 1.00 16.04 432 SER A CA 1
ATOM 3112 C C . SER A 1 413 ? 7.028 -15.962 24.490 1.00 14.87 432 SER A C 1
ATOM 3113 O O . SER A 1 413 ? 6.887 -14.739 24.406 1.00 9.36 432 SER A O 1
ATOM 3116 N N . ASN A 1 414 ? 8.161 -16.534 24.904 1.00 15.26 433 ASN A N 1
ATOM 3117 C CA . ASN A 1 414 ? 9.281 -15.716 25.350 1.00 13.49 433 ASN A CA 1
ATOM 3118 C C . ASN A 1 414 ? 9.792 -14.822 24.230 1.00 11.15 433 ASN A C 1
ATOM 3119 O O . ASN A 1 414 ? 10.183 -13.674 24.472 1.00 11.88 433 ASN A O 1
ATOM 3124 N N . GLU A 1 415 ? 9.766 -15.314 22.993 1.00 11.36 434 GLU A N 1
ATOM 3125 C CA . GLU A 1 415 ? 10.142 -14.460 21.873 1.00 12.79 434 GLU A CA 1
ATOM 3126 C C . GLU A 1 415 ? 9.170 -13.295 21.714 1.00 7.77 434 GLU A C 1
ATOM 3127 O O . GLU A 1 415 ? 9.597 -12.139 21.649 1.00 14.35 434 GLU A O 1
ATOM 3133 N N . GLU A 1 416 ? 7.857 -13.562 21.701 1.00 10.69 435 GLU A N 1
ATOM 3134 C CA . GLU A 1 416 ? 6.894 -12.468 21.544 1.00 10.95 435 GLU A CA 1
ATOM 3135 C C . GLU A 1 416 ? 6.978 -11.484 22.700 1.00 14.09 435 GLU A C 1
ATOM 3136 O O . GLU A 1 416 ? 6.867 -10.265 22.504 1.00 16.44 435 GLU A O 1
ATOM 3142 N N . LYS A 1 417 ? 7.173 -11.993 23.914 1.00 10.64 436 LYS A N 1
ATOM 3143 C CA . LYS A 1 417 ? 7.321 -11.116 25.067 1.00 10.23 436 LYS A CA 1
ATOM 3144 C C . LYS A 1 417 ? 8.542 -10.214 24.916 1.00 10.52 436 LYS A C 1
ATOM 3145 O O . LYS A 1 417 ? 8.464 -8.994 25.122 1.00 11.22 436 LYS A O 1
ATOM 3151 N N . LEU A 1 418 ? 9.687 -10.806 24.580 1.00 8.69 437 LEU A N 1
ATOM 3152 C CA . LEU A 1 418 ? 10.886 -10.021 24.332 1.00 10.76 437 LEU A CA 1
ATOM 3153 C C . LEU A 1 418 ? 10.663 -9.016 23.208 1.00 10.94 437 LEU A C 1
ATOM 3154 O O . LEU A 1 418 ? 11.077 -7.854 23.318 1.00 10.88 437 LEU A O 1
ATOM 3159 N N . GLU A 1 419 ? 9.999 -9.440 22.125 1.00 9.17 438 GLU A N 1
ATOM 3160 C CA . GLU A 1 419 ? 9.699 -8.516 21.029 1.00 9.80 438 GLU A CA 1
ATOM 3161 C C . GLU A 1 419 ? 8.911 -7.309 21.530 1.00 11.99 438 GLU A C 1
ATOM 3162 O O . GLU A 1 419 ? 9.246 -6.162 21.207 1.00 13.04 438 GLU A O 1
ATOM 3168 N N . ARG A 1 420 ? 7.864 -7.545 22.335 1.00 9.48 439 ARG A N 1
ATOM 3169 C CA . ARG A 1 420 ? 7.082 -6.428 22.864 1.00 14.83 439 ARG A CA 1
ATOM 3170 C C . ARG A 1 420 ? 7.962 -5.492 23.680 1.00 13.61 439 ARG A C 1
ATOM 3171 O O . ARG A 1 420 ? 7.877 -4.268 23.538 1.00 12.69 439 ARG A O 1
ATOM 3179 N N . ILE A 1 421 ? 8.840 -6.061 24.512 1.00 12.55 440 ILE A N 1
ATOM 3180 C CA . ILE A 1 421 ? 9.781 -5.271 25.301 1.00 9.54 440 ILE A CA 1
ATOM 3181 C C . ILE A 1 421 ? 10.712 -4.473 24.397 1.00 9.01 440 ILE A C 1
ATOM 3182 O O . ILE A 1 421 ? 10.862 -3.255 24.547 1.00 10.13 440 ILE A O 1
ATOM 3187 N N . ILE A 1 422 ? 11.373 -5.153 23.459 1.00 10.18 441 ILE A N 1
ATOM 3188 C CA . ILE A 1 422 ? 12.370 -4.475 22.634 1.00 11.44 441 ILE A CA 1
ATOM 3189 C C . ILE A 1 422 ? 11.713 -3.500 21.669 1.00 10.74 441 ILE A C 1
ATOM 3190 O O . ILE A 1 422 ? 12.324 -2.496 21.287 1.00 11.57 441 ILE A O 1
ATOM 3195 N N . THR A 1 423 ? 10.464 -3.755 21.272 1.00 9.33 442 THR A N 1
ATOM 3196 C CA . THR A 1 423 ? 9.806 -2.823 20.364 1.00 9.05 442 THR A CA 1
ATOM 3197 C C . THR A 1 423 ? 9.436 -1.529 21.077 1.00 10.79 442 THR A C 1
ATOM 3198 O O . THR A 1 423 ? 9.560 -0.435 20.508 1.00 8.81 442 THR A O 1
ATOM 3202 N N . GLN A 1 424 ? 8.981 -1.616 22.313 1.00 9.63 443 GLN A N 1
ATOM 3203 C CA . GLN A 1 424 ? 8.659 -0.361 22.962 1.00 11.87 443 GLN A CA 1
ATOM 3204 C C . GLN A 1 424 ? 9.920 0.357 23.421 1.00 12.12 443 GLN A C 1
ATOM 3205 O O . GLN A 1 424 ? 9.960 1.591 23.423 1.00 10.32 443 GLN A O 1
ATOM 3211 N N . LYS A 1 425 ? 10.974 -0.386 23.746 1.00 12.57 444 LYS A N 1
ATOM 3212 C CA . LYS A 1 425 ? 12.239 0.262 24.053 1.00 13.13 444 LYS A CA 1
ATOM 3213 C C . LYS A 1 425 ? 12.744 1.051 22.852 1.00 8.59 444 LYS A C 1
ATOM 3214 O O . LYS A 1 425 ? 13.267 2.163 22.999 1.00 6.42 444 LYS A O 1
ATOM 3220 N N . TRP A 1 426 ? 12.540 0.503 21.656 1.00 10.15 445 TRP A N 1
ATOM 3221 C CA . TRP A 1 426 ? 12.994 1.119 20.410 1.00 8.44 445 TRP A CA 1
ATOM 3222 C C . TRP A 1 426 ? 12.297 2.455 20.162 1.00 6.45 445 TRP A C 1
ATOM 3223 O O . TRP A 1 426 ? 12.944 3.449 19.808 1.00 8.76 445 TRP A O 1
ATOM 3234 N N . ILE A 1 427 ? 10.973 2.501 20.338 1.00 5.33 446 ILE A N 1
ATOM 3235 C CA . ILE A 1 427 ? 10.275 3.787 20.312 1.00 6.14 446 ILE A CA 1
ATOM 3236 C C . ILE A 1 427 ? 10.907 4.749 21.318 1.00 10.32 446 ILE A C 1
ATOM 3237 O O . ILE A 1 427 ? 11.175 5.918 21.007 1.00 7.36 446 ILE A O 1
ATOM 3242 N N . ALA A 1 428 ? 11.185 4.250 22.537 1.00 6.09 447 ALA A N 1
ATOM 3243 C CA . ALA A 1 428 ? 11.653 5.099 23.636 1.00 8.07 447 ALA A CA 1
ATOM 3244 C C . ALA A 1 428 ? 13.110 5.546 23.478 1.00 7.42 447 ALA A C 1
ATOM 3245 O O . ALA A 1 428 ? 13.471 6.622 23.966 1.00 8.50 447 ALA A O 1
ATOM 3247 N N . LEU A 1 429 ? 13.957 4.760 22.795 1.00 8.21 448 LEU A N 1
ATOM 3248 C CA . LEU A 1 429 ? 15.358 5.140 22.607 1.00 7.40 448 LEU A CA 1
ATOM 3249 C C . LEU A 1 429 ? 15.548 6.283 21.615 1.00 10.34 448 LEU A C 1
ATOM 3250 O O . LEU A 1 429 ? 16.625 6.894 21.603 1.00 9.51 448 LEU A O 1
ATOM 3255 N N . PHE A 1 430 ? 14.550 6.566 20.777 1.00 9.03 449 PHE A N 1
ATOM 3256 C CA . PHE A 1 430 ? 14.689 7.589 19.745 1.00 11.24 449 PHE A CA 1
ATOM 3257 C C . PHE A 1 430 ? 15.110 8.916 20.380 1.00 12.03 449 PHE A C 1
ATOM 3258 O O . PHE A 1 430 ? 14.588 9.286 21.438 1.00 9.13 449 PHE A O 1
ATOM 3266 N N . PRO A 1 431 ? 16.033 9.670 19.763 1.00 14.13 450 PRO A N 1
ATOM 3267 C CA . PRO A 1 431 ? 16.659 9.473 18.451 1.00 10.45 450 PRO A CA 1
ATOM 3268 C C . PRO A 1 431 ? 18.035 8.830 18.483 1.00 10.25 450 PRO A C 1
ATOM 3269 O O . PRO A 1 431 ? 18.778 8.949 17.508 1.00 9.57 450 PRO A O 1
ATOM 3273 N N . GLU A 1 432 ? 18.398 8.125 19.548 1.00 7.65 451 GLU A N 1
ATOM 3274 C CA . GLU A 1 432 ? 19.754 7.590 19.690 1.00 9.40 451 GLU A CA 1
ATOM 3275 C C . GLU A 1 432 ? 19.881 6.282 18.918 1.00 11.53 451 GLU A C 1
ATOM 3276 O O . GLU A 1 432 ? 19.710 5.190 19.467 1.00 7.91 451 GLU A O 1
ATOM 3282 N N . GLY A 1 433 ? 20.250 6.404 17.633 1.00 7.86 452 GLY A N 1
ATOM 3283 C CA . GLY A 1 433 ? 20.269 5.251 16.753 1.00 4.61 452 GLY A CA 1
ATOM 3284 C C . GLY A 1 433 ? 21.211 4.142 17.183 1.00 11.42 452 GLY A C 1
ATOM 3285 O O . GLY A 1 433 ? 20.990 2.975 16.847 1.00 15.87 452 GLY A O 1
ATOM 3286 N N . GLN A 1 434 ? 22.268 4.471 17.930 1.00 9.51 453 GLN A N 1
ATOM 3287 C CA . GLN A 1 434 ? 23.311 3.470 18.148 1.00 13.53 453 GLN A CA 1
ATOM 3288 C C . GLN A 1 434 ? 22.855 2.376 19.112 1.00 15.66 453 GLN A C 1
ATOM 3289 O O . GLN A 1 434 ? 23.063 1.184 18.843 1.00 10.70 453 GLN A O 1
ATOM 3295 N N . GLU A 1 435 ? 22.233 2.753 20.230 1.00 8.80 454 GLU A N 1
ATOM 3296 C CA . GLU A 1 435 ? 21.755 1.741 21.164 1.00 12.72 454 GLU A CA 1
ATOM 3297 C C . GLU A 1 435 ? 20.654 0.896 20.547 1.00 11.55 454 GLU A C 1
ATOM 3298 O O . GLU A 1 435 ? 20.592 -0.310 20.798 1.00 10.32 454 GLU A O 1
ATOM 3304 N N . ALA A 1 436 ? 19.788 1.501 19.734 1.00 11.94 455 ALA A N 1
ATOM 3305 C CA . ALA A 1 436 ? 18.703 0.741 19.126 1.00 12.77 455 ALA A CA 1
ATOM 3306 C C . ALA A 1 436 ? 19.201 -0.170 18.018 1.00 11.50 455 ALA A C 1
ATOM 3307 O O . ALA A 1 436 ? 18.602 -1.226 17.783 1.00 9.02 455 ALA A O 1
ATOM 3309 N N . TRP A 1 437 ? 20.295 0.217 17.354 1.00 9.78 456 TRP A N 1
ATOM 3310 C CA . TRP A 1 437 ? 20.885 -0.618 16.315 1.00 12.15 456 TRP A CA 1
ATOM 3311 C C . TRP A 1 437 ? 21.541 -1.857 16.906 1.00 9.65 456 TRP A C 1
ATOM 3312 O O . TRP A 1 437 ? 21.490 -2.941 16.307 1.00 9.45 456 TRP A O 1
ATOM 3323 N N . SER A 1 438 ? 22.206 -1.699 18.058 1.00 12.72 457 SER A N 1
ATOM 3324 C CA . SER A 1 438 ? 22.787 -2.838 18.763 1.00 7.25 457 SER A CA 1
ATOM 3325 C C . SER A 1 438 ? 21.702 -3.800 19.212 1.00 8.70 457 SER A C 1
ATOM 3326 O O . SER A 1 438 ? 21.839 -5.018 19.053 1.00 12.93 457 SER A O 1
ATOM 3329 N N . GLU A 1 439 ? 20.612 -3.260 19.766 1.00 10.74 458 GLU A N 1
ATOM 3330 C CA . GLU A 1 439 ? 19.531 -4.084 20.282 1.00 9.78 458 GLU A CA 1
ATOM 3331 C C . GLU A 1 439 ? 18.795 -4.800 19.157 1.00 7.99 458 GLU A C 1
ATOM 3332 O O . GLU A 1 439 ? 18.414 -5.964 19.302 1.00 9.89 458 GLU A O 1
ATOM 3338 N N . TYR A 1 440 ? 18.610 -4.135 18.020 1.00 9.35 459 TYR A N 1
ATOM 3339 C CA . TYR A 1 440 ? 18.025 -4.811 16.872 1.00 7.24 459 TYR A CA 1
ATOM 3340 C C . TYR A 1 440 ? 18.884 -5.988 16.428 1.00 8.75 459 TYR A C 1
ATOM 3341 O O . TYR A 1 440 ? 18.376 -7.099 16.212 1.00 6.72 459 TYR A O 1
ATOM 3350 N N . ARG A 1 441 ? 20.193 -5.757 16.261 1.00 5.61 460 ARG A N 1
ATOM 3351 C CA . ARG A 1 441 ? 21.083 -6.843 15.858 1.00 5.71 460 ARG A CA 1
ATOM 3352 C C . ARG A 1 441 ? 21.121 -7.965 16.901 1.00 11.54 460 ARG A C 1
ATOM 3353 O O . ARG A 1 441 ? 21.250 -9.139 16.534 1.00 9.02 460 ARG A O 1
ATOM 3361 N N . ARG A 1 442 ? 21.006 -7.628 18.199 1.00 11.00 461 ARG A N 1
ATOM 3362 C CA . ARG A 1 442 ? 21.059 -8.645 19.248 1.00 9.26 461 ARG A CA 1
ATOM 3363 C C . ARG A 1 442 ? 19.795 -9.503 19.260 1.00 10.18 461 ARG A C 1
ATOM 3364 O O . ARG A 1 442 ? 19.864 -10.730 19.391 1.00 6.65 461 ARG A O 1
ATOM 3372 N N . THR A 1 443 ? 18.629 -8.872 19.135 1.00 5.53 462 THR A N 1
ATOM 3373 C CA . THR A 1 443 ? 17.362 -9.553 19.354 1.00 5.95 462 THR A CA 1
ATOM 3374 C C . THR A 1 443 ? 16.577 -9.824 18.076 1.00 12.40 462 THR A C 1
ATOM 3375 O O . THR A 1 443 ? 15.676 -10.678 18.095 1.00 12.07 462 THR A O 1
ATOM 3379 N N . GLY A 1 444 ? 16.888 -9.119 16.985 1.00 6.04 463 GLY A N 1
ATOM 3380 C CA . GLY A 1 444 ? 16.033 -9.101 15.826 1.00 8.63 463 GLY A CA 1
ATOM 3381 C C . GLY A 1 444 ? 14.818 -8.222 15.991 1.00 11.06 463 GLY A C 1
ATOM 3382 O O . GLY A 1 444 ? 13.928 -8.257 15.134 1.00 10.54 463 GLY A O 1
ATOM 3383 N N . TYR A 1 445 ? 14.744 -7.431 17.064 1.00 6.16 464 TYR A N 1
ATOM 3384 C CA . TYR A 1 445 ? 13.517 -6.666 17.264 1.00 8.75 464 TYR A CA 1
ATOM 3385 C C . TYR A 1 445 ? 13.807 -5.170 17.363 1.00 9.17 464 TYR A C 1
ATOM 3386 O O . TYR A 1 445 ? 14.904 -4.778 17.781 1.00 5.61 464 TYR A O 1
ATOM 3395 N N . PRO A 1 446 ? 12.851 -4.300 16.940 1.00 13.43 465 PRO A N 1
ATOM 3396 C CA . PRO A 1 446 ? 11.574 -4.608 16.263 1.00 6.22 465 PRO A CA 1
ATOM 3397 C C . PRO A 1 446 ? 11.844 -5.025 14.825 1.00 7.95 465 PRO A C 1
ATOM 3398 O O . PRO A 1 446 ? 12.947 -4.822 14.342 1.00 8.74 465 PRO A O 1
ATOM 3402 N N . LYS A 1 447 ? 10.873 -5.590 14.110 1.00 10.60 466 LYS A N 1
ATOM 3403 C CA . LYS A 1 447 ? 11.100 -6.115 12.762 1.00 9.63 466 LYS A CA 1
ATOM 3404 C C . LYS A 1 447 ? 11.085 -4.954 11.771 1.00 10.79 466 LYS A C 1
ATOM 3405 O O . LYS A 1 447 ? 10.097 -4.669 11.087 1.00 9.53 466 LYS A O 1
ATOM 3411 N N . ILE A 1 448 ? 12.215 -4.252 11.719 1.00 9.08 467 ILE A N 1
ATOM 3412 C CA . ILE A 1 448 ? 12.341 -3.136 10.803 1.00 8.12 467 ILE A CA 1
ATOM 3413 C C . ILE A 1 448 ? 12.505 -3.654 9.374 1.00 9.04 467 ILE A C 1
ATOM 3414 O O . ILE A 1 448 ? 13.035 -4.753 9.129 1.00 5.79 467 ILE A O 1
ATOM 3419 N N . PHE A 1 449 ? 12.055 -2.845 8.421 1.00 11.04 468 PHE A N 1
ATOM 3420 C CA . PHE A 1 449 ? 12.132 -3.209 7.016 1.00 6.29 468 PHE A CA 1
ATOM 3421 C C . PHE A 1 449 ? 13.585 -3.405 6.598 1.00 7.90 468 PHE A C 1
ATOM 3422 O O . PHE A 1 449 ? 14.469 -2.682 7.067 1.00 8.55 468 PHE A O 1
ATOM 3430 N N . PRO A 1 450 ? 13.866 -4.380 5.739 1.00 10.05 469 PRO A N 1
ATOM 3431 C CA . PRO A 1 450 ? 15.213 -4.537 5.186 1.00 7.60 469 PRO A CA 1
ATOM 3432 C C . PRO A 1 450 ? 15.475 -3.518 4.084 1.00 9.23 469 PRO A C 1
ATOM 3433 O O . PRO A 1 450 ? 14.584 -2.780 3.659 1.00 10.89 469 PRO A O 1
ATOM 3437 N N . VAL A 1 451 ? 16.725 -3.506 3.609 1.00 5.51 470 VAL A N 1
ATOM 3438 C CA . VAL A 1 451 ? 17.112 -2.583 2.552 1.00 9.33 470 VAL A CA 1
ATOM 3439 C C . VAL A 1 451 ? 16.423 -2.964 1.249 1.00 14.22 470 VAL A C 1
ATOM 3440 O O . VAL A 1 451 ? 16.105 -4.136 0.995 1.00 8.27 470 VAL A O 1
ATOM 3444 N N . ILE A 1 452 ? 16.174 -1.949 0.420 1.00 15.42 471 ILE A N 1
ATOM 3445 C CA . ILE A 1 452 ? 15.623 -2.167 -0.913 1.00 14.21 471 ILE A CA 1
ATOM 3446 C C . ILE A 1 452 ? 16.705 -2.659 -1.865 1.00 11.46 471 ILE A C 1
ATOM 3447 O O . ILE A 1 452 ? 16.464 -3.538 -2.698 1.00 13.86 471 ILE A O 1
ATOM 3452 N N . SER A 1 453 ? 17.921 -2.125 -1.742 1.00 12.88 472 SER A N 1
ATOM 3453 C CA . SER A 1 453 ? 19.019 -2.435 -2.654 1.00 16.27 472 SER A CA 1
ATOM 3454 C C . SER A 1 453 ? 20.202 -2.876 -1.812 1.00 9.57 472 SER A C 1
ATOM 3455 O O . SER A 1 453 ? 20.667 -2.117 -0.959 1.00 9.49 472 SER A O 1
ATOM 3458 N N . ASN A 1 454 ? 20.661 -4.107 -2.024 1.00 8.50 473 ASN A N 1
ATOM 3459 C CA . ASN A 1 454 ? 21.783 -4.676 -1.283 1.00 11.76 473 ASN A CA 1
ATOM 3460 C C . ASN A 1 454 ? 22.926 -4.781 -2.277 1.00 9.26 473 ASN A C 1
ATOM 3461 O O . ASN A 1 454 ? 22.999 -5.741 -3.046 1.00 9.92 473 ASN A O 1
ATOM 3466 N N . GLN A 1 455 ? 23.824 -3.794 -2.255 1.00 10.45 474 GLN A N 1
ATOM 3467 C CA . GLN A 1 455 ? 24.977 -3.775 -3.146 1.00 12.66 474 GLN A CA 1
ATOM 3468 C C . GLN A 1 455 ? 26.241 -4.317 -2.480 1.00 9.96 474 GLN A C 1
ATOM 3469 O O . GLN A 1 455 ? 27.349 -3.943 -2.868 1.00 10.80 474 GLN A O 1
ATOM 3475 N N . SER A 1 456 ? 26.101 -5.223 -1.508 1.00 8.43 475 SER A N 1
ATOM 3476 C CA . SER A 1 456 ? 27.263 -5.816 -0.859 1.00 7.75 475 SER A CA 1
ATOM 3477 C C . SER A 1 456 ? 27.879 -6.952 -1.657 1.00 9.58 475 SER A C 1
ATOM 3478 O O . SER A 1 456 ? 28.884 -7.514 -1.220 1.00 7.79 475 SER A O 1
ATOM 3481 N N . GLY A 1 457 ? 27.321 -7.307 -2.808 1.00 11.76 476 GLY A N 1
ATOM 3482 C CA . GLY A 1 457 ? 27.825 -8.478 -3.492 1.00 11.37 476 GLY A CA 1
ATOM 3483 C C . GLY A 1 457 ? 27.609 -9.769 -2.733 1.00 11.40 476 GLY A C 1
ATOM 3484 O O . GLY A 1 457 ? 28.283 -10.766 -3.015 1.00 9.80 476 GLY A O 1
ATOM 3485 N N . GLY A 1 458 ? 26.677 -9.784 -1.780 1.00 8.36 477 GLY A N 1
ATOM 3486 C CA . GLY A 1 458 ? 26.408 -10.968 -0.981 1.00 13.99 477 GLY A CA 1
ATOM 3487 C C . GLY A 1 458 ? 27.145 -11.015 0.339 1.00 10.74 477 GLY A C 1
ATOM 3488 O O . GLY A 1 458 ? 26.929 -11.950 1.122 1.00 8.67 477 GLY A O 1
ATOM 3489 N N . VAL A 1 459 ? 28.007 -10.035 0.604 1.00 7.73 478 VAL A N 1
ATOM 3490 C CA . VAL A 1 459 ? 28.778 -10.025 1.836 1.00 10.22 478 VAL A CA 1
ATOM 3491 C C . VAL A 1 459 ? 27.865 -9.746 3.028 1.00 11.45 478 VAL A C 1
ATOM 3492 O O . VAL A 1 459 ? 28.099 -10.245 4.135 1.00 7.19 478 VAL A O 1
ATOM 3496 N N . VAL A 1 460 ? 26.771 -9.024 2.809 1.00 12.01 479 VAL A N 1
ATOM 3497 C CA . VAL A 1 460 ? 25.763 -8.779 3.834 1.00 9.46 479 VAL A CA 1
ATOM 3498 C C . VAL A 1 460 ? 24.429 -9.366 3.372 1.00 12.59 479 VAL A C 1
ATOM 3499 O O . VAL A 1 460 ? 24.084 -9.311 2.188 1.00 10.74 479 VAL A O 1
ATOM 3503 N N . ASP A 1 461 ? 23.678 -9.945 4.302 1.00 9.20 480 ASP A N 1
ATOM 3504 C CA . ASP A 1 461 ? 22.399 -10.548 3.943 1.00 13.30 480 ASP A CA 1
ATOM 3505 C C . ASP A 1 461 ? 21.284 -9.525 4.104 1.00 10.48 480 ASP A C 1
ATOM 3506 O O . ASP A 1 461 ? 21.261 -8.773 5.080 1.00 11.92 480 ASP A O 1
ATOM 3511 N N . THR A 1 462 ? 20.353 -9.513 3.139 1.00 9.29 481 THR A N 1
ATOM 3512 C CA . THR A 1 462 ? 19.268 -8.537 3.161 1.00 10.24 481 THR A CA 1
ATOM 3513 C C . THR A 1 462 ? 18.350 -8.746 4.360 1.00 9.46 481 THR A C 1
ATOM 3514 O O . THR A 1 462 ? 18.063 -7.795 5.098 1.00 7.77 481 THR A O 1
ATOM 3518 N N . ASP A 1 463 ? 17.891 -9.984 4.586 1.00 7.44 482 ASP A N 1
ATOM 3519 C CA . ASP A 1 463 ? 16.921 -10.212 5.657 1.00 10.87 482 ASP A CA 1
ATOM 3520 C C . ASP A 1 463 ? 17.575 -10.196 7.037 1.00 10.60 482 ASP A C 1
ATOM 3521 O O . ASP A 1 463 ? 16.974 -9.713 8.005 1.00 9.79 482 ASP A O 1
ATOM 3526 N N . LEU A 1 464 ? 18.795 -10.720 7.151 1.00 9.86 483 LEU A N 1
ATOM 3527 C CA . LEU A 1 464 ? 19.512 -10.638 8.421 1.00 11.00 483 LEU A CA 1
ATOM 3528 C C . LEU A 1 464 ? 19.956 -9.208 8.711 1.00 8.27 483 LEU A C 1
ATOM 3529 O O . LEU A 1 464 ? 19.987 -8.793 9.874 1.00 7.12 483 LEU A O 1
ATOM 3534 N N . GLN A 1 465 ? 20.310 -8.459 7.665 1.00 10.83 484 GLN A N 1
ATOM 3535 C CA . GLN A 1 465 ? 20.753 -7.068 7.733 1.00 7.83 484 GLN A CA 1
ATOM 3536 C C . GLN A 1 465 ? 22.170 -6.980 8.297 1.00 10.60 484 GLN A C 1
ATOM 3537 O O . GLN A 1 465 ? 22.743 -7.982 8.762 1.00 8.96 484 GLN A O 1
ATOM 3543 N N . ILE A 1 466 ? 22.738 -5.771 8.247 1.00 8.95 485 ILE A N 1
ATOM 3544 C CA . ILE A 1 466 ? 24.160 -5.563 8.495 1.00 7.43 485 ILE A CA 1
ATOM 3545 C C . ILE A 1 466 ? 24.475 -5.877 9.951 1.00 9.18 485 ILE A C 1
ATOM 3546 O O . ILE A 1 466 ? 23.669 -5.598 10.853 1.00 4.61 485 ILE A O 1
ATOM 3551 N N . ARG A 1 467 ? 25.656 -6.461 10.185 1.00 8.63 486 ARG A N 1
ATOM 3552 C CA . ARG A 1 467 ? 26.051 -6.954 11.497 1.00 7.03 486 ARG A CA 1
ATOM 3553 C C . ARG A 1 467 ? 27.130 -6.122 12.180 1.00 9.83 486 ARG A C 1
ATOM 3554 O O . ARG A 1 467 ? 27.189 -6.125 13.416 1.00 11.96 486 ARG A O 1
ATOM 3562 N N . ARG A 1 468 ? 27.982 -5.415 11.433 1.00 4.51 487 ARG A N 1
ATOM 3563 C CA . ARG A 1 468 ? 29.107 -4.693 12.027 1.00 5.91 487 ARG A CA 1
ATOM 3564 C C . ARG A 1 468 ? 29.760 -3.825 10.953 1.00 7.71 487 ARG A C 1
ATOM 3565 O O . ARG A 1 468 ? 29.379 -3.850 9.776 1.00 8.20 487 ARG A O 1
ATOM 3573 N N . ILE A 1 469 ? 30.771 -3.067 11.368 1.00 8.13 488 ILE A N 1
ATOM 3574 C CA . ILE A 1 469 ? 31.580 -2.265 10.454 1.00 7.83 488 ILE A CA 1
ATOM 3575 C C . ILE A 1 469 ? 33.005 -2.814 10.499 1.00 10.89 488 ILE A C 1
ATOM 3576 O O . ILE A 1 469 ? 33.486 -3.205 11.575 1.00 8.30 488 ILE A O 1
ATOM 3581 N N . PRO A 1 470 ? 33.699 -2.924 9.372 1.00 11.27 489 PRO A N 1
ATOM 3582 C CA . PRO A 1 470 ? 35.065 -3.466 9.411 1.00 13.52 489 PRO A CA 1
ATOM 3583 C C . PRO A 1 470 ? 36.020 -2.467 10.033 1.00 11.67 489 PRO A C 1
ATOM 3584 O O . PRO A 1 470 ? 35.750 -1.263 10.069 1.00 8.80 489 PRO A O 1
ATOM 3588 N N . PHE A 1 471 ? 37.148 -2.991 10.535 1.00 9.89 490 PHE A N 1
ATOM 3589 C CA . PHE A 1 471 ? 38.164 -2.135 11.141 1.00 10.26 490 PHE A CA 1
ATOM 3590 C C . PHE A 1 471 ? 38.550 -1.023 10.176 1.00 11.40 490 PHE A C 1
ATOM 3591 O O . PHE A 1 471 ? 38.561 -1.212 8.955 1.00 10.71 490 PHE A O 1
ATOM 3599 N N . VAL A 1 472 ? 38.871 0.151 10.741 1.00 13.70 491 VAL A N 1
ATOM 3600 C CA . VAL A 1 472 ? 38.831 1.398 9.980 1.00 12.67 491 VAL A CA 1
ATOM 3601 C C . VAL A 1 472 ? 40.123 1.601 9.194 1.00 13.84 491 VAL A C 1
ATOM 3602 O O . VAL A 1 472 ? 41.177 1.036 9.502 1.00 12.42 491 VAL A O 1
ATOM 3606 N N . ASP A 1 473 ? 40.032 2.478 8.187 1.00 13.68 492 ASP A N 1
ATOM 3607 C CA . ASP A 1 473 ? 41.151 2.734 7.289 1.00 12.49 492 ASP A CA 1
ATOM 3608 C C . ASP A 1 473 ? 42.373 3.260 8.032 1.00 14.14 492 ASP A C 1
ATOM 3609 O O . ASP A 1 473 ? 43.496 2.834 7.749 1.00 13.83 492 ASP A O 1
ATOM 3614 N N . SER A 1 474 ? 42.187 4.207 8.960 1.00 15.22 493 SER A N 1
ATOM 3615 C CA . SER A 1 474 ? 43.346 4.761 9.663 1.00 16.50 493 SER A CA 1
ATOM 3616 C C . SER A 1 474 ? 44.109 3.657 10.375 1.00 12.72 493 SER A C 1
ATOM 3617 O O . SER A 1 474 ? 45.348 3.657 10.410 1.00 13.84 493 SER A O 1
ATOM 3620 N N . GLU A 1 475 ? 43.381 2.683 10.910 1.00 10.53 494 GLU A N 1
ATOM 3621 C CA . GLU A 1 475 ? 44.023 1.558 11.577 1.00 11.68 494 GLU A CA 1
ATOM 3622 C C . GLU A 1 475 ? 44.727 0.639 10.578 1.00 15.43 494 GLU A C 1
ATOM 3623 O O . GLU A 1 475 ? 45.863 0.205 10.812 1.00 12.26 494 GLU A O 1
ATOM 3629 N N . LEU A 1 476 ? 44.075 0.327 9.457 1.00 15.15 495 LEU A N 1
ATOM 3630 C CA . LEU A 1 476 ? 44.757 -0.436 8.414 1.00 15.17 495 LEU A CA 1
ATOM 3631 C C . LEU A 1 476 ? 46.051 0.252 7.998 1.00 15.84 495 LEU A C 1
ATOM 3632 O O . LEU A 1 476 ? 47.074 -0.408 7.783 1.00 12.56 495 LEU A O 1
ATOM 3637 N N . GLN A 1 477 ? 46.030 1.589 7.938 1.00 15.59 496 GLN A N 1
ATOM 3638 C CA . GLN A 1 477 ? 47.179 2.364 7.489 1.00 12.02 496 GLN A CA 1
ATOM 3639 C C . GLN A 1 477 ? 48.314 2.332 8.505 1.00 19.94 496 GLN A C 1
ATOM 3640 O O . GLN A 1 477 ? 49.429 1.900 8.188 1.00 22.16 496 GLN A O 1
ATOM 3646 N N . THR A 1 478 ? 48.056 2.804 9.731 1.00 13.33 497 THR A N 1
ATOM 3647 C CA . THR A 1 478 ? 49.114 3.022 10.711 1.00 15.38 497 THR A CA 1
ATOM 3648 C C . THR A 1 478 ? 49.151 1.996 11.834 1.00 20.00 497 THR A C 1
ATOM 3649 O O . THR A 1 478 ? 50.060 2.060 12.668 1.00 25.02 497 THR A O 1
ATOM 3653 N N . ASN A 1 479 ? 48.200 1.056 11.894 1.00 18.63 498 ASN A N 1
ATOM 3654 C CA . ASN A 1 479 ? 48.238 -0.024 12.889 1.00 16.24 498 ASN A CA 1
ATOM 3655 C C . ASN A 1 479 ? 48.010 -1.384 12.232 1.00 20.81 498 ASN A C 1
ATOM 3656 O O . ASN A 1 479 ? 47.146 -2.151 12.659 1.00 18.38 498 ASN A O 1
ATOM 3661 N N . PRO A 1 480 ? 48.787 -1.726 11.189 1.00 20.33 499 PRO A N 1
ATOM 3662 C CA . PRO A 1 480 ? 48.471 -2.953 10.432 1.00 18.06 499 PRO A CA 1
ATOM 3663 C C . PRO A 1 480 ? 48.559 -4.218 11.264 1.00 16.89 499 PRO A C 1
ATOM 3664 O O . PRO A 1 480 ? 47.672 -5.079 11.177 1.00 15.32 499 PRO A O 1
ATOM 3668 N N . ASP A 1 481 ? 49.600 -4.355 12.083 1.00 22.78 500 ASP A N 1
ATOM 3669 C CA . ASP A 1 481 ? 49.746 -5.572 12.877 1.00 17.95 500 ASP A CA 1
ATOM 3670 C C . ASP A 1 481 ? 48.676 -5.658 13.957 1.00 16.90 500 ASP A C 1
ATOM 3671 O O . ASP A 1 481 ? 48.103 -6.730 14.185 1.00 18.50 500 ASP A O 1
ATOM 3676 N N . GLY A 1 482 ? 48.388 -4.543 14.629 1.00 15.17 501 GLY A N 1
ATOM 3677 C CA . GLY A 1 482 ? 47.300 -4.540 15.593 1.00 17.23 501 GLY A CA 1
ATOM 3678 C C . GLY A 1 482 ? 45.981 -4.969 14.979 1.00 15.86 501 GLY A C 1
ATOM 3679 O O . GLY A 1 482 ? 45.202 -5.697 15.602 1.00 16.61 501 GLY A O 1
ATOM 3680 N N . VAL A 1 483 ? 45.722 -4.532 13.746 1.00 13.26 502 VAL A N 1
ATOM 3681 C CA . VAL A 1 483 ? 44.508 -4.917 13.035 1.00 13.88 502 VAL A CA 1
ATOM 3682 C C . VAL A 1 483 ? 44.539 -6.394 12.676 1.00 12.53 502 VAL A C 1
ATOM 3683 O O . VAL A 1 483 ? 43.535 -7.101 12.817 1.00 11.40 502 VAL A O 1
ATOM 3687 N N . ALA A 1 484 ? 45.677 -6.868 12.155 1.00 13.27 503 ALA A N 1
ATOM 3688 C CA . ALA A 1 484 ? 45.812 -8.286 11.830 1.00 14.66 503 ALA A CA 1
ATOM 3689 C C . ALA A 1 484 ? 45.531 -9.158 13.045 1.00 13.19 503 ALA A C 1
ATOM 3690 O O . ALA A 1 484 ? 44.872 -10.198 12.934 1.00 14.04 503 ALA A O 1
ATOM 3692 N N . ASP A 1 485 ? 46.020 -8.752 14.218 1.00 15.48 504 ASP A N 1
ATOM 3693 C CA . ASP A 1 485 ? 45.735 -9.524 15.418 1.00 10.51 504 ASP A CA 1
ATOM 3694 C C . ASP A 1 485 ? 44.273 -9.389 15.823 1.00 12.53 504 ASP A C 1
ATOM 3695 O O . ASP A 1 485 ? 43.640 -10.380 16.205 1.00 13.49 504 ASP A O 1
ATOM 3700 N N . ALA A 1 486 ? 43.713 -8.176 15.718 1.00 14.19 505 ALA A N 1
ATOM 3701 C CA . ALA A 1 486 ? 42.311 -7.967 16.068 1.00 12.79 505 ALA A CA 1
ATOM 3702 C C . ALA A 1 486 ? 41.387 -8.860 15.257 1.00 12.19 505 ALA A C 1
ATOM 3703 O O . ALA A 1 486 ? 40.345 -9.289 15.760 1.00 11.67 505 ALA A O 1
ATOM 3705 N N . ILE A 1 487 ? 41.757 -9.158 14.011 1.00 14.26 506 ILE A N 1
ATOM 3706 C CA . ILE A 1 487 ? 40.922 -9.988 13.145 1.00 10.01 506 ILE A CA 1
ATOM 3707 C C . ILE A 1 487 ? 40.868 -11.425 13.655 1.00 13.42 506 ILE A C 1
ATOM 3708 O O . ILE A 1 487 ? 39.825 -12.088 13.582 1.00 15.16 506 ILE A O 1
ATOM 3713 N N . THR A 1 488 ? 41.978 -11.934 14.190 1.00 10.18 507 THR A N 1
ATOM 3714 C CA . THR A 1 488 ? 41.930 -13.263 14.796 1.00 15.95 507 THR A CA 1
ATOM 3715 C C . THR A 1 488 ? 40.960 -13.336 15.976 1.00 12.09 507 THR A C 1
ATOM 3716 O O . THR A 1 488 ? 40.551 -14.434 16.360 1.00 14.86 507 THR A O 1
ATOM 3720 N N . LYS A 1 489 ? 40.573 -12.198 16.551 1.00 15.37 508 LYS A N 1
ATOM 3721 C CA . LYS A 1 489 ? 39.633 -12.180 17.665 1.00 13.53 508 LYS A CA 1
ATOM 3722 C C . LYS A 1 489 ? 38.175 -12.066 17.227 1.00 15.14 508 LYS A C 1
ATOM 3723 O O . LYS A 1 489 ? 37.286 -12.163 18.084 1.00 10.10 508 LYS A O 1
ATOM 3729 N N . LEU A 1 490 ? 37.924 -11.848 15.930 1.00 16.75 509 LEU A N 1
ATOM 3730 C CA . LEU A 1 490 ? 36.592 -11.917 15.340 1.00 16.16 509 LEU A CA 1
ATOM 3731 C C . LEU A 1 490 ? 36.165 -13.364 15.138 1.00 11.67 509 LEU A C 1
ATOM 3732 O O . LEU A 1 490 ? 36.995 -14.253 14.942 1.00 16.18 509 LEU A O 1
ATOM 3737 N N . GLY A 1 491 ? 34.857 -13.590 15.148 1.00 12.08 510 GLY A N 1
ATOM 3738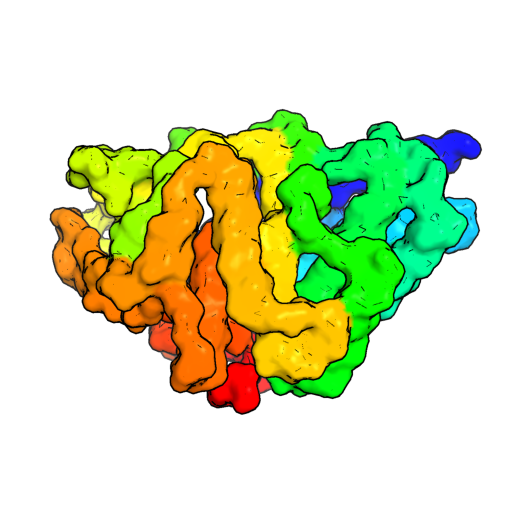 C CA . GLY A 1 491 ? 34.321 -14.912 14.868 1.00 11.71 510 GLY A CA 1
ATOM 3739 C C . GLY A 1 491 ? 34.010 -15.160 13.398 1.00 16.28 510 GLY A C 1
ATOM 3740 O O . GLY A 1 491 ? 33.219 -16.048 13.065 1.00 23.46 510 GLY A O 1
ATOM 3741 N N . GLY A 1 492 ? 34.632 -14.390 12.507 1.00 14.50 511 GLY A N 1
ATOM 3742 C CA . GLY A 1 492 ? 34.409 -14.493 11.083 1.00 10.62 511 GLY A CA 1
ATOM 3743 C C . GLY A 1 492 ? 35.316 -13.516 10.361 1.00 12.73 511 GLY A C 1
ATOM 3744 O O . GLY A 1 492 ? 36.218 -12.932 10.974 1.00 13.64 511 GLY A O 1
ATOM 3745 N N . PRO A 1 493 ? 35.111 -13.317 9.055 1.00 10.31 512 PRO A N 1
ATOM 3746 C CA . PRO A 1 493 ? 35.972 -12.388 8.308 1.00 14.30 512 PRO A CA 1
ATOM 3747 C C . PRO A 1 493 ? 35.753 -10.950 8.750 1.00 8.76 512 PRO A C 1
ATOM 3748 O O . PRO A 1 493 ? 34.724 -10.599 9.332 1.00 10.59 512 PRO A O 1
ATOM 3752 N N . ASP A 1 494 ? 36.748 -10.111 8.456 1.00 11.65 513 ASP A N 1
ATOM 3753 C CA . ASP A 1 494 ? 36.695 -8.673 8.765 1.00 11.78 513 ASP A CA 1
ATOM 3754 C C . ASP A 1 494 ? 35.846 -7.930 7.730 1.00 7.67 513 ASP A C 1
ATOM 3755 O O . ASP A 1 494 ? 36.354 -7.211 6.868 1.00 7.54 513 ASP A O 1
ATOM 3760 N N . ASN A 1 495 ? 34.525 -8.082 7.838 1.00 7.70 514 ASN A N 1
ATOM 3761 C CA . ASN A 1 495 ? 33.629 -7.312 6.981 1.00 11.99 514 ASN A CA 1
ATOM 3762 C C . ASN A 1 495 ? 32.283 -7.153 7.677 1.00 10.23 514 ASN A C 1
ATOM 3763 O O . ASN A 1 495 ? 32.094 -7.609 8.805 1.00 8.89 514 ASN A O 1
ATOM 3768 N N . ALA A 1 496 ? 31.331 -6.519 6.977 1.00 6.20 515 ALA A N 1
ATOM 3769 C CA . ALA A 1 496 ? 30.070 -6.135 7.605 1.00 9.33 515 ALA A CA 1
ATOM 3770 C C . ALA A 1 496 ? 29.119 -7.304 7.836 1.00 7.94 515 ALA A C 1
ATOM 3771 O O . ALA A 1 496 ? 28.068 -7.102 8.455 1.00 7.19 515 ALA A O 1
ATOM 3773 N N . GLY A 1 497 ? 29.440 -8.507 7.364 1.00 7.62 516 GLY A N 1
ATOM 3774 C CA . GLY A 1 497 ? 28.550 -9.624 7.600 1.00 8.95 516 GLY A CA 1
ATOM 3775 C C . GLY A 1 497 ? 28.791 -10.409 8.876 1.00 10.93 516 GLY A C 1
ATOM 3776 O O . GLY A 1 497 ? 27.974 -11.260 9.245 1.00 9.13 516 GLY A O 1
ATOM 3777 N N . THR A 1 498 ? 29.891 -10.157 9.566 1.00 9.57 517 THR A N 1
ATOM 3778 C CA . THR A 1 498 ? 30.314 -11.008 10.674 1.00 10.33 517 THR A CA 1
ATOM 3779 C C . THR A 1 498 ? 29.628 -10.595 11.975 1.00 10.69 517 THR A C 1
ATOM 3780 O O . THR A 1 498 ? 29.723 -9.439 12.396 1.00 8.37 517 THR A O 1
ATOM 3784 N N . ARG A 1 499 ? 28.942 -11.544 12.610 1.00 13.74 518 ARG A N 1
ATOM 3785 C CA . ARG A 1 499 ? 28.263 -11.263 13.864 1.00 11.21 518 ARG A CA 1
ATOM 3786 C C . ARG A 1 499 ? 29.275 -10.915 14.945 1.00 10.68 518 ARG A C 1
ATOM 3787 O O . ARG A 1 499 ? 30.335 -11.539 15.048 1.00 13.73 518 ARG A O 1
ATOM 3795 N N . LEU A 1 500 ? 28.951 -9.906 15.743 1.00 9.87 519 LEU A N 1
ATOM 3796 C CA . LEU A 1 500 ? 29.785 -9.578 16.894 1.00 8.81 519 LEU A CA 1
ATOM 3797 C C . LEU A 1 500 ? 29.604 -10.616 17.997 1.00 10.43 519 LEU A C 1
ATOM 3798 O O . LEU A 1 500 ? 28.647 -11.398 18.009 1.00 11.11 519 LEU A O 1
ATOM 3803 N N . TRP A 1 501 ? 30.536 -10.601 18.948 1.00 11.87 520 TRP A N 1
ATOM 3804 C CA . TRP A 1 501 ? 30.606 -11.680 19.931 1.00 10.61 520 TRP A CA 1
ATOM 3805 C C . TRP A 1 501 ? 29.300 -11.814 20.720 1.00 12.10 520 TRP A C 1
ATOM 3806 O O . TRP A 1 501 ? 28.865 -12.933 21.020 1.00 13.92 520 TRP A O 1
ATOM 3817 N N . TRP A 1 502 ? 28.618 -10.701 21.018 1.00 10.66 521 TRP A N 1
ATOM 3818 C CA . TRP A 1 502 ? 27.331 -10.859 21.693 1.00 9.41 521 TRP A CA 1
ATOM 3819 C C . TRP A 1 502 ? 26.177 -11.155 20.740 1.00 9.68 521 TRP A C 1
ATOM 3820 O O . TRP A 1 502 ? 25.060 -11.397 21.210 1.00 13.44 521 TRP A O 1
ATOM 3831 N N . ASP A 1 503 ? 26.411 -11.127 19.429 1.00 11.30 522 ASP A N 1
ATOM 3832 C CA . ASP A 1 503 ? 25.387 -11.408 18.422 1.00 10.89 522 ASP A CA 1
ATOM 3833 C C . ASP A 1 503 ? 25.457 -12.896 18.076 1.00 11.74 522 ASP A C 1
ATOM 3834 O O . ASP A 1 503 ? 26.3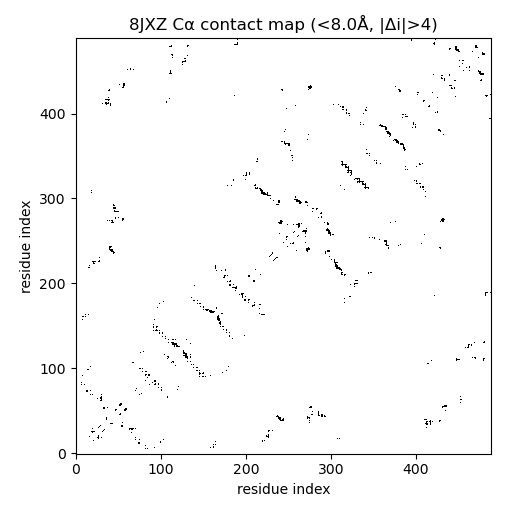13 -13.325 17.293 1.00 9.91 522 ASP A O 1
ATOM 3839 N N . VAL A 1 504 ? 24.564 -13.681 18.665 1.00 8.76 523 VAL A N 1
ATOM 3840 C CA . VAL A 1 504 ? 24.575 -15.142 18.571 1.00 13.12 523 VAL A CA 1
ATOM 3841 C C . VAL A 1 504 ? 23.333 -15.571 17.801 1.00 13.98 523 VAL A C 1
ATOM 3842 O O . VAL A 1 504 ? 22.231 -15.109 18.121 1.00 15.93 523 VAL A O 1
ATOM 3846 N N . PRO A 1 505 ? 23.451 -16.422 16.794 1.00 16.26 524 PRO A N 1
ATOM 3847 C CA . PRO A 1 505 ? 22.275 -16.764 15.987 1.00 14.73 524 PRO A CA 1
ATOM 3848 C C . PRO A 1 505 ? 21.377 -17.777 16.688 1.00 17.46 524 PRO A C 1
ATOM 3849 O O . PRO A 1 505 ? 21.795 -18.526 17.573 1.00 12.78 524 PRO A O 1
ATOM 3853 N N . GLY A 1 506 ? 20.112 -17.769 16.289 1.00 20.47 525 GLY A N 1
ATOM 3854 C CA . GLY A 1 506 ? 19.128 -18.631 16.916 1.00 25.45 525 GLY A CA 1
ATOM 3855 C C . GLY A 1 506 ? 18.152 -17.873 17.792 1.00 27.39 525 GLY A C 1
ATOM 3856 O O . GLY A 1 506 ? 17.876 -16.690 17.555 1.00 38.81 525 GLY A O 1
ATOM 3857 N N . GLY A 1 507 ? 17.620 -18.533 18.810 1.00 21.29 526 GLY A N 1
ATOM 3858 C CA . GLY A 1 507 ? 16.712 -17.860 19.713 1.00 27.13 526 GLY A CA 1
ATOM 3859 C C . GLY A 1 507 ? 17.410 -16.822 20.572 1.00 22.15 526 GLY A C 1
ATOM 3860 O O . GLY A 1 507 ? 18.637 -16.784 20.699 1.00 21.94 526 GLY A O 1
ATOM 3861 N N . ASN A 1 508 ? 16.606 -15.941 21.157 1.00 13.43 527 ASN A N 1
ATOM 3862 C CA . ASN A 1 508 ? 17.136 -15.035 22.165 1.00 17.13 527 ASN A CA 1
ATOM 3863 C C . ASN A 1 508 ? 17.200 -15.679 23.541 1.00 15.71 527 ASN A C 1
ATOM 3864 O O . ASN A 1 508 ? 17.696 -15.054 24.485 1.00 17.86 527 ASN A O 1
ATOM 3869 N N . PHE A 1 509 ? 16.708 -16.903 23.674 1.00 22.74 528 PHE A N 1
ATOM 3870 C CA . PHE A 1 509 ? 16.717 -17.612 24.945 1.00 19.72 528 PHE A CA 1
ATOM 3871 C C . PHE A 1 509 ? 17.414 -18.946 24.754 1.00 25.79 528 PHE A C 1
ATOM 3872 O O . PHE A 1 509 ? 17.161 -19.619 23.753 1.00 28.93 528 PHE A O 1
#

Sequence (489 aa):
EVDFQNVGSLYKPMFENIYQYTPPWSYQLQQNLNADVFSGYMTNPRPFVAGANNTTYNLVSGWNNFIWSVPYSNVMNNAKTIEEETKDEFPELFAVSQILKVTAMHRVADVFGPIVYTKFGESATTSEYDSQEEAYNAFFNDLEEAIQILSDNIDSPRFTAFDLAYGGNYTNWIKYANSLRLRLAIRISKVSPAKAKSEGEKSLNHSLGVIETNPDGFFVNGTLDHPVRTINNSWGDIRMNASMESILVGYEDPRVDSYFNASEVVEGEFKGIRNGLPLLSEYDDELAQKADYITFSLLSDEVLTPRVQLMTAAEVFFLKAEAALRGWSGAGDTRTNYEQGITTSFQQYGLSGISEYIANNTRTPIDYVDPVTPANNINALSTITIEWDEAASNEEKLERIITQKWIALFPEGQEAWSEYRRTGYPKIFPVISNQSGGVVDTDLQIRRIPFVDSELQTNPDGVADAITKLGGPDNAGTRLWWDVPGGNF

Secondary structure (DSSP, 8-state):
-HHHHHHHTTHHHHHHHTTT-SSHHHHIIIIITTHHHHTTSEE-SS-GGGG-SGGGT---HHHHHHHHHHHHHHTHHHHHHHHHHHTTT-HHHHHHHHHHHHHHHHHHHHHHSSB--TTTTS-SS--PPBPHHHHHHHHHHHHHHHHHHHHHTTT--TTGGG-TTTTT-HHHHHHHHHHHHHHHHHHTTTTSHHHHHHHHHHHHTSTT-S--SGGGSEEEE-SSPPHHHIIIIIS---EEBHHHHHHHHHTT-THHHHHB---TTTTTS---B-TT----TT-SSHHHHHHHHTTSPPBPGGG-SSEEEEE-HHHHHHHHHHHHHTT-TT---HHHHHHHHHHHHHHHTT---HHHHHT--S--PPPB--SS-GGG-B--S----SS--TTS-HHHHHHHHHHHHHHHHTT-HHHHHHHHHHH--S-PPPPS---STTSS-TTT-----PPPHHHHHH-HHHHHHHHHTSSS-SSTTSPPTT--SS---

Organism: NCBI:txid570521

Radius of gyration: 21.56 Å; Cα contacts (8 Å, |Δi|>4): 951; chains: 1; bounding box: 60×43×63 Å

InterPro domains:
  IPR011990 Tetratricopeptide-like helical domain superfamily [SSF48452] (21-524)
  IPR024302 SusD-like [PF12741] (27-523)

Foldseek 3Di:
DVLLVVLLVLCVLLLCQLQHFPDLVLSCLLDVLALLVLLLFKAFLFCPPQNQDNLLANHDQVSNVSVVCRCVVRQVVSLVVQCVSDVPPPVLSNLLSLLSNLLSCLLVCLFAAWDQDPQPPVDPQATATDGNVVNLVVLLVSLVSSLVSCVVVQPDQSSQVRDQWQNRGSLLVNQDSLLVQLLSLLLLCQQCVVVSLVSNLVQLPPPSHHDAAQSSFGKRNADHWQSVCCCQPVVLGMFGGLQCQQACVLLVPPCCVVFWDAFQLDGPGAAHYHTQDGNDPVDPGRVRSSVNVSRHITTDVNQGGRIGGRGGSLLSLLSLLVSVLVPRPNSPHNQVSQLSSLVNLCVNVPHDDSVVSQPDFPGAGAWGADVVDRVRTGGDPTGGGRHDDPPDDSLNSNQNSLASSSSSRPPPSSSSSSVCLQNVPDVRQFHPRNPNVPLADGRSGWAHAFDHPVCVVSHVVSSVVNQVSFPDGRHRHGHHSSRDDDHSD

B-factor: mean 14.06, std 6.58, range [3.61, 59.24]

Nearest PDB structures (foldseek):
  8j0p-assembly1_A  TM=1.002E+00  e=4.723E-81  Aquimarina
  5j90-assembly1_B  TM=9.795E-01  e=7.073E-51  Flavobacterium johnsoniae UW101
  4f7a-assembly1_A  TM=9.419E-01  e=7.061E-39  Phocaeicola vulgatus ATCC 8482
  4puc-assembly1_A  TM=9.124E-01  e=1.952E-36  Bacteroides uniformis ATCC 8492
  3cgh-assembly1_A  TM=9.078E-01  e=1.008E-33  Bacteroides thetaiotaomicron VPI-5482